Protein AF-A0A136N662-F1 (afdb_monomer_lite)

Radius of gyration: 29.24 Å; chains: 1; bounding box: 61×39×125 Å

pLDDT: mean 88.4, std 15.83, range [29.66, 98.88]

Secondary structure (DSSP, 8-state):
-PPP-------------PPPBSS-EE--TT-SSS-STT-EEEEEESS---EEES--SSS-EEEEE-EETTEE--EEEEEEPPPEE-TT-SSEEEEEEEEEESSSPPPEEEEESS--SSS-GGGS--EEP----PPTT--S-EEEEEEE-GGGTTSEEEEEEEEEE-SS---EEEEEEEEEEE--EE-S-SEEEEEE--TTSPPPPEEEEEEESS--S-EEEE--TTEEEESSSSS-BSEEEE-GGGBTS-EEEEEEE--SSTT-EEEEEEEEEETTEEBS--EEEEEESS-GGG---EEEEEEEEET-HHHHTS-HHHHHHHHHHHHHHH--SEEEEEEE--HHHHHHHHHHH-TTEEEEE-S-BTTBSSTTSTTTTTS-EEEEEEESS-TT-------

Foldseek 3Di:
DDDDDDDDDDPDDPPPPDPEAQWDWFQCQVFDFDRPDLWDKDWPDDDWIWGKDQDGPVGIFIKTKCDDPNFRAWTKMKTKHPWYAQQLALWKKKKWKKFKAWDWDAKWKWKFQPPPSDDDCVVGDIDTWPWDDDDHRPRDIDITIRTTPNVCNGGTMMMMIIDGGHRVTIMMMIIGGITIAHAQKDWPDQEAAQEEAAAQDKDDKDKTKIAGANAAAKKKKAADPPKWKDQPVPDTDRIDMDHPVRHRPMGMIIMIGHHHDAPDKDWDWIWMQRSHTTHPRIRIYIYHNQHPLRDAFEAEDELFQAPNCPRSVDDNVVSLVVLLVVCLRSVGQKYWYWFYQAPVSVVVSQVSSHPQKDKDWDQAFDVGRGVPDPCNNRGITIMMMHRNPDPPDPPPPPD

Sequence (399 aa):
MKFWTFIYLTLLFPLICHAQQNSLDEDFSTCSATLPNNWKQYSVTGSDTWKCTASGYTNNAVFMNGYSGGNNNLNEDWLISPQIILNQFAAPTLSFYCRTKFAGKPIQVYVSNNYLGSGNPNLATWTLLNANLPATNSDSWFFSDKINLTNFKNQAIHIAFKYTSNTDSASLWRVDNIQVYENGITLPNSFLNVGQTEIGSPSITTNFQFTISSFGGTLNVIAPPPFEISKNNINFLNQLNYDSTISAIPQTVYIRINPTIADKVYRDSIVFLCNGNQSKNVEYLLGTSLPDNKTLRVVNWNMRWFGEPSWCACDTSLAKANAIKILKDLHADIYCIQEMVSLTKLAELSAALGPEYDYIAAPYGSGAPNPQSGFYASCQKIHIFLILKKFKIRALLVC

Structure (mmCIF, N/CA/C/O backbone):
data_AF-A0A136N662-F1
#
_entry.id   AF-A0A136N662-F1
#
loop_
_atom_site.group_PDB
_atom_site.id
_atom_site.type_symbol
_atom_site.label_atom_id
_atom_site.label_alt_id
_atom_site.label_comp_id
_atom_site.label_asym_id
_atom_site.label_entity_id
_atom_site.label_seq_id
_atom_site.pdbx_PDB_ins_code
_atom_site.Cartn_x
_atom_site.Cartn_y
_atom_site.Cartn_z
_atom_site.occupancy
_atom_site.B_iso_or_equiv
_atom_site.auth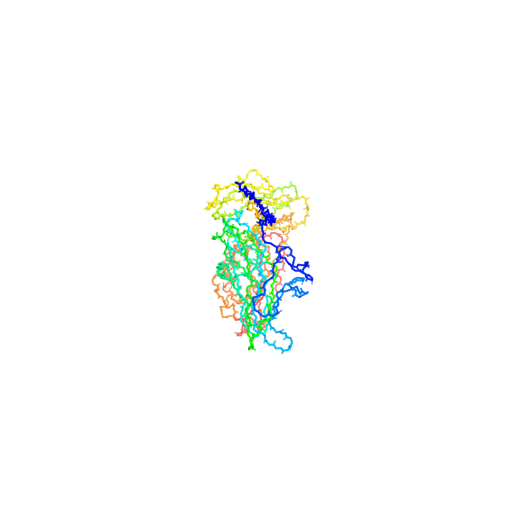_seq_id
_atom_site.auth_comp_id
_atom_site.auth_asym_id
_atom_site.auth_atom_id
_atom_site.pdbx_PDB_model_num
ATOM 1 N N . MET A 1 1 ? -5.300 11.986 -79.986 1.00 38.91 1 MET A N 1
ATOM 2 C CA . MET A 1 1 ? -5.549 12.462 -78.609 1.00 38.91 1 MET A CA 1
ATOM 3 C C . MET A 1 1 ? -5.609 11.227 -77.708 1.00 38.91 1 MET A C 1
ATOM 5 O O . MET A 1 1 ? -6.558 10.466 -77.823 1.00 38.91 1 MET A O 1
ATOM 9 N N . LYS A 1 2 ? -4.542 10.916 -76.956 1.00 34.97 2 LYS A N 1
ATOM 10 C CA . LYS A 1 2 ? -4.480 9.731 -76.074 1.00 34.97 2 LYS A CA 1
ATOM 11 C C . LYS A 1 2 ? -4.885 10.153 -74.659 1.00 34.97 2 LYS A C 1
ATOM 13 O O . LYS A 1 2 ? -4.212 10.996 -74.076 1.00 34.97 2 LYS A O 1
ATOM 18 N N . PHE A 1 3 ? -5.969 9.581 -74.141 1.00 35.03 3 PHE A N 1
ATOM 19 C CA . PHE A 1 3 ? -6.399 9.744 -72.753 1.00 35.03 3 PHE A CA 1
ATOM 20 C C . PHE A 1 3 ? -5.597 8.803 -71.848 1.00 35.03 3 PHE A C 1
ATOM 22 O O . PHE A 1 3 ? -5.471 7.618 -72.147 1.00 35.03 3 PHE A O 1
ATOM 29 N N . TRP A 1 4 ? -5.056 9.341 -70.756 1.00 34.88 4 TRP A N 1
ATOM 30 C CA . TRP A 1 4 ? -4.452 8.572 -69.671 1.00 34.88 4 TRP A CA 1
ATOM 31 C C . TRP A 1 4 ? -5.464 8.467 -68.531 1.00 34.88 4 TRP A C 1
ATOM 33 O O . TRP A 1 4 ? -5.942 9.484 -68.033 1.00 34.88 4 TRP A O 1
ATOM 43 N N . THR A 1 5 ? -5.789 7.245 -68.124 1.00 36.62 5 THR A N 1
ATOM 44 C CA . THR A 1 5 ? -6.635 6.969 -66.959 1.00 36.62 5 THR A CA 1
ATOM 45 C C . THR A 1 5 ? -5.723 6.740 -65.756 1.00 36.62 5 THR A C 1
ATOM 47 O O . THR A 1 5 ? -4.968 5.771 -65.731 1.00 36.62 5 THR A O 1
ATOM 50 N N . PHE A 1 6 ? -5.762 7.636 -64.770 1.00 36.44 6 PHE A N 1
ATOM 51 C CA . PHE A 1 6 ? -5.092 7.431 -63.484 1.00 36.44 6 PHE A CA 1
ATOM 52 C C . PHE A 1 6 ? -5.997 6.601 -62.568 1.00 36.44 6 PHE A C 1
ATOM 54 O O . PHE A 1 6 ? -7.107 7.017 -62.241 1.00 36.44 6 PHE A O 1
ATOM 61 N N . ILE A 1 7 ? -5.516 5.430 -62.153 1.00 36.06 7 ILE A N 1
ATOM 62 C CA . ILE A 1 7 ? -6.143 4.607 -61.115 1.00 36.06 7 ILE A CA 1
ATOM 63 C C . ILE A 1 7 ? -5.545 5.044 -59.775 1.00 36.06 7 ILE A C 1
ATOM 65 O O . ILE A 1 7 ? -4.355 4.851 -59.532 1.00 36.06 7 ILE A O 1
ATOM 69 N N . TYR A 1 8 ? -6.362 5.648 -58.912 1.00 34.62 8 TYR A N 1
ATOM 70 C CA . TYR A 1 8 ? -5.993 5.925 -57.525 1.00 34.62 8 TYR A CA 1
ATOM 71 C C . TYR A 1 8 ? -6.202 4.658 -56.693 1.00 34.62 8 TYR A C 1
ATOM 73 O O . TYR A 1 8 ? -7.333 4.233 -56.469 1.00 34.62 8 TYR A O 1
ATOM 81 N N . LEU A 1 9 ? -5.106 4.053 -56.237 1.00 31.61 9 LEU A N 1
ATOM 82 C CA . LEU A 1 9 ? -5.133 2.967 -55.262 1.00 31.61 9 LEU A CA 1
ATOM 83 C C . LEU A 1 9 ? -5.156 3.580 -53.854 1.00 31.61 9 LEU A C 1
ATOM 85 O O . LEU A 1 9 ? -4.131 4.031 -53.346 1.00 31.61 9 LEU A O 1
ATOM 89 N N . THR A 1 10 ? -6.328 3.636 -53.227 1.00 36.94 10 THR A N 1
ATOM 90 C CA . THR A 1 10 ? -6.467 4.016 -51.817 1.00 36.94 10 THR A CA 1
ATOM 91 C C . THR A 1 10 ? -6.015 2.858 -50.927 1.00 36.94 10 THR A C 1
ATOM 93 O O . THR A 1 10 ? -6.723 1.871 -50.742 1.00 36.94 10 THR A O 1
ATOM 96 N N . LEU A 1 11 ? -4.811 2.975 -50.364 1.00 33.28 11 LEU A N 1
ATOM 97 C CA . LEU A 1 11 ? -4.329 2.107 -49.288 1.00 33.28 11 LEU A CA 1
ATOM 98 C C . LEU A 1 11 ? -5.125 2.405 -48.008 1.00 33.28 11 LEU A C 1
ATOM 100 O O . LEU A 1 11 ? -4.851 3.372 -47.299 1.00 33.28 11 LEU A O 1
ATOM 104 N N . LEU A 1 12 ? -6.127 1.576 -47.719 1.00 36.28 12 LEU A N 1
ATOM 105 C CA . LEU A 1 12 ? -6.777 1.512 -46.411 1.00 36.28 12 LEU A CA 1
ATOM 106 C C . LEU A 1 12 ? -5.811 0.845 -45.424 1.00 36.28 12 LEU A C 1
ATOM 108 O O . LEU A 1 12 ? -5.695 -0.379 -45.390 1.00 36.28 12 LEU A O 1
ATOM 112 N N . 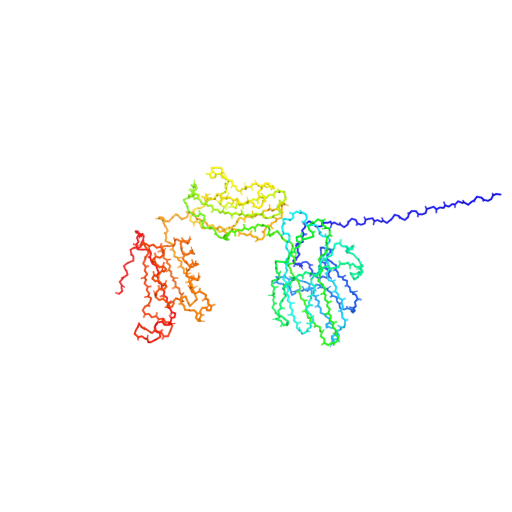PHE A 1 13 ? -5.108 1.645 -44.621 1.00 35.28 13 PHE A N 1
ATOM 113 C CA . PHE A 1 13 ? -4.451 1.130 -43.422 1.00 35.28 13 PHE A CA 1
ATOM 114 C C . PHE A 1 13 ? -5.539 0.768 -42.401 1.00 35.28 13 PHE A C 1
ATOM 116 O O . PHE A 1 13 ? -6.332 1.644 -42.042 1.00 35.28 13 PHE A O 1
ATOM 123 N N . PRO A 1 14 ? -5.618 -0.483 -41.916 1.00 32.88 14 PRO A N 1
ATOM 124 C CA . PRO A 1 14 ? -6.509 -0.800 -40.816 1.00 32.88 14 PRO A CA 1
ATOM 125 C C . PRO A 1 14 ? -6.019 -0.034 -39.584 1.00 32.88 14 PRO A C 1
ATOM 127 O O . PRO A 1 14 ? -4.913 -0.269 -39.095 1.00 32.88 14 PRO A O 1
ATOM 130 N N . LEU A 1 15 ? -6.835 0.893 -39.075 1.00 35.44 15 LEU A N 1
ATOM 131 C CA . LEU A 1 15 ? -6.666 1.388 -37.714 1.00 35.44 15 LEU A CA 1
ATOM 132 C C . LEU A 1 15 ? -6.901 0.198 -36.782 1.00 35.44 15 LEU A C 1
ATOM 134 O O . LEU A 1 15 ? -8.039 -0.172 -36.497 1.00 35.44 15 LEU A O 1
ATOM 138 N N . ILE A 1 16 ? -5.815 -0.419 -36.322 1.00 41.09 16 ILE A N 1
ATOM 139 C CA . ILE A 1 16 ? -5.863 -1.324 -35.181 1.00 41.09 16 ILE A CA 1
ATOM 140 C C . ILE A 1 16 ? -6.202 -0.445 -33.975 1.00 41.09 16 ILE A C 1
ATOM 142 O O . ILE A 1 16 ? -5.335 0.222 -33.405 1.00 41.09 16 ILE A O 1
ATOM 146 N N . CYS A 1 17 ? -7.487 -0.399 -33.624 1.00 38.91 17 CYS A N 1
ATOM 147 C CA . CYS A 1 17 ? -7.939 0.115 -32.341 1.00 38.91 17 CYS A CA 1
ATOM 148 C C . CYS A 1 17 ? -7.358 -0.811 -31.268 1.00 38.91 17 CYS A C 1
ATOM 150 O O . CYS A 1 17 ? -7.852 -1.915 -31.044 1.00 38.91 17 CYS A O 1
ATOM 152 N N . HIS A 1 18 ? -6.246 -0.399 -30.663 1.00 47.88 18 HIS A N 1
ATOM 153 C CA . HIS A 1 18 ? -5.739 -1.058 -29.471 1.00 47.88 18 HIS A CA 1
ATOM 154 C C . HIS A 1 18 ? -6.743 -0.777 -28.351 1.00 47.88 18 HIS A C 1
ATOM 156 O O . HIS A 1 18 ? -7.100 0.381 -28.124 1.00 47.88 18 HIS A O 1
ATOM 162 N N . ALA A 1 19 ? -7.223 -1.826 -27.682 1.00 45.53 19 ALA A N 1
ATOM 163 C CA . ALA A 1 19 ? -8.081 -1.668 -26.517 1.00 45.53 19 ALA A CA 1
ATOM 164 C C . ALA A 1 19 ? -7.332 -0.828 -25.474 1.00 45.53 19 ALA A C 1
ATOM 166 O O . ALA A 1 19 ? -6.252 -1.197 -25.015 1.00 45.53 19 ALA A O 1
ATOM 167 N N . GLN A 1 20 ? -7.885 0.337 -25.161 1.00 55.34 20 GLN A N 1
ATOM 168 C CA . GLN A 1 20 ? -7.310 1.265 -24.204 1.00 55.34 20 GLN A CA 1
ATOM 169 C C . GLN A 1 20 ? -7.636 0.780 -22.790 1.00 55.34 20 GLN A C 1
ATOM 171 O O . GLN A 1 20 ? -8.806 0.555 -22.475 1.00 55.34 20 GLN A O 1
ATOM 176 N N . GLN A 1 21 ? -6.622 0.622 -21.939 1.00 64.31 21 GLN A N 1
ATOM 177 C CA . GLN A 1 21 ? -6.835 0.212 -20.553 1.00 64.31 21 GLN A CA 1
ATOM 178 C C . GLN A 1 21 ? -6.966 1.456 -19.662 1.00 64.31 21 GLN A C 1
ATOM 180 O O . GLN A 1 21 ? -6.140 2.369 -19.714 1.00 64.31 21 GLN A O 1
ATOM 185 N N . ASN A 1 22 ? -8.029 1.514 -18.857 1.00 68.31 22 ASN A N 1
ATOM 186 C CA . ASN A 1 22 ? -8.282 2.635 -17.937 1.00 68.31 22 ASN A CA 1
ATOM 187 C C . ASN A 1 22 ? -7.537 2.494 -16.600 1.00 68.31 22 ASN A C 1
ATOM 189 O O . ASN A 1 22 ? -7.608 3.381 -15.757 1.00 68.31 22 ASN A O 1
ATOM 193 N N . SER A 1 23 ? -6.831 1.384 -16.404 1.00 77.62 23 SER A N 1
ATOM 194 C CA . SER A 1 23 ? -5.969 1.111 -15.260 1.00 77.62 23 SER A CA 1
ATOM 195 C C . SER A 1 23 ? -4.772 0.284 -15.727 1.00 77.62 23 SER A C 1
ATOM 197 O O . SER A 1 23 ? -4.822 -0.342 -16.782 1.00 77.62 23 SER A O 1
ATOM 199 N N . LEU A 1 24 ? -3.686 0.290 -14.962 1.00 91.38 24 LEU A N 1
ATOM 200 C CA . LEU A 1 24 ? -2.587 -0.657 -15.131 1.00 91.38 24 LEU A CA 1
ATOM 201 C C . LEU A 1 24 ? -2.540 -1.485 -13.854 1.00 91.38 24 LEU A C 1
ATOM 203 O O . LEU A 1 24 ? -2.374 -0.903 -12.788 1.00 91.38 24 LEU A O 1
ATOM 207 N N . ASP A 1 25 ? -2.726 -2.793 -13.961 1.00 93.38 25 ASP A N 1
ATOM 208 C CA . ASP A 1 25 ? -2.597 -3.745 -12.856 1.00 93.38 25 ASP A CA 1
ATOM 209 C C . ASP A 1 25 ? -2.176 -5.087 -13.460 1.00 93.38 25 ASP A C 1
ATOM 211 O O . ASP A 1 25 ? -2.947 -5.723 -14.179 1.00 93.38 25 ASP A O 1
ATOM 215 N N . GLU A 1 26 ? -0.905 -5.431 -13.290 1.00 95.81 26 GLU A N 1
ATOM 216 C CA . GLU A 1 26 ? -0.271 -6.597 -13.889 1.00 95.81 26 GLU A CA 1
ATOM 217 C C . GLU A 1 26 ? 0.594 -7.314 -12.852 1.00 95.81 26 GLU A C 1
ATOM 219 O O . GLU A 1 26 ? 1.639 -6.804 -12.438 1.00 95.81 26 GLU A O 1
ATOM 224 N N . ASP A 1 27 ? 0.178 -8.522 -12.482 1.00 96.06 27 ASP A N 1
ATOM 225 C CA . ASP A 1 27 ? 0.889 -9.417 -11.564 1.00 96.06 27 ASP A CA 1
ATOM 226 C C . ASP A 1 27 ? 1.742 -10.475 -12.284 1.00 96.06 27 ASP A C 1
ATOM 228 O O . ASP A 1 27 ? 2.321 -11.349 -11.645 1.00 96.06 27 ASP A O 1
ATOM 232 N N . PHE A 1 28 ? 1.750 -10.456 -13.623 1.00 97.31 28 PHE A N 1
ATOM 233 C CA . PHE A 1 28 ? 2.434 -11.397 -14.506 1.00 97.31 28 PHE A CA 1
ATOM 234 C C . PHE A 1 28 ? 2.198 -12.873 -14.184 1.00 97.31 28 PHE A C 1
ATOM 236 O O . PHE A 1 28 ? 2.929 -13.732 -14.682 1.00 97.31 28 PHE A O 1
ATOM 243 N N . SER A 1 29 ? 1.150 -13.215 -13.433 1.00 95.81 29 SER A N 1
ATOM 244 C CA . SER A 1 29 ? 0.863 -14.587 -13.007 1.00 95.81 29 SER A CA 1
ATOM 245 C C . SER A 1 29 ? 0.690 -15.531 -14.202 1.00 95.81 29 SER A C 1
ATOM 247 O O . SER A 1 29 ? 1.076 -16.699 -14.148 1.00 95.81 29 SER A O 1
ATOM 249 N N . THR A 1 30 ? 0.208 -15.005 -15.331 1.00 95.12 30 THR A N 1
ATOM 250 C CA . THR A 1 30 ? 0.021 -15.729 -16.598 1.00 95.12 30 THR A CA 1
ATOM 251 C C . THR A 1 30 ? 1.241 -15.694 -17.534 1.00 95.12 30 THR A C 1
ATOM 253 O O . THR A 1 30 ? 1.237 -16.347 -18.582 1.00 95.12 30 THR A O 1
ATOM 256 N N . CYS A 1 31 ? 2.318 -14.994 -17.159 1.00 95.50 31 CYS A N 1
ATOM 257 C CA . CYS A 1 31 ? 3.553 -14.896 -17.936 1.00 95.50 31 CYS A CA 1
ATOM 258 C C . CYS A 1 31 ? 4.318 -16.228 -17.894 1.00 95.50 31 CYS A C 1
ATOM 260 O O . CYS A 1 31 ? 5.030 -16.530 -16.938 1.00 95.50 31 CYS A O 1
ATOM 262 N N . SER A 1 32 ? 4.191 -17.027 -18.953 1.00 92.00 32 SER A N 1
ATOM 263 C CA . SER A 1 32 ? 4.828 -18.348 -19.067 1.00 92.00 32 SER A CA 1
ATOM 264 C C . SER A 1 32 ? 5.745 -18.456 -20.288 1.00 92.00 32 SER A C 1
ATOM 266 O O . SER A 1 32 ? 6.920 -18.782 -20.140 1.00 92.00 32 SER A O 1
ATOM 268 N N . ALA A 1 33 ? 5.233 -18.135 -21.480 1.00 90.69 33 ALA A N 1
ATOM 269 C CA . ALA A 1 33 ? 5.994 -18.138 -22.736 1.00 90.69 33 ALA A CA 1
ATOM 270 C C . ALA A 1 33 ? 6.018 -16.769 -23.435 1.00 90.69 33 ALA A C 1
ATOM 272 O O . ALA A 1 33 ? 7.022 -16.399 -24.038 1.00 90.69 33 ALA A O 1
ATOM 273 N N . THR A 1 34 ? 4.928 -16.009 -23.336 1.00 93.62 34 THR A N 1
ATOM 274 C CA . THR A 1 34 ? 4.772 -14.677 -23.933 1.00 93.62 34 THR A CA 1
ATOM 275 C C . THR A 1 34 ? 4.347 -13.673 -22.873 1.00 93.62 34 THR A C 1
ATOM 277 O O . THR A 1 34 ? 3.668 -14.038 -21.912 1.00 93.62 34 THR A O 1
ATOM 280 N N . LEU A 1 35 ? 4.713 -12.406 -23.067 1.00 96.00 35 LEU A N 1
ATOM 281 C CA . LEU A 1 35 ? 4.263 -11.318 -22.202 1.00 96.00 35 LEU A CA 1
ATOM 282 C C . LEU A 1 35 ? 2.723 -11.194 -22.267 1.00 96.00 35 LEU A C 1
ATOM 284 O O . LEU A 1 35 ? 2.173 -11.163 -23.373 1.00 96.00 35 LEU A O 1
ATOM 288 N N . PRO A 1 36 ? 2.020 -11.169 -21.119 1.00 93.75 36 PRO A N 1
ATOM 289 C CA . PRO A 1 36 ? 0.562 -11.114 -21.078 1.00 93.75 36 PRO A CA 1
ATOM 290 C C . PRO A 1 36 ? 0.028 -9.692 -21.292 1.00 93.75 36 PRO A C 1
ATOM 292 O O . PRO A 1 36 ? 0.784 -8.724 -21.360 1.00 93.75 36 PRO A O 1
ATOM 295 N N . ASN A 1 37 ? -1.298 -9.578 -21.414 1.00 91.88 37 ASN A N 1
ATOM 296 C CA . ASN A 1 37 ? -2.053 -8.320 -21.355 1.00 91.88 37 ASN A CA 1
ATOM 297 C C . ASN A 1 37 ? -1.498 -7.183 -22.227 1.00 91.88 37 ASN A C 1
ATOM 299 O O . ASN A 1 37 ? -1.549 -6.026 -21.839 1.00 91.88 37 ASN A O 1
ATOM 303 N N . ASN A 1 38 ? -0.998 -7.501 -23.426 1.00 93.19 38 ASN A N 1
ATOM 304 C CA . ASN A 1 38 ? -0.422 -6.550 -24.387 1.00 93.19 38 ASN A CA 1
ATOM 305 C C . ASN A 1 38 ? 0.864 -5.836 -23.932 1.00 93.19 38 ASN A C 1
ATOM 307 O O . ASN A 1 38 ? 1.262 -4.855 -24.569 1.00 93.19 38 ASN A O 1
ATOM 311 N N . TRP A 1 39 ? 1.536 -6.321 -22.885 1.00 96.94 39 TRP A N 1
ATOM 312 C CA . TRP A 1 39 ? 2.911 -5.925 -22.603 1.00 96.94 39 TRP A CA 1
ATOM 313 C C . TRP A 1 39 ? 3.819 -6.319 -23.764 1.00 96.94 39 TRP A C 1
ATOM 315 O O . TRP A 1 39 ? 3.684 -7.392 -24.357 1.00 96.94 39 TRP A O 1
ATOM 325 N N . LYS A 1 40 ? 4.750 -5.432 -24.105 1.00 96.69 40 LYS A N 1
ATOM 326 C CA . LYS A 1 40 ? 5.654 -5.606 -25.241 1.00 96.69 40 LYS A CA 1
ATOM 327 C C . LYS A 1 40 ? 7.094 -5.539 -24.781 1.00 96.69 40 LYS A C 1
ATOM 329 O O . LYS A 1 40 ? 7.432 -4.789 -23.872 1.00 96.69 40 LYS A O 1
ATOM 334 N N . GLN A 1 41 ? 7.935 -6.302 -25.458 1.00 97.12 41 GLN A N 1
ATOM 335 C CA . GLN A 1 41 ? 9.377 -6.210 -25.349 1.00 97.12 41 GLN A CA 1
ATOM 336 C C . GLN A 1 41 ? 9.928 -5.623 -26.655 1.00 97.12 41 GLN A C 1
ATOM 338 O O . GLN A 1 41 ? 9.386 -5.878 -27.732 1.00 97.12 41 GLN A O 1
ATOM 343 N N . TYR A 1 42 ? 10.989 -4.824 -26.570 1.00 98.44 42 TYR A N 1
ATOM 344 C CA . TYR A 1 42 ? 11.712 -4.347 -27.744 1.00 98.44 42 TYR A CA 1
ATOM 345 C C . TYR A 1 42 ? 13.218 -4.327 -27.492 1.00 98.44 42 TYR A C 1
ATOM 347 O O . TYR A 1 42 ? 13.696 -3.595 -26.621 1.00 98.44 42 TYR A O 1
ATOM 355 N N . SER A 1 43 ? 13.952 -5.060 -28.330 1.00 98.12 43 SER A N 1
ATOM 356 C CA . SER A 1 43 ? 15.413 -5.100 -28.304 1.00 98.12 43 SER A CA 1
ATOM 357 C C . SER A 1 43 ? 15.989 -4.078 -29.272 1.00 98.12 43 SER A C 1
ATOM 359 O O . SER A 1 43 ? 15.726 -4.125 -30.475 1.00 98.12 43 SER A O 1
ATOM 361 N N . VAL A 1 44 ? 16.742 -3.117 -28.740 1.00 98.44 44 VAL A N 1
ATOM 362 C CA . VAL A 1 44 ? 17.444 -2.101 -29.537 1.00 98.44 44 VAL A CA 1
ATOM 363 C C . VAL A 1 44 ? 18.838 -2.599 -29.903 1.00 98.44 44 VAL A C 1
ATOM 365 O O . VAL A 1 44 ? 19.253 -2.473 -31.053 1.00 98.44 44 VAL A O 1
ATOM 368 N N . THR A 1 45 ? 19.541 -3.171 -28.926 1.00 98.19 45 THR A N 1
ATOM 369 C CA . THR A 1 45 ? 20.904 -3.690 -29.069 1.00 98.19 45 THR A CA 1
ATOM 370 C C . THR A 1 45 ? 21.028 -4.981 -28.269 1.00 98.19 45 THR A C 1
ATOM 372 O O . THR A 1 45 ? 20.523 -5.052 -27.151 1.00 98.19 45 THR A O 1
ATOM 375 N N . GLY A 1 46 ? 21.769 -5.957 -28.796 1.00 97.00 46 GLY A N 1
ATOM 376 C CA . GLY A 1 46 ? 21.964 -7.262 -28.158 1.00 97.00 46 GLY A CA 1
ATOM 377 C C . GLY A 1 46 ? 20.847 -8.260 -28.481 1.00 97.00 46 GLY A C 1
ATOM 378 O O . GLY A 1 46 ? 19.892 -7.931 -29.179 1.00 97.00 46 GLY A O 1
ATOM 379 N N . SER A 1 47 ? 21.009 -9.509 -28.041 1.00 96.19 47 SER A N 1
ATOM 380 C CA . SER A 1 47 ? 20.041 -10.595 -28.279 1.00 96.19 47 SER A CA 1
ATOM 381 C C . SER A 1 47 ? 19.278 -11.023 -27.026 1.00 96.19 47 SER A C 1
ATOM 383 O O . SER A 1 47 ? 18.331 -11.805 -27.126 1.00 96.19 47 SER A O 1
ATOM 385 N N . ASP A 1 48 ? 19.682 -10.542 -25.849 1.00 98.12 48 ASP A N 1
ATOM 386 C CA . ASP A 1 48 ? 18.964 -10.801 -24.609 1.00 98.12 48 ASP A CA 1
ATOM 387 C C . ASP A 1 48 ? 17.738 -9.883 -24.526 1.00 98.12 48 ASP A C 1
ATOM 389 O O . ASP A 1 48 ? 17.759 -8.738 -24.987 1.00 98.12 48 ASP A O 1
ATOM 393 N N . THR A 1 49 ? 16.644 -10.407 -23.970 1.00 98.06 49 THR A N 1
ATOM 394 C CA . THR A 1 49 ? 15.317 -9.774 -23.991 1.00 98.06 49 THR A CA 1
ATOM 395 C C . THR A 1 49 ? 14.565 -9.970 -22.678 1.00 98.06 49 THR A C 1
ATOM 397 O O . THR A 1 49 ? 14.729 -10.999 -22.007 1.00 98.06 49 THR A O 1
ATOM 400 N N . TRP A 1 50 ? 13.720 -8.995 -22.325 1.00 98.56 50 TRP A N 1
ATOM 401 C CA . TRP A 1 50 ? 12.728 -9.127 -21.263 1.00 98.56 50 TRP A CA 1
ATOM 402 C C . TRP A 1 50 ? 11.792 -10.292 -21.581 1.00 98.56 50 TRP A C 1
ATOM 404 O O . TRP A 1 50 ? 11.201 -10.356 -22.660 1.00 98.56 50 TRP A O 1
ATOM 414 N N . LYS A 1 51 ? 11.641 -11.220 -20.636 1.00 97.81 51 LYS A N 1
ATOM 415 C CA . LYS A 1 51 ? 10.827 -12.431 -20.818 1.00 97.81 51 LYS A CA 1
ATOM 416 C C . LYS A 1 51 ? 10.283 -12.965 -19.500 1.00 97.81 51 LYS A C 1
ATOM 418 O O . LYS A 1 51 ? 10.710 -12.548 -18.425 1.00 97.81 51 LYS A O 1
ATOM 423 N N . CYS A 1 52 ? 9.347 -13.903 -19.587 1.00 98.19 52 CYS A N 1
ATOM 424 C CA . CYS A 1 52 ? 8.717 -14.514 -18.423 1.00 98.19 52 CYS A CA 1
ATOM 425 C C . CYS A 1 52 ? 9.693 -15.350 -17.579 1.00 98.19 52 CYS A C 1
ATOM 427 O O . CYS A 1 52 ? 10.637 -15.958 -18.088 1.00 98.19 52 CYS A O 1
ATOM 429 N N . THR A 1 53 ? 9.436 -15.415 -16.274 1.00 97.12 53 THR A N 1
ATOM 430 C CA . THR A 1 53 ? 10.121 -16.294 -15.321 1.00 97.12 53 THR A CA 1
ATOM 431 C C . THR A 1 53 ? 9.143 -16.817 -14.278 1.00 97.12 53 THR A C 1
ATOM 433 O O . THR A 1 53 ? 8.259 -16.089 -13.851 1.00 97.12 53 THR A O 1
ATOM 436 N N . ALA A 1 54 ? 9.360 -18.043 -13.798 1.00 96.56 54 ALA A N 1
ATOM 437 C CA . ALA A 1 54 ? 8.611 -18.623 -12.678 1.00 96.56 54 ALA A CA 1
ATOM 438 C C . ALA A 1 54 ? 9.119 -18.187 -11.290 1.00 96.56 54 ALA A C 1
ATOM 440 O O . ALA A 1 54 ? 8.800 -18.799 -10.277 1.00 96.56 54 ALA A O 1
ATOM 441 N N . SER A 1 55 ? 9.989 -17.176 -11.233 1.00 94.31 55 SER A N 1
ATOM 442 C CA . SER A 1 55 ? 10.601 -16.675 -9.998 1.00 94.31 55 SER A CA 1
ATOM 443 C C . SER A 1 55 ? 10.159 -15.243 -9.697 1.00 94.31 55 SER A C 1
ATOM 445 O O . SER A 1 55 ? 10.997 -14.340 -9.635 1.00 94.31 55 SER A O 1
ATOM 447 N N . GLY A 1 56 ? 8.853 -15.036 -9.559 1.00 95.44 56 GLY A N 1
ATOM 448 C CA . GLY A 1 56 ? 8.232 -13.767 -9.186 1.00 95.44 56 GLY A CA 1
ATOM 449 C C . GLY A 1 56 ? 8.183 -13.511 -7.683 1.00 95.44 56 GLY A C 1
ATOM 450 O O . GLY A 1 56 ? 8.822 -14.204 -6.883 1.00 95.44 56 GLY A O 1
ATOM 451 N N . TYR A 1 57 ? 7.474 -12.451 -7.301 1.00 95.56 57 TYR A N 1
ATOM 452 C CA . TYR A 1 57 ? 7.264 -12.088 -5.902 1.00 95.56 57 TYR A CA 1
ATOM 453 C C . TYR A 1 57 ? 6.276 -13.046 -5.237 1.00 95.56 57 TYR A C 1
ATOM 455 O O . TYR A 1 57 ? 6.520 -13.515 -4.126 1.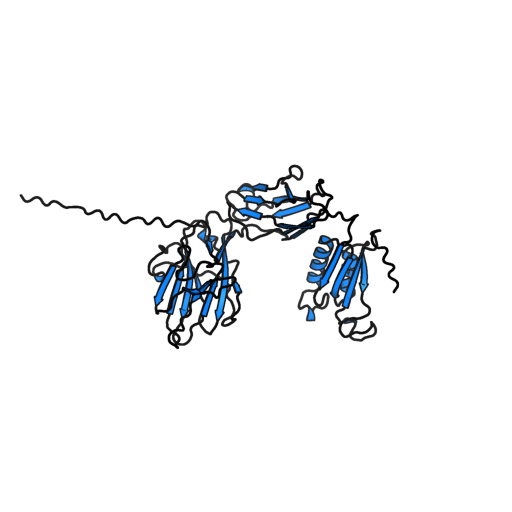00 95.56 57 TYR A O 1
ATOM 463 N N . THR A 1 58 ? 5.185 -13.366 -5.936 1.00 89.06 58 THR A N 1
ATOM 464 C CA . THR A 1 58 ? 4.176 -14.328 -5.467 1.00 89.06 58 THR A CA 1
ATOM 465 C C . THR A 1 58 ? 4.024 -15.519 -6.418 1.00 89.06 58 THR A C 1
ATOM 467 O O . THR A 1 58 ? 3.753 -16.611 -5.934 1.00 89.06 58 THR A O 1
ATOM 470 N N . ASN A 1 59 ? 4.271 -15.356 -7.729 1.00 94.12 59 ASN A N 1
ATOM 471 C CA . ASN A 1 59 ? 4.166 -16.419 -8.743 1.00 94.12 59 ASN A CA 1
ATOM 472 C C . ASN A 1 59 ? 5.213 -16.254 -9.866 1.00 94.12 59 ASN A C 1
ATOM 474 O O . ASN A 1 59 ? 6.415 -16.301 -9.613 1.00 94.12 59 ASN A O 1
ATOM 478 N N . ASN A 1 60 ? 4.754 -16.085 -11.107 1.00 97.50 60 ASN A N 1
ATOM 479 C CA . ASN A 1 60 ? 5.568 -15.710 -12.251 1.00 97.50 60 ASN A CA 1
ATOM 480 C C . ASN A 1 60 ? 5.886 -14.207 -12.199 1.00 97.50 60 ASN A C 1
ATOM 482 O O . ASN A 1 60 ? 5.290 -13.469 -11.430 1.00 97.50 60 ASN A O 1
ATOM 486 N N . ALA A 1 61 ? 6.852 -13.778 -13.001 1.00 97.88 61 ALA A N 1
ATOM 487 C CA . ALA A 1 61 ? 7.232 -12.384 -13.193 1.00 97.88 61 ALA A CA 1
ATOM 488 C C . ALA A 1 61 ? 7.876 -12.219 -14.573 1.00 97.88 61 ALA A C 1
ATOM 490 O O . ALA A 1 61 ? 7.984 -13.170 -15.354 1.00 97.88 61 ALA A O 1
ATOM 491 N N . VAL A 1 62 ? 8.391 -11.025 -14.846 1.00 98.50 62 VAL A N 1
ATOM 492 C CA . VAL A 1 62 ? 9.283 -10.766 -15.977 1.00 98.50 62 VAL A CA 1
ATOM 493 C C . VAL A 1 62 ? 10.707 -10.538 -15.490 1.00 98.50 62 VAL A C 1
ATOM 495 O O . VAL A 1 62 ? 10.941 -9.987 -14.411 1.00 98.50 62 VAL A O 1
ATOM 498 N N . PHE A 1 63 ? 11.682 -10.968 -16.284 1.00 98.31 63 PHE A N 1
ATOM 499 C CA . PHE A 1 63 ? 13.091 -10.751 -15.993 1.00 98.31 63 PHE A CA 1
ATOM 500 C C . PHE A 1 63 ? 13.885 -10.344 -17.221 1.00 98.31 63 PHE A C 1
ATOM 502 O O . PHE A 1 63 ? 13.503 -10.641 -18.352 1.00 98.31 63 PHE A O 1
ATOM 509 N N . MET A 1 64 ? 15.031 -9.728 -16.955 1.00 98.50 64 MET A N 1
ATOM 510 C CA . MET A 1 64 ? 16.021 -9.370 -17.952 1.00 98.50 64 MET A CA 1
ATOM 511 C C . MET A 1 64 ? 17.432 -9.556 -17.404 1.00 98.50 64 MET A C 1
ATOM 513 O O . MET A 1 64 ? 17.717 -9.199 -16.259 1.00 98.50 64 MET A O 1
ATOM 517 N N . ASN A 1 65 ? 18.311 -10.133 -18.217 1.00 98.06 65 ASN A N 1
ATOM 518 C CA . ASN A 1 65 ? 19.723 -10.301 -17.903 1.00 98.06 65 ASN A CA 1
ATOM 519 C C . ASN A 1 65 ? 20.528 -10.345 -19.203 1.00 98.06 65 ASN A C 1
ATOM 521 O O . ASN A 1 65 ? 20.299 -11.229 -20.020 1.00 98.06 65 ASN A O 1
ATOM 525 N N . GLY A 1 66 ? 21.473 -9.421 -19.365 1.00 98.12 66 GLY A N 1
ATOM 526 C CA . GLY A 1 66 ? 22.414 -9.403 -20.485 1.00 98.12 66 GLY A CA 1
ATOM 527 C C . GLY A 1 66 ? 23.572 -10.396 -20.350 1.00 98.12 66 GLY A C 1
ATOM 528 O O . GLY A 1 66 ? 24.502 -10.334 -21.145 1.00 98.12 66 GLY A O 1
ATOM 529 N N . TYR A 1 67 ? 23.584 -11.263 -19.331 1.00 97.69 67 TYR A N 1
ATOM 530 C CA . TYR A 1 67 ? 24.526 -12.376 -19.231 1.00 97.69 67 TYR A CA 1
ATOM 531 C C . TYR A 1 67 ? 23.959 -13.614 -19.929 1.00 97.69 67 TYR A C 1
ATOM 533 O O . TYR A 1 67 ? 23.050 -14.274 -19.410 1.00 97.69 67 TYR A O 1
ATOM 541 N N . SER A 1 68 ? 24.523 -13.962 -21.082 1.00 95.31 68 SER A N 1
ATOM 542 C CA . SER A 1 68 ? 24.148 -15.154 -21.842 1.00 95.31 68 SER A CA 1
ATOM 543 C C . SER A 1 68 ? 25.352 -15.750 -22.572 1.00 95.31 68 SER A C 1
ATOM 545 O O . SER A 1 68 ? 26.367 -15.090 -22.792 1.00 95.31 68 SER A O 1
ATOM 547 N N . GLY A 1 69 ? 25.299 -17.056 -22.860 1.00 93.88 69 GLY A N 1
ATOM 548 C CA . GLY A 1 69 ? 26.420 -17.766 -23.495 1.00 93.88 69 GLY A CA 1
ATOM 549 C C . GLY A 1 69 ? 27.723 -17.761 -22.679 1.00 93.88 69 GLY A C 1
ATOM 550 O O . GLY A 1 69 ? 28.794 -17.943 -23.249 1.00 93.88 69 GLY A O 1
ATOM 551 N N . GLY A 1 70 ? 27.644 -17.531 -21.363 1.00 95.62 70 GLY A N 1
ATOM 552 C CA . GLY A 1 70 ? 28.803 -17.469 -20.468 1.00 95.62 70 GLY A CA 1
ATOM 553 C C . GLY A 1 70 ? 29.471 -16.092 -20.351 1.00 95.62 70 GLY A C 1
ATOM 554 O O . GLY A 1 70 ? 30.451 -15.977 -19.616 1.00 95.62 70 GLY A O 1
ATOM 555 N N . ASN A 1 71 ? 28.952 -15.054 -21.016 1.00 97.12 71 ASN A N 1
ATOM 556 C CA . ASN A 1 71 ? 29.552 -13.717 -21.060 1.00 97.12 71 ASN A CA 1
ATOM 557 C C . ASN A 1 71 ? 28.527 -12.621 -20.742 1.00 97.12 71 ASN A C 1
ATOM 559 O O . ASN A 1 71 ? 27.329 -12.813 -20.942 1.00 97.12 71 ASN A O 1
ATOM 563 N N . ASN A 1 72 ? 28.997 -11.457 -20.279 1.00 98.12 72 ASN A N 1
ATOM 564 C CA . ASN A 1 72 ? 28.171 -10.248 -20.262 1.00 98.12 72 ASN A CA 1
ATOM 565 C C . ASN A 1 72 ? 28.107 -9.668 -21.680 1.00 98.12 72 ASN A C 1
ATOM 567 O O . ASN A 1 72 ? 29.138 -9.537 -22.343 1.00 98.12 72 ASN A O 1
ATOM 571 N N . ASN A 1 73 ? 26.920 -9.265 -22.119 1.00 98.00 73 ASN A N 1
ATOM 572 C CA . ASN A 1 73 ? 26.701 -8.709 -23.446 1.00 98.00 73 ASN A CA 1
ATOM 573 C C . ASN A 1 73 ? 26.311 -7.232 -23.369 1.00 98.00 73 ASN A C 1
ATOM 575 O O . ASN A 1 73 ? 25.621 -6.788 -22.447 1.00 98.00 73 ASN A O 1
ATOM 579 N N . LEU A 1 74 ? 26.721 -6.462 -24.381 1.00 98.31 74 LEU A N 1
ATOM 580 C CA . LEU A 1 74 ? 26.136 -5.150 -24.640 1.00 98.31 74 LEU A CA 1
ATOM 581 C C . LEU A 1 74 ? 24.667 -5.346 -25.011 1.00 98.31 74 LEU A C 1
ATOM 583 O O . LEU A 1 74 ? 24.369 -5.942 -26.045 1.00 98.31 74 LEU A O 1
ATOM 587 N N . ASN A 1 75 ? 23.767 -4.835 -24.176 1.00 98.38 75 ASN A N 1
ATOM 588 C CA . ASN A 1 75 ? 22.338 -5.012 -24.382 1.00 98.38 75 ASN A CA 1
ATOM 589 C C . ASN A 1 75 ? 21.575 -3.731 -24.049 1.00 98.38 75 ASN A C 1
ATOM 591 O O . ASN A 1 75 ? 21.889 -3.050 -23.075 1.00 98.38 75 ASN A O 1
ATOM 595 N N . GLU A 1 76 ? 20.549 -3.436 -24.839 1.00 98.62 76 GLU A N 1
ATOM 596 C CA . GLU A 1 76 ? 19.501 -2.468 -24.538 1.00 98.62 76 GLU A CA 1
ATOM 597 C C . GLU A 1 76 ? 18.158 -3.099 -24.904 1.00 98.62 76 GLU A C 1
ATOM 599 O O . GLU A 1 76 ? 17.879 -3.328 -26.081 1.00 98.62 76 GLU A O 1
ATOM 604 N N . ASP A 1 77 ? 17.332 -3.359 -23.893 1.00 98.81 77 ASP A N 1
ATOM 605 C CA . ASP A 1 77 ? 16.008 -3.952 -24.080 1.00 98.81 77 ASP A CA 1
ATOM 606 C C . ASP A 1 77 ? 14.974 -3.240 -23.207 1.00 98.81 77 ASP A C 1
ATOM 608 O O . ASP A 1 77 ? 15.257 -2.802 -22.085 1.00 98.81 77 ASP A O 1
ATOM 612 N N . TRP A 1 78 ? 13.772 -3.100 -23.749 1.00 98.81 78 TRP A N 1
ATOM 613 C CA . TRP A 1 78 ? 12.687 -2.341 -23.151 1.00 98.81 78 TRP A CA 1
ATOM 614 C C . TRP A 1 78 ? 11.487 -3.242 -22.925 1.00 98.81 78 TRP A C 1
ATOM 616 O O . TRP A 1 78 ? 10.994 -3.845 -23.871 1.00 98.81 78 TRP A O 1
ATOM 626 N N . LEU A 1 79 ? 10.976 -3.268 -21.698 1.00 98.81 79 LEU A N 1
ATOM 627 C CA . LEU A 1 79 ? 9.645 -3.777 -21.392 1.00 98.81 79 LEU A CA 1
ATOM 628 C C . LEU A 1 79 ? 8.683 -2.592 -21.351 1.00 98.81 79 LEU A C 1
ATOM 630 O O . LEU A 1 79 ? 8.922 -1.648 -20.603 1.00 98.81 79 LEU A O 1
ATOM 634 N N . ILE A 1 80 ? 7.615 -2.623 -22.140 1.00 98.69 80 ILE A N 1
ATOM 635 C CA . ILE A 1 80 ? 6.714 -1.490 -22.362 1.00 98.69 80 ILE A CA 1
ATOM 636 C C . ILE A 1 80 ? 5.280 -1.933 -22.081 1.00 98.69 80 ILE A C 1
ATOM 638 O O . ILE A 1 80 ? 4.814 -2.943 -22.613 1.00 98.69 80 ILE A O 1
ATOM 642 N N . SER A 1 81 ? 4.584 -1.165 -21.246 1.00 98.00 81 SER A N 1
ATOM 643 C CA . SER A 1 81 ? 3.188 -1.401 -20.895 1.00 98.00 81 SER A CA 1
ATOM 644 C C . SER A 1 81 ? 2.262 -1.231 -22.105 1.00 98.00 81 SER A C 1
ATOM 646 O O . SER A 1 81 ? 2.614 -0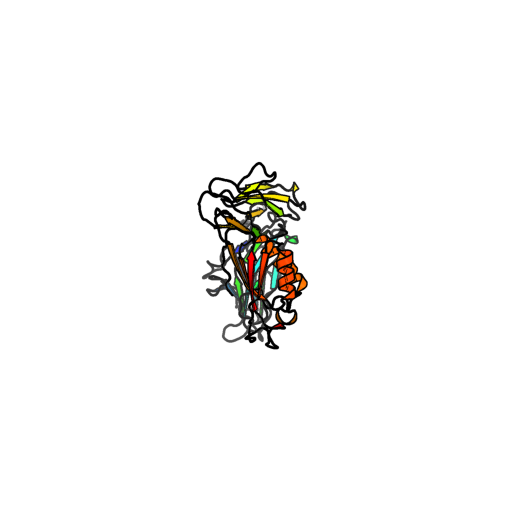.552 -23.079 1.00 98.00 81 SER A O 1
ATOM 648 N N . PRO A 1 82 ? 1.020 -1.731 -22.025 1.00 96.06 82 PRO A N 1
ATOM 649 C CA . PRO A 1 82 ? -0.064 -1.261 -22.881 1.00 96.06 82 PRO A CA 1
ATOM 650 C C . PRO A 1 82 ? -0.253 0.257 -22.776 1.00 96.06 82 PRO A C 1
ATOM 652 O O . PRO A 1 82 ? 0.248 0.901 -21.847 1.00 96.06 82 PRO A O 1
ATOM 655 N N . GLN A 1 83 ? -0.995 0.825 -23.727 1.00 95.06 83 GLN A N 1
ATOM 656 C CA . GLN A 1 83 ? -1.403 2.225 -23.654 1.00 95.06 83 GLN A CA 1
ATOM 657 C C . GLN A 1 83 ? -2.472 2.382 -22.570 1.00 95.06 83 GLN A C 1
ATOM 659 O O . GLN A 1 83 ? -3.511 1.716 -22.619 1.00 95.06 83 GLN A O 1
ATOM 664 N N . ILE A 1 84 ? -2.237 3.295 -21.630 1.00 93.50 84 ILE A N 1
ATOM 665 C CA . ILE A 1 84 ? -3.168 3.603 -20.541 1.00 93.50 84 ILE A CA 1
ATOM 666 C C . ILE A 1 84 ? -3.562 5.080 -20.548 1.00 93.50 84 ILE A C 1
ATOM 668 O O . ILE A 1 84 ? -2.797 5.935 -21.000 1.00 93.50 84 ILE A O 1
ATOM 672 N N . ILE A 1 85 ? -4.757 5.383 -20.038 1.00 90.50 85 ILE A N 1
ATOM 673 C CA . ILE A 1 85 ? -5.222 6.756 -19.788 1.00 90.50 85 ILE A CA 1
ATOM 674 C C . ILE A 1 85 ? -5.576 6.904 -18.313 1.00 90.50 85 ILE A C 1
ATOM 676 O O . ILE A 1 85 ? -6.226 6.043 -17.730 1.00 90.50 85 ILE A O 1
ATOM 680 N N . LEU A 1 86 ? -5.155 8.020 -17.719 1.00 90.00 86 LEU A N 1
ATOM 681 C CA . LEU A 1 86 ? -5.204 8.247 -16.274 1.00 90.00 86 LEU A CA 1
ATOM 682 C C . LEU A 1 86 ? -6.235 9.309 -15.853 1.00 90.00 86 LEU A C 1
ATOM 684 O O . LEU A 1 86 ? -6.177 9.833 -14.741 1.00 90.00 86 LEU A O 1
ATOM 688 N N . ASN A 1 87 ? -7.186 9.638 -16.729 1.00 85.56 87 ASN A N 1
ATOM 689 C CA . ASN A 1 87 ? -8.144 10.727 -16.516 1.00 85.56 87 ASN A CA 1
ATOM 690 C C . ASN A 1 87 ? -9.109 10.471 -15.347 1.00 85.56 87 ASN A C 1
ATOM 692 O O . ASN A 1 87 ? -9.615 11.424 -14.760 1.00 85.56 87 ASN A O 1
ATOM 696 N N . GLN A 1 88 ? -9.332 9.204 -14.991 1.00 83.81 88 GLN A N 1
ATOM 697 C CA . GLN A 1 88 ? -10.185 8.813 -13.869 1.00 83.81 88 GLN A CA 1
ATOM 698 C C . GLN A 1 88 ? -9.485 8.929 -12.504 1.00 83.81 88 GLN A C 1
ATOM 700 O O . GLN A 1 88 ? -10.157 8.878 -11.479 1.00 83.81 88 GLN A O 1
ATOM 705 N N . PHE A 1 89 ? -8.164 9.115 -12.454 1.00 87.94 89 PHE A N 1
ATOM 706 C CA . PHE A 1 89 ? -7.421 9.227 -11.196 1.00 87.94 89 PHE A CA 1
ATOM 707 C C . PHE A 1 89 ? -7.293 10.694 -10.769 1.00 87.94 89 PHE A C 1
ATOM 709 O O . PHE A 1 89 ? -6.936 11.553 -11.569 1.00 87.94 89 PHE A O 1
ATOM 716 N N . ALA A 1 90 ? -7.509 11.009 -9.498 1.00 87.38 90 ALA A N 1
ATOM 717 C CA . ALA A 1 90 ? -7.181 12.287 -8.879 1.00 87.38 90 ALA A CA 1
ATOM 718 C C . ALA A 1 90 ? -5.656 12.458 -8.758 1.00 87.38 90 ALA A C 1
ATOM 720 O O . ALA A 1 90 ? -5.123 13.446 -9.271 1.00 87.38 90 ALA A O 1
ATOM 721 N N . ALA A 1 91 ? -4.953 11.468 -8.204 1.00 90.44 91 ALA A N 1
ATOM 722 C CA . ALA A 1 91 ? -3.494 11.423 -8.112 1.00 90.44 91 ALA A CA 1
ATOM 723 C C . ALA A 1 91 ? -2.960 10.032 -8.524 1.00 90.44 91 ALA A C 1
ATOM 725 O O . ALA A 1 91 ? -2.668 9.197 -7.657 1.00 90.44 91 ALA A O 1
ATOM 726 N N . PRO A 1 92 ? -2.829 9.754 -9.839 1.00 92.25 92 PRO A N 1
ATOM 727 C CA . PRO A 1 92 ? -2.338 8.467 -10.313 1.00 92.25 92 PRO A CA 1
ATOM 728 C C . PRO A 1 92 ? -0.898 8.247 -9.861 1.00 92.25 92 PRO A C 1
ATOM 730 O O . PRO A 1 92 ? -0.020 9.096 -10.053 1.00 92.25 92 PRO A O 1
ATOM 733 N N . THR A 1 93 ? -0.662 7.085 -9.268 1.00 93.69 93 THR A N 1
ATOM 734 C CA . THR A 1 93 ? 0.624 6.725 -8.682 1.00 93.69 93 THR A CA 1
ATOM 735 C C . THR A 1 93 ? 1.020 5.330 -9.134 1.00 93.69 93 THR A C 1
ATOM 737 O O . THR A 1 93 ? 0.229 4.399 -9.021 1.00 93.69 93 THR A O 1
ATOM 740 N N . LEU A 1 94 ? 2.239 5.186 -9.650 1.00 97.00 94 LEU A N 1
ATOM 741 C CA . LEU A 1 94 ? 2.820 3.902 -10.031 1.00 97.00 94 LEU A CA 1
ATOM 742 C C . LEU A 1 94 ? 3.497 3.241 -8.822 1.00 97.00 94 LEU A C 1
ATOM 744 O O . LEU A 1 94 ? 4.174 3.898 -8.025 1.00 97.00 94 LEU A O 1
ATOM 748 N N . SER A 1 95 ? 3.349 1.923 -8.731 1.00 97.50 95 SER A N 1
ATOM 749 C CA . SER A 1 95 ? 4.194 1.059 -7.907 1.00 97.50 95 SER A CA 1
ATOM 750 C C . SER A 1 95 ? 4.468 -0.268 -8.604 1.00 97.50 95 SER A C 1
ATOM 752 O O . SER A 1 95 ? 3.726 -0.661 -9.503 1.00 97.50 95 SER A O 1
ATOM 754 N N . PHE A 1 96 ? 5.534 -0.939 -8.188 1.00 98.38 96 PHE A N 1
ATOM 755 C CA . PHE A 1 96 ? 5.908 -2.274 -8.641 1.00 98.38 96 PHE A CA 1
ATOM 756 C C . PHE A 1 96 ? 6.883 -2.915 -7.650 1.00 98.38 96 PHE A C 1
ATOM 758 O O . PHE A 1 96 ? 7.579 -2.231 -6.896 1.00 98.38 96 PHE A O 1
ATOM 765 N N . TYR A 1 97 ? 6.981 -4.238 -7.675 1.00 98.62 97 TYR A N 1
ATOM 766 C CA . TYR A 1 97 ? 8.063 -4.962 -7.020 1.00 98.62 97 TYR A CA 1
ATOM 767 C C . TYR A 1 97 ? 9.217 -5.161 -7.994 1.00 98.62 97 TYR A C 1
ATOM 769 O O . TYR A 1 97 ? 9.023 -5.456 -9.171 1.00 98.62 97 TYR A O 1
ATOM 777 N N . CYS A 1 98 ? 10.446 -5.022 -7.506 1.00 98.50 98 CYS A N 1
ATOM 778 C CA . CYS A 1 98 ? 11.634 -5.329 -8.289 1.00 98.50 98 CYS A CA 1
ATOM 779 C C . CYS A 1 98 ? 12.712 -6.005 -7.446 1.00 98.50 98 CYS A C 1
ATOM 781 O O . CYS A 1 98 ? 12.752 -5.880 -6.223 1.00 98.50 98 CYS A O 1
ATOM 783 N N . ARG A 1 99 ? 13.592 -6.750 -8.110 1.00 98.38 99 ARG A N 1
ATOM 784 C CA . ARG A 1 99 ? 14.731 -7.436 -7.491 1.00 98.38 99 ARG A CA 1
ATOM 785 C C . ARG A 1 99 ? 15.911 -7.398 -8.441 1.00 98.38 99 ARG A C 1
ATOM 787 O O . ARG A 1 99 ? 15.734 -7.612 -9.640 1.00 98.38 99 ARG A O 1
ATOM 794 N N . THR A 1 100 ? 17.107 -7.193 -7.899 1.00 98.56 100 THR A N 1
ATOM 795 C CA . THR A 1 100 ? 18.347 -7.206 -8.678 1.00 98.56 100 THR A CA 1
ATOM 796 C C . THR A 1 100 ? 19.375 -8.185 -8.118 1.00 98.56 100 THR A C 1
ATOM 798 O O . THR A 1 100 ? 19.455 -8.389 -6.906 1.00 98.56 100 THR A O 1
ATOM 801 N N . LYS A 1 101 ? 20.169 -8.787 -9.004 1.00 98.06 101 LYS A N 1
ATOM 802 C CA . LYS A 1 101 ? 21.328 -9.627 -8.682 1.00 98.06 101 LYS A CA 1
ATOM 803 C C . LYS A 1 101 ? 22.476 -9.309 -9.643 1.00 98.06 101 LYS A C 1
ATOM 805 O O . LYS A 1 101 ? 22.225 -8.911 -10.776 1.00 98.06 101 LYS A O 1
ATOM 810 N N . PHE A 1 102 ? 23.709 -9.547 -9.204 1.00 97.69 102 PHE A N 1
ATOM 811 C CA . PHE A 1 102 ? 24.961 -9.258 -9.911 1.00 97.69 102 PHE A CA 1
ATOM 812 C C . PHE A 1 102 ? 25.255 -7.761 -10.081 1.00 97.69 102 PHE A C 1
ATOM 814 O O . PHE A 1 102 ? 24.410 -6.897 -9.843 1.00 97.69 102 PHE A O 1
ATOM 821 N N . ALA A 1 103 ? 26.502 -7.454 -10.440 1.00 95.69 103 ALA A N 1
ATOM 822 C CA . ALA A 1 103 ? 26.933 -6.093 -10.725 1.00 95.69 103 ALA A CA 1
ATOM 823 C C . ALA A 1 103 ? 26.437 -5.649 -12.108 1.00 95.69 103 ALA A C 1
ATOM 825 O O . ALA A 1 103 ? 26.426 -6.428 -13.059 1.00 95.69 103 ALA A O 1
ATOM 826 N N . GLY A 1 104 ? 26.051 -4.383 -12.225 1.00 96.50 104 GLY A N 1
ATOM 827 C CA . GLY A 1 104 ? 25.604 -3.783 -13.476 1.00 96.50 104 GLY A CA 1
ATOM 828 C C . GLY A 1 104 ? 24.799 -2.518 -13.224 1.00 96.50 104 GLY A C 1
ATOM 829 O O . GLY A 1 104 ? 24.518 -2.158 -12.078 1.00 96.50 104 GLY A O 1
ATOM 830 N N . LYS A 1 105 ? 24.422 -1.840 -14.306 1.00 97.62 105 LYS A N 1
ATOM 831 C CA . LYS A 1 105 ? 23.569 -0.652 -14.223 1.00 97.62 105 LYS A CA 1
ATOM 832 C C . LYS A 1 105 ? 22.180 -1.031 -13.681 1.00 97.62 105 LYS A C 1
ATOM 834 O O . LYS A 1 105 ? 21.706 -2.144 -13.943 1.00 97.62 105 LYS A O 1
ATOM 839 N N . PRO A 1 106 ? 21.522 -0.144 -12.916 1.00 97.88 106 PRO A N 1
ATOM 840 C CA . PRO A 1 106 ? 20.124 -0.332 -12.571 1.00 97.88 106 PRO A CA 1
ATOM 841 C C . PRO A 1 106 ? 19.229 -0.135 -13.798 1.00 97.88 106 PRO A C 1
ATOM 843 O O . PRO A 1 106 ? 19.607 0.555 -14.749 1.00 97.88 106 PRO A O 1
ATOM 846 N N . ILE A 1 107 ? 18.032 -0.723 -13.766 1.00 98.69 107 ILE A N 1
ATOM 847 C CA . ILE A 1 107 ? 16.985 -0.390 -14.740 1.00 98.69 107 ILE A CA 1
ATOM 848 C C . ILE A 1 107 ? 16.558 1.071 -14.585 1.00 98.69 107 ILE A C 1
ATOM 850 O O . ILE A 1 107 ? 1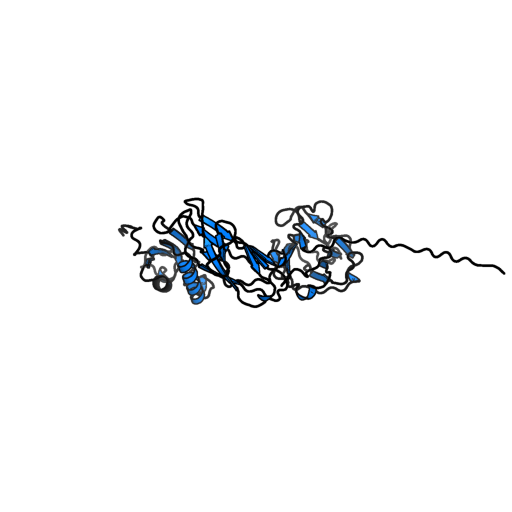6.692 1.667 -13.518 1.00 98.69 107 ILE A O 1
ATOM 854 N N . GLN A 1 108 ? 16.010 1.639 -15.651 1.00 98.75 108 GLN A N 1
ATOM 855 C CA . GLN A 1 108 ? 15.416 2.972 -15.642 1.00 98.75 108 GLN A CA 1
ATOM 856 C C . GLN A 1 108 ? 13.927 2.856 -15.954 1.00 98.75 108 GLN A C 1
ATOM 858 O O . GLN A 1 108 ? 13.543 2.135 -16.875 1.00 98.75 108 GLN A O 1
ATOM 863 N N . VAL A 1 109 ? 13.092 3.563 -15.195 1.00 98.81 109 VAL A N 1
ATOM 864 C CA . VAL A 1 109 ? 11.639 3.568 -15.399 1.00 98.81 109 VAL A CA 1
ATOM 865 C C . VAL A 1 109 ? 11.252 4.856 -16.106 1.00 98.81 109 VAL A C 1
ATOM 867 O O . VAL A 1 109 ? 11.589 5.948 -15.650 1.00 98.81 109 VAL A O 1
ATOM 870 N N . TYR A 1 110 ? 10.551 4.735 -17.221 1.00 98.75 110 TYR A N 1
ATOM 871 C CA . TYR A 1 110 ? 10.187 5.848 -18.081 1.00 98.75 110 TYR A CA 1
ATOM 872 C C . TYR A 1 110 ? 8.685 5.906 -18.318 1.00 98.75 110 TYR A C 1
ATOM 874 O O . TYR A 1 110 ? 7.987 4.898 -18.237 1.00 98.75 110 TYR A O 1
ATOM 882 N N . VAL A 1 111 ? 8.206 7.091 -18.678 1.00 98.50 111 VAL A N 1
ATOM 883 C CA . VAL A 1 111 ? 6.867 7.309 -19.226 1.00 98.50 111 VAL A CA 1
ATOM 884 C C . VAL A 1 111 ? 6.966 8.074 -20.541 1.00 98.50 111 VAL A C 1
ATOM 886 O O . VAL A 1 111 ? 7.795 8.973 -20.681 1.00 98.50 111 VAL A O 1
ATOM 889 N N . SER A 1 112 ? 6.137 7.711 -21.513 1.00 98.06 112 SER A N 1
ATOM 890 C CA . SER A 1 112 ? 6.021 8.404 -22.797 1.00 98.06 112 SER A CA 1
ATOM 891 C C . SER A 1 112 ? 4.559 8.626 -23.139 1.00 98.06 112 SER A C 1
ATOM 893 O O . SER A 1 112 ? 3.737 7.743 -22.919 1.00 98.06 112 SER A O 1
ATOM 895 N N . ASN A 1 113 ? 4.250 9.789 -23.708 1.00 96.38 113 ASN A N 1
ATOM 896 C CA . ASN A 1 113 ? 2.935 10.140 -24.244 1.00 96.38 113 ASN A CA 1
ATOM 897 C C . ASN A 1 113 ? 2.894 10.156 -25.785 1.00 96.38 113 ASN A C 1
ATOM 899 O O . ASN A 1 113 ? 1.881 10.534 -26.368 1.00 96.38 113 ASN A O 1
ATOM 903 N N . ASN A 1 114 ? 4.003 9.802 -26.447 1.00 96.75 114 ASN A N 1
ATOM 904 C CA . ASN A 1 114 ? 4.129 9.825 -27.906 1.00 96.75 114 ASN A CA 1
ATOM 905 C C . ASN A 1 114 ? 4.696 8.528 -28.504 1.00 96.75 114 ASN A C 1
ATOM 907 O O . ASN A 1 114 ? 4.822 8.431 -29.725 1.00 96.75 114 ASN A O 1
ATOM 911 N N . TYR A 1 115 ? 5.018 7.521 -27.686 1.00 97.38 115 TYR A N 1
ATOM 912 C CA . TYR A 1 115 ? 5.293 6.179 -28.190 1.00 97.38 115 TYR A CA 1
ATOM 913 C C . TYR A 1 115 ? 4.013 5.569 -28.771 1.00 97.38 115 TYR A C 1
ATOM 915 O O . TYR A 1 115 ? 2.993 5.495 -28.096 1.00 97.38 115 TYR A O 1
ATOM 923 N N . LEU A 1 116 ? 4.071 5.100 -30.019 1.00 93.25 116 LEU A N 1
ATOM 924 C CA . LEU A 1 116 ? 2.905 4.595 -30.762 1.00 93.25 116 LEU A CA 1
ATOM 925 C C . LEU A 1 116 ? 2.531 3.143 -30.405 1.00 93.25 116 LEU A C 1
ATOM 927 O O . LEU A 1 116 ? 1.773 2.492 -31.124 1.00 93.25 116 LEU A O 1
ATOM 931 N N . GLY A 1 117 ? 3.127 2.588 -29.348 1.00 93.12 117 GLY A N 1
ATOM 932 C CA . GLY A 1 117 ? 2.914 1.209 -28.917 1.00 93.12 117 GLY A CA 1
ATOM 933 C C . GLY A 1 117 ? 3.623 0.147 -29.767 1.00 93.12 117 GLY A C 1
ATOM 934 O O . GLY A 1 117 ? 3.404 -1.043 -29.547 1.00 93.12 117 GLY A O 1
ATOM 935 N N . SER A 1 118 ? 4.444 0.520 -30.752 1.00 94.12 118 SER A N 1
ATOM 936 C CA . SER A 1 118 ? 5.253 -0.421 -31.540 1.00 94.12 118 SER A CA 1
ATOM 937 C C . SER A 1 118 ? 6.481 0.256 -32.153 1.00 94.12 118 SER A C 1
ATOM 939 O O . SER A 1 118 ? 6.572 1.483 -32.193 1.00 94.12 118 SER A O 1
ATOM 941 N N . GLY A 1 119 ? 7.427 -0.554 -32.636 1.00 95.88 119 GLY A N 1
ATOM 942 C CA . GLY A 1 119 ? 8.675 -0.069 -33.222 1.00 95.88 119 GLY A CA 1
ATOM 943 C C . GLY A 1 119 ? 9.697 0.385 -32.178 1.00 95.88 119 GLY A C 1
ATOM 944 O O . GLY A 1 119 ? 9.502 0.213 -30.972 1.00 95.88 119 GLY A O 1
ATOM 945 N N . ASN A 1 120 ? 10.806 0.947 -32.663 1.00 97.75 120 ASN A N 1
ATOM 946 C CA . ASN A 1 120 ? 11.954 1.307 -31.835 1.00 97.75 120 ASN A CA 1
ATOM 947 C C . ASN A 1 120 ? 11.594 2.398 -30.802 1.00 97.75 120 ASN A C 1
ATOM 949 O O . ASN A 1 120 ? 11.276 3.521 -31.208 1.00 97.75 120 ASN A O 1
ATOM 953 N N . PRO A 1 121 ? 11.685 2.121 -29.484 1.00 98.12 121 PRO A N 1
ATOM 954 C CA . PRO A 1 121 ? 11.327 3.080 -28.442 1.00 98.12 121 PRO A CA 1
ATOM 955 C C . PRO A 1 121 ? 12.220 4.324 -28.436 1.00 98.12 121 PRO A C 1
ATOM 957 O O . PRO A 1 121 ? 11.756 5.381 -28.020 1.00 98.12 121 PRO A O 1
ATOM 960 N N . ASN A 1 122 ? 13.448 4.263 -28.962 1.00 97.56 122 ASN A N 1
ATOM 961 C CA . ASN A 1 122 ? 14.339 5.428 -29.034 1.00 97.56 122 ASN A CA 1
ATOM 962 C C . ASN A 1 122 ? 13.897 6.494 -30.053 1.00 97.56 122 ASN A C 1
ATOM 964 O O . ASN A 1 122 ? 14.503 7.561 -30.113 1.00 97.56 122 ASN A O 1
ATOM 968 N N . LEU A 1 123 ? 12.854 6.230 -30.849 1.00 97.44 123 LEU A N 1
ATOM 969 C CA . LEU A 1 123 ? 12.240 7.224 -31.738 1.00 97.44 123 LEU A CA 1
ATOM 970 C C . LEU A 1 123 ? 11.149 8.057 -31.044 1.00 97.44 123 LEU A C 1
ATOM 972 O O . LEU A 1 123 ? 10.666 9.029 -31.621 1.00 97.44 123 LEU A O 1
ATOM 976 N N . ALA A 1 124 ? 10.755 7.683 -29.824 1.00 98.06 124 ALA A N 1
ATOM 977 C CA . ALA A 1 124 ? 9.801 8.417 -29.001 1.00 98.06 124 ALA A CA 1
ATOM 978 C C . ALA A 1 124 ? 10.508 9.269 -27.936 1.00 98.06 124 ALA A C 1
ATOM 980 O O . ALA A 1 124 ? 11.709 9.150 -27.686 1.00 98.06 124 ALA A O 1
ATOM 981 N N . THR A 1 125 ? 9.744 10.139 -27.279 1.00 98.12 125 THR A N 1
ATOM 982 C CA . THR A 1 125 ? 10.214 10.955 -26.158 1.00 98.12 125 THR A CA 1
ATOM 983 C C . THR A 1 125 ? 9.829 10.285 -24.847 1.00 98.12 125 THR A C 1
ATOM 985 O O . THR A 1 125 ? 8.666 9.940 -24.640 1.00 98.12 125 THR A O 1
ATOM 988 N N . TRP A 1 126 ? 10.800 10.134 -23.947 1.00 98.44 126 TRP A N 1
ATOM 989 C CA . TRP A 1 126 ? 10.616 9.483 -22.652 1.00 98.44 126 TRP A CA 1
ATOM 990 C C . TRP A 1 126 ? 11.006 10.420 -21.513 1.00 98.44 126 TRP A C 1
ATOM 992 O O . TRP A 1 126 ? 12.098 10.988 -21.501 1.00 98.44 126 TRP A O 1
ATOM 1002 N N . THR A 1 127 ? 10.126 10.561 -20.527 1.00 98.56 127 THR A N 1
ATOM 1003 C CA . THR A 1 127 ? 10.415 11.234 -19.259 1.00 98.56 127 THR A CA 1
ATOM 1004 C C . THR A 1 127 ? 10.854 10.195 -18.235 1.00 98.56 127 THR A C 1
ATOM 1006 O O . THR A 1 127 ? 10.139 9.221 -17.998 1.00 98.56 127 THR A O 1
ATOM 1009 N N . LEU A 1 128 ? 12.038 10.378 -17.643 1.00 98.44 128 LEU A N 1
ATOM 1010 C CA . LEU A 1 128 ? 12.524 9.509 -16.570 1.00 98.44 128 LEU A CA 1
ATOM 1011 C C . LEU A 1 128 ? 11.666 9.714 -15.318 1.00 98.44 128 LEU A C 1
ATOM 1013 O O . LEU A 1 128 ? 11.492 10.843 -14.861 1.00 98.44 128 LEU A O 1
ATOM 1017 N N . LEU A 1 129 ? 11.155 8.621 -14.761 1.00 98.38 129 LEU A N 1
ATOM 1018 C CA . LEU A 1 129 ? 10.426 8.625 -13.501 1.00 98.38 129 LEU A CA 1
ATOM 1019 C C . LEU A 1 129 ? 11.397 8.448 -12.332 1.00 98.38 129 LEU A C 1
ATOM 1021 O O . LEU A 1 129 ? 12.340 7.659 -12.398 1.00 98.38 129 LEU A O 1
ATOM 1025 N N . ASN A 1 130 ? 11.142 9.162 -11.236 1.00 95.69 130 ASN A N 1
ATOM 1026 C CA . ASN A 1 130 ? 11.944 9.079 -10.015 1.00 95.69 130 ASN A CA 1
ATOM 1027 C C . ASN A 1 130 ? 11.576 7.829 -9.191 1.00 95.69 130 ASN A C 1
ATOM 1029 O O . ASN A 1 130 ? 10.966 7.934 -8.129 1.00 95.69 130 ASN A O 1
ATOM 1033 N N . ALA A 1 131 ? 11.878 6.645 -9.726 1.00 97.50 131 ALA A N 1
ATOM 1034 C CA . ALA A 1 131 ? 11.631 5.372 -9.061 1.00 97.50 131 ALA A CA 1
ATOM 1035 C C . ALA A 1 131 ? 12.757 5.033 -8.074 1.00 97.50 131 ALA A C 1
ATOM 1037 O O . ALA A 1 131 ? 13.934 5.040 -8.435 1.00 97.50 131 ALA A O 1
ATOM 1038 N N . ASN A 1 132 ? 12.391 4.669 -6.844 1.00 97.56 132 ASN A N 1
ATOM 1039 C CA . ASN A 1 132 ? 13.338 4.098 -5.889 1.00 97.56 132 ASN A CA 1
ATOM 1040 C C . ASN A 1 132 ? 13.607 2.636 -6.253 1.00 97.56 132 ASN A C 1
ATOM 1042 O O . ASN A 1 132 ? 12.672 1.889 -6.539 1.00 97.56 132 ASN A O 1
ATOM 1046 N N . LEU A 1 133 ? 14.868 2.218 -6.224 1.00 97.75 133 LEU A N 1
ATOM 1047 C CA . LEU A 1 133 ? 15.288 0.869 -6.596 1.00 97.75 133 LEU A CA 1
ATOM 1048 C C . LEU A 1 133 ? 16.116 0.233 -5.468 1.00 97.75 133 LEU A C 1
ATOM 1050 O O . LEU A 1 133 ? 16.716 0.961 -4.672 1.00 97.75 133 LEU A O 1
ATOM 1054 N N . PRO A 1 134 ? 16.166 -1.111 -5.382 1.00 97.56 134 PRO A N 1
ATOM 1055 C CA . PRO A 1 134 ? 16.998 -1.801 -4.406 1.00 97.56 134 PRO A CA 1
ATOM 1056 C C . PRO A 1 134 ? 18.480 -1.473 -4.589 1.00 97.56 134 PRO A C 1
ATOM 1058 O O . PRO A 1 134 ? 18.935 -1.136 -5.684 1.00 97.56 134 PRO A O 1
ATOM 1061 N N . ALA A 1 135 ? 19.251 -1.661 -3.516 1.00 96.75 135 ALA A N 1
ATOM 1062 C CA . ALA A 1 135 ? 20.704 -1.653 -3.602 1.00 96.75 135 ALA A CA 1
ATOM 1063 C C . ALA A 1 135 ? 21.195 -2.691 -4.628 1.00 96.75 135 ALA A C 1
ATOM 1065 O O . ALA A 1 135 ? 20.633 -3.783 -4.751 1.00 96.75 135 ALA A O 1
ATOM 1066 N N . THR A 1 136 ? 22.263 -2.360 -5.352 1.00 96.00 136 THR A N 1
ATOM 1067 C CA . THR A 1 136 ? 22.871 -3.262 -6.335 1.00 96.00 136 THR A CA 1
ATOM 1068 C C . THR A 1 136 ? 23.201 -4.612 -5.705 1.00 96.00 136 THR A C 1
ATOM 1070 O O . THR A 1 136 ? 23.762 -4.671 -4.612 1.00 96.00 136 THR A O 1
ATOM 1073 N N . ASN A 1 137 ? 22.882 -5.697 -6.416 1.00 97.00 137 ASN A N 1
ATOM 1074 C CA . ASN A 1 137 ? 23.108 -7.070 -5.963 1.00 97.00 137 ASN A CA 1
ATOM 1075 C C . ASN A 1 137 ? 22.476 -7.403 -4.590 1.00 97.00 137 ASN A C 1
ATOM 1077 O O . ASN A 1 137 ? 22.983 -8.267 -3.879 1.00 97.00 137 ASN A O 1
ATOM 1081 N N . SER A 1 138 ? 21.377 -6.740 -4.204 1.00 96.88 138 SER A N 1
ATOM 1082 C CA . SER A 1 138 ? 20.690 -7.037 -2.936 1.00 96.88 138 SER A CA 1
ATOM 1083 C C . SER A 1 138 ? 20.103 -8.448 -2.886 1.00 96.88 138 SER A C 1
ATOM 1085 O O . SER A 1 138 ? 19.940 -9.010 -1.807 1.00 96.88 138 SER A O 1
ATOM 1087 N N . ASP A 1 139 ? 19.745 -8.996 -4.050 1.00 96.62 139 ASP A N 1
ATOM 1088 C CA . ASP A 1 139 ? 19.059 -10.275 -4.227 1.00 96.62 139 ASP A CA 1
ATOM 1089 C C . ASP A 1 139 ? 17.794 -10.433 -3.359 1.00 96.62 139 ASP A C 1
ATOM 1091 O O . ASP A 1 139 ? 17.379 -11.540 -3.018 1.00 96.62 139 ASP A O 1
ATOM 1095 N N . SER A 1 140 ? 17.148 -9.311 -3.043 1.00 96.69 140 SER A N 1
ATOM 1096 C CA . SER A 1 140 ? 15.917 -9.223 -2.263 1.00 96.69 140 SER A CA 1
ATOM 1097 C C . SER A 1 140 ? 14.850 -8.446 -3.029 1.00 96.69 140 SER A C 1
ATOM 1099 O O . SER A 1 140 ? 15.155 -7.518 -3.782 1.00 96.69 140 SER A O 1
ATOM 1101 N N . TRP A 1 141 ? 13.589 -8.852 -2.867 1.00 98.06 141 TRP A N 1
ATOM 1102 C CA . TRP A 1 141 ? 12.460 -8.107 -3.416 1.00 98.06 141 TRP A CA 1
ATOM 1103 C C . TRP A 1 141 ? 12.311 -6.770 -2.692 1.00 98.06 141 TRP A C 1
ATOM 1105 O O . TRP A 1 141 ? 12.285 -6.715 -1.464 1.00 98.06 141 TRP A O 1
ATOM 1115 N N . PHE A 1 142 ? 12.195 -5.705 -3.473 1.00 98.38 142 PHE A N 1
ATOM 1116 C CA . PHE A 1 142 ? 12.019 -4.337 -3.022 1.00 98.38 142 PHE A CA 1
ATOM 1117 C C . PHE A 1 142 ? 10.748 -3.761 -3.638 1.00 98.38 142 PHE A C 1
ATOM 1119 O O . PHE A 1 142 ? 10.516 -3.896 -4.841 1.00 98.38 142 PHE A O 1
ATOM 1126 N N . PHE A 1 143 ? 9.928 -3.124 -2.807 1.00 98.19 143 PHE A N 1
ATOM 1127 C CA . PHE A 1 143 ? 8.708 -2.463 -3.246 1.00 98.19 143 PHE A CA 1
ATOM 1128 C C . PHE A 1 143 ? 9.019 -1.012 -3.622 1.00 98.19 143 PHE A C 1
ATOM 1130 O O . PHE A 1 143 ? 9.363 -0.206 -2.760 1.00 98.19 143 PHE A O 1
ATOM 1137 N N . SER A 1 144 ? 8.927 -0.702 -4.914 1.00 98.12 144 SER A N 1
ATOM 1138 C CA . SER A 1 144 ? 9.037 0.657 -5.438 1.00 98.12 144 SER A CA 1
ATOM 1139 C C . SER A 1 144 ? 7.641 1.263 -5.511 1.00 98.12 144 SER A C 1
ATOM 1141 O O . SER A 1 144 ? 6.782 0.746 -6.223 1.00 98.12 144 SER A O 1
ATOM 1143 N N . ASP A 1 145 ? 7.390 2.334 -4.766 1.00 95.62 145 ASP A N 1
ATOM 1144 C CA . ASP A 1 145 ? 6.073 2.958 -4.654 1.00 95.62 145 ASP A CA 1
ATOM 1145 C C . ASP A 1 145 ? 6.133 4.485 -4.790 1.00 95.62 145 ASP A C 1
ATOM 1147 O O . ASP A 1 145 ? 7.201 5.079 -4.950 1.00 95.62 145 ASP A O 1
ATOM 1151 N N . LYS A 1 146 ? 4.957 5.128 -4.741 1.00 93.12 146 LYS A N 1
ATOM 1152 C CA . LYS A 1 146 ? 4.812 6.596 -4.701 1.00 93.12 146 LYS A CA 1
ATOM 1153 C C . LYS A 1 146 ? 5.409 7.327 -5.911 1.00 93.12 146 LYS A C 1
ATOM 1155 O O . LYS A 1 146 ? 5.751 8.507 -5.824 1.00 93.12 146 LYS A O 1
ATOM 1160 N N . ILE A 1 147 ? 5.476 6.662 -7.062 1.00 96.88 147 ILE A N 1
ATOM 1161 C CA . ILE A 1 147 ? 5.959 7.267 -8.304 1.00 96.88 147 ILE A CA 1
ATOM 1162 C C . ILE A 1 147 ? 4.819 8.072 -8.930 1.00 96.88 147 ILE A C 1
ATOM 1164 O O . ILE A 1 147 ? 3.848 7.520 -9.445 1.00 96.88 147 ILE A O 1
ATOM 1168 N N . ASN A 1 148 ? 4.921 9.396 -8.857 1.00 94.69 148 ASN A N 1
ATOM 1169 C CA . ASN A 1 148 ? 3.855 10.311 -9.258 1.00 94.69 148 ASN A CA 1
ATOM 1170 C C . ASN A 1 148 ? 3.692 10.387 -10.792 1.00 94.69 148 ASN A C 1
ATOM 1172 O O . ASN A 1 148 ? 4.641 10.725 -11.499 1.00 94.69 148 ASN A O 1
ATOM 1176 N N . LEU A 1 149 ? 2.472 10.142 -11.291 1.00 95.00 149 LEU A N 1
ATOM 1177 C CA . LEU A 1 149 ? 2.101 10.257 -12.710 1.00 95.00 149 LEU A CA 1
ATOM 1178 C C . LEU A 1 149 ? 1.102 11.394 -13.000 1.00 95.00 149 LEU A C 1
ATOM 1180 O O . LEU A 1 149 ? 0.548 11.478 -14.094 1.00 95.00 149 LEU A O 1
ATOM 1184 N N . THR A 1 150 ? 0.858 12.291 -12.044 1.00 92.12 150 THR A N 1
ATOM 1185 C CA . THR A 1 150 ? -0.184 13.337 -12.113 1.00 92.12 150 THR A CA 1
ATOM 1186 C C . THR A 1 150 ? -0.049 14.233 -13.346 1.00 92.12 150 THR A C 1
ATOM 1188 O O . THR A 1 150 ? -1.054 14.606 -13.950 1.00 92.12 150 THR A O 1
ATOM 1191 N N . ASN A 1 151 ? 1.180 14.519 -13.787 1.00 92.88 151 ASN A N 1
ATOM 1192 C CA . ASN A 1 151 ? 1.438 15.346 -14.973 1.00 92.88 151 ASN A CA 1
ATOM 1193 C C . ASN A 1 151 ? 0.984 14.695 -16.296 1.00 92.88 151 ASN A C 1
ATOM 1195 O O . ASN A 1 151 ? 0.941 15.370 -17.321 1.00 92.88 151 ASN A O 1
ATOM 1199 N N . PHE A 1 152 ? 0.614 13.412 -16.277 1.00 92.56 152 PHE A N 1
ATOM 1200 C CA . PHE A 1 152 ? 0.227 12.628 -17.451 1.00 92.56 152 PHE A CA 1
ATOM 1201 C C . PHE A 1 152 ? -1.273 12.276 -17.497 1.00 92.56 152 PHE A C 1
ATOM 1203 O O . PHE A 1 152 ? -1.710 11.578 -18.406 1.00 92.56 152 PHE A O 1
ATOM 1210 N N . LYS A 1 153 ? -2.090 12.778 -16.555 1.00 85.75 153 LYS A N 1
ATOM 1211 C CA . LYS A 1 153 ? -3.521 12.429 -16.391 1.00 85.75 153 LYS A CA 1
ATOM 1212 C C . LYS A 1 153 ? -4.373 12.505 -17.660 1.00 85.75 153 LYS A C 1
ATOM 1214 O O . LYS A 1 153 ? -5.231 11.658 -17.884 1.00 85.75 153 LYS A O 1
ATOM 1219 N N . ASN A 1 154 ? -4.137 13.520 -18.483 1.00 84.31 154 ASN A N 1
ATOM 1220 C CA . ASN A 1 154 ? -4.963 13.824 -19.655 1.00 84.31 154 ASN A CA 1
ATOM 1221 C C . ASN A 1 154 ? -4.323 13.350 -20.965 1.00 84.31 154 ASN A C 1
ATOM 1223 O O . ASN A 1 154 ? -4.592 13.909 -22.025 1.00 84.31 154 ASN A O 1
ATOM 1227 N N . GLN A 1 155 ? -3.424 12.372 -20.884 1.00 90.31 155 GLN A N 1
ATOM 1228 C CA . GLN A 1 155 ? -2.656 11.877 -22.016 1.00 90.31 155 GLN A CA 1
ATOM 1229 C C . GLN A 1 155 ? -2.743 10.355 -22.058 1.00 90.31 155 GLN A C 1
ATOM 1231 O O . GLN A 1 155 ? -2.801 9.690 -21.024 1.00 90.31 155 GLN A O 1
ATOM 1236 N N . ALA A 1 156 ? -2.744 9.813 -23.271 1.00 92.69 156 ALA A N 1
ATOM 1237 C CA . ALA A 1 156 ? -2.428 8.414 -23.477 1.00 92.69 156 ALA A CA 1
ATOM 1238 C C . ALA A 1 156 ? -0.938 8.213 -23.240 1.00 92.69 156 ALA A C 1
ATOM 1240 O O . ALA A 1 156 ? -0.129 8.910 -23.850 1.00 92.69 156 ALA A O 1
ATOM 1241 N N . ILE A 1 157 ? -0.589 7.288 -22.351 1.00 96.19 157 ILE A N 1
ATOM 1242 C CA . ILE A 1 157 ? 0.802 7.029 -22.000 1.00 96.19 157 ILE A CA 1
ATOM 1243 C C . ILE A 1 157 ? 1.163 5.551 -22.059 1.00 96.19 157 ILE A C 1
ATOM 1245 O O . ILE A 1 157 ? 0.316 4.670 -21.920 1.00 96.19 157 ILE A O 1
ATOM 1249 N N . HIS A 1 158 ? 2.462 5.313 -22.191 1.00 97.56 158 HIS A N 1
ATOM 1250 C CA . HIS A 1 158 ? 3.125 4.046 -21.938 1.00 97.56 158 HIS A CA 1
ATOM 1251 C C . HIS A 1 158 ? 4.135 4.221 -20.808 1.00 97.56 158 HIS A C 1
ATOM 1253 O O . HIS A 1 158 ? 4.847 5.226 -20.758 1.00 97.56 158 HIS A O 1
ATOM 1259 N N . ILE A 1 159 ? 4.227 3.225 -19.935 1.00 98.38 159 ILE A N 1
ATOM 1260 C CA . ILE A 1 159 ? 5.274 3.102 -18.922 1.00 98.38 159 ILE A CA 1
ATOM 1261 C C . ILE A 1 159 ? 6.255 2.041 -19.412 1.00 98.38 159 ILE A C 1
ATOM 1263 O O . ILE A 1 159 ? 5.839 1.009 -19.936 1.00 98.38 159 ILE A O 1
ATOM 1267 N N . ALA A 1 160 ? 7.553 2.284 -19.261 1.00 98.69 160 ALA A N 1
ATOM 1268 C CA . ALA A 1 160 ? 8.568 1.343 -19.702 1.00 98.69 160 ALA A CA 1
ATOM 1269 C C . ALA A 1 160 ? 9.689 1.136 -18.686 1.00 98.69 160 ALA A C 1
ATOM 1271 O O . ALA A 1 160 ? 10.081 2.054 -17.969 1.00 98.69 160 ALA A O 1
ATOM 1272 N N . PHE A 1 161 ? 10.236 -0.075 -18.685 1.00 98.88 161 PHE A N 1
ATOM 1273 C CA . PHE A 1 161 ? 11.396 -0.485 -17.907 1.00 98.88 161 PHE A CA 1
ATOM 1274 C C . PHE A 1 161 ? 12.541 -0.732 -18.885 1.00 98.88 161 PHE A C 1
ATOM 1276 O O . PHE A 1 161 ? 12.583 -1.743 -19.591 1.00 98.88 161 PHE A O 1
ATOM 1283 N N . LYS A 1 162 ? 13.459 0.232 -18.956 1.00 98.81 162 LYS A N 1
ATOM 1284 C CA . LYS A 1 162 ? 14.648 0.160 -19.800 1.00 98.81 162 LYS A CA 1
ATOM 1285 C C . LYS A 1 162 ? 15.755 -0.576 -19.056 1.00 98.81 162 LYS A C 1
ATOM 1287 O O . LYS A 1 162 ? 16.156 -0.170 -17.963 1.00 98.81 162 LYS A O 1
ATOM 1292 N N . TYR A 1 163 ? 16.282 -1.621 -19.678 1.00 98.81 163 TYR A N 1
ATOM 1293 C CA . TYR A 1 163 ? 17.465 -2.340 -19.229 1.00 98.81 163 TYR A CA 1
ATOM 1294 C C . TYR A 1 163 ? 18.660 -2.002 -20.118 1.00 98.81 163 TYR A C 1
ATOM 1296 O O . TYR A 1 163 ? 18.524 -1.964 -21.340 1.00 98.81 163 TYR A O 1
ATOM 1304 N N . THR A 1 164 ? 19.836 -1.806 -19.512 1.00 98.62 164 THR A N 1
ATOM 1305 C CA . THR A 1 164 ? 21.102 -1.733 -20.254 1.00 98.62 164 THR A CA 1
ATOM 1306 C C . THR A 1 164 ? 22.217 -2.517 -19.565 1.00 98.62 164 THR A C 1
ATOM 1308 O O . THR A 1 164 ? 22.324 -2.504 -18.339 1.00 98.62 164 THR A O 1
ATOM 1311 N N . SER A 1 165 ? 23.080 -3.151 -20.356 1.00 98.44 165 SER A N 1
ATOM 1312 C CA . SER A 1 165 ? 24.301 -3.836 -19.904 1.00 98.44 165 SER A CA 1
ATOM 1313 C C . SER A 1 165 ? 25.461 -3.586 -20.866 1.00 98.44 165 SER A C 1
ATOM 1315 O O . SER A 1 165 ? 25.282 -3.007 -21.937 1.00 98.44 165 SER A O 1
ATOM 1317 N N . ASN A 1 166 ? 26.666 -3.992 -20.475 1.00 97.94 166 ASN A N 1
ATOM 1318 C CA . ASN A 1 166 ? 27.868 -3.945 -21.306 1.00 97.94 166 ASN A CA 1
ATOM 1319 C C . ASN A 1 166 ? 28.685 -5.236 -21.138 1.00 97.94 166 ASN A C 1
ATOM 1321 O O . ASN A 1 166 ? 28.283 -6.142 -20.414 1.00 97.94 166 ASN A O 1
ATOM 1325 N N . THR A 1 167 ? 29.839 -5.317 -21.797 1.00 97.19 167 THR A N 1
ATOM 1326 C CA . THR A 1 167 ? 30.725 -6.492 -21.736 1.00 97.19 167 THR A CA 1
ATOM 1327 C C . THR A 1 167 ? 31.389 -6.703 -20.373 1.00 97.19 167 THR A C 1
ATOM 1329 O O . THR A 1 167 ? 31.866 -7.798 -20.088 1.00 97.19 167 THR A O 1
ATOM 1332 N N . ASP A 1 168 ? 31.383 -5.692 -19.503 1.00 97.50 168 ASP A N 1
ATOM 1333 C CA . ASP A 1 168 ? 31.999 -5.769 -18.173 1.00 97.50 168 ASP A CA 1
ATOM 1334 C C . ASP A 1 168 ? 30.999 -6.210 -17.098 1.00 97.50 168 ASP A C 1
ATOM 1336 O O . ASP A 1 168 ? 31.372 -6.836 -16.107 1.00 97.50 168 ASP A O 1
ATOM 1340 N N . SER A 1 169 ? 29.718 -5.870 -17.269 1.00 97.56 169 SER A N 1
ATOM 1341 C CA . SER A 1 169 ? 28.692 -6.065 -16.248 1.00 97.56 169 SER A CA 1
ATOM 1342 C C . SER A 1 169 ? 27.289 -6.202 -16.842 1.00 97.56 169 SER A C 1
ATOM 1344 O O . SER A 1 169 ? 26.837 -5.372 -17.638 1.00 97.56 169 SER A O 1
ATOM 1346 N N . ALA A 1 170 ? 26.574 -7.232 -16.393 1.00 98.06 170 ALA A N 1
ATOM 1347 C CA . ALA A 1 170 ? 25.171 -7.468 -16.695 1.00 98.06 170 ALA A CA 1
ATOM 1348 C C . ALA A 1 170 ? 24.437 -7.866 -15.410 1.00 98.06 170 ALA A C 1
ATOM 1350 O O . ALA A 1 170 ? 24.588 -8.970 -14.885 1.00 98.06 170 ALA A O 1
ATOM 1351 N N . SER A 1 171 ? 23.638 -6.938 -14.886 1.00 98.12 171 SER A N 1
ATOM 1352 C CA . SER A 1 171 ? 22.779 -7.206 -13.737 1.00 98.12 171 SER A CA 1
ATOM 1353 C C . SER A 1 171 ? 21.569 -8.029 -14.182 1.00 98.12 171 SER A C 1
ATOM 1355 O O . SER A 1 171 ? 21.043 -7.852 -15.278 1.00 98.12 171 SER A O 1
ATOM 1357 N N . LEU A 1 172 ? 21.099 -8.929 -13.329 1.00 98.50 172 LEU A N 1
ATOM 1358 C CA . LEU A 1 172 ? 19.804 -9.579 -13.478 1.00 98.50 172 LEU A CA 1
ATOM 1359 C C . LEU A 1 172 ? 18.756 -8.705 -12.799 1.00 98.50 172 LEU A C 1
ATOM 1361 O O . LEU A 1 172 ? 18.895 -8.404 -11.615 1.00 98.50 172 LEU A O 1
ATOM 1365 N N . TRP A 1 173 ? 17.692 -8.361 -13.515 1.00 98.69 173 TRP A N 1
ATOM 1366 C CA . TRP A 1 173 ? 16.531 -7.668 -12.968 1.00 98.69 173 TRP A CA 1
ATOM 1367 C C . TRP A 1 173 ? 15.276 -8.509 -13.106 1.00 98.69 173 TRP A C 1
ATOM 1369 O O . TRP A 1 173 ? 15.075 -9.182 -14.113 1.00 98.69 173 TRP A O 1
ATOM 1379 N N . ARG A 1 174 ? 14.426 -8.451 -12.083 1.00 98.62 174 ARG A N 1
ATOM 1380 C CA . ARG A 1 174 ? 13.048 -8.942 -12.116 1.00 98.62 174 ARG A CA 1
ATOM 1381 C C . ARG A 1 174 ? 12.106 -7.814 -11.742 1.00 98.62 174 ARG A C 1
ATOM 1383 O O . ARG A 1 174 ? 12.452 -7.015 -10.868 1.00 98.62 174 ARG A O 1
ATOM 1390 N N . VAL A 1 175 ? 10.951 -7.773 -12.390 1.00 98.62 175 VAL A N 1
ATOM 1391 C CA . VAL A 1 175 ? 9.877 -6.811 -12.124 1.00 98.62 175 VAL A CA 1
ATOM 1392 C C . VAL A 1 175 ? 8.565 -7.576 -12.032 1.00 98.62 175 VAL A C 1
ATOM 1394 O O . VAL A 1 175 ? 8.357 -8.527 -12.784 1.00 98.62 175 VAL A O 1
ATOM 1397 N N . ASP A 1 176 ? 7.722 -7.192 -11.083 1.00 98.44 176 ASP A N 1
ATOM 1398 C CA . ASP A 1 176 ? 6.462 -7.868 -10.799 1.00 98.44 176 ASP A CA 1
ATOM 1399 C C . ASP A 1 176 ? 5.429 -6.910 -10.178 1.00 98.44 176 ASP A C 1
ATOM 1401 O O . ASP A 1 176 ? 5.810 -5.845 -9.679 1.00 98.44 176 ASP A O 1
ATOM 1405 N N . ASN A 1 177 ? 4.147 -7.291 -10.171 1.00 97.19 177 ASN A N 1
ATOM 1406 C CA . ASN A 1 177 ? 3.042 -6.555 -9.534 1.00 97.19 177 ASN A CA 1
ATOM 1407 C C . ASN A 1 177 ? 3.022 -5.053 -9.882 1.00 97.19 177 ASN A C 1
ATOM 1409 O O . ASN A 1 177 ? 3.026 -4.187 -8.998 1.00 97.19 177 ASN A O 1
ATOM 1413 N N . ILE A 1 178 ? 3.065 -4.740 -11.177 1.00 97.81 178 ILE A N 1
ATOM 1414 C CA . ILE A 1 178 ? 3.067 -3.369 -11.684 1.00 97.81 178 ILE A CA 1
ATOM 1415 C C . ILE A 1 178 ? 1.644 -2.832 -11.653 1.00 97.81 178 ILE A C 1
ATOM 1417 O O . ILE A 1 178 ? 0.766 -3.350 -12.334 1.00 97.81 178 ILE A O 1
ATOM 1421 N N . GLN A 1 179 ? 1.431 -1.740 -10.926 1.00 95.56 179 GLN A N 1
ATOM 1422 C CA . GLN A 1 179 ? 0.106 -1.146 -10.786 1.00 95.56 179 GLN A CA 1
ATOM 1423 C C . GLN A 1 179 ? 0.147 0.382 -10.800 1.00 95.56 179 GLN A C 1
ATOM 1425 O O . GLN A 1 179 ? 1.038 1.001 -10.210 1.00 95.56 179 GLN A O 1
ATOM 1430 N N . VAL A 1 180 ? -0.867 0.990 -11.411 1.00 93.94 180 VAL A N 1
ATOM 1431 C CA . VAL A 1 180 ? -1.214 2.401 -11.238 1.00 93.94 180 VAL A CA 1
ATOM 1432 C C . VAL A 1 180 ? -2.484 2.489 -10.405 1.00 93.94 180 VAL A C 1
ATOM 1434 O O . VAL A 1 180 ? -3.515 1.930 -10.769 1.00 93.94 180 VAL A O 1
ATOM 1437 N N . TYR A 1 181 ? -2.406 3.205 -9.288 1.00 90.94 181 TYR A N 1
ATOM 1438 C CA . TYR A 1 181 ? -3.481 3.312 -8.307 1.00 90.94 181 TYR A CA 1
ATOM 1439 C C . TYR A 1 181 ? -3.803 4.766 -7.951 1.00 90.94 181 TYR A C 1
ATOM 1441 O O . TYR A 1 181 ? -3.029 5.687 -8.232 1.00 90.94 181 TYR A O 1
ATOM 1449 N N . GLU A 1 182 ? -4.952 4.964 -7.304 1.00 91.19 182 GLU A N 1
ATOM 1450 C CA . GLU A 1 182 ? -5.367 6.257 -6.765 1.00 91.19 182 GLU A CA 1
ATOM 1451 C C . GLU A 1 182 ? -4.688 6.545 -5.418 1.00 91.19 182 GLU A C 1
ATOM 1453 O O . GLU A 1 182 ? -4.791 5.755 -4.477 1.00 91.19 182 GLU A O 1
ATOM 1458 N N . ASN A 1 183 ? -4.041 7.705 -5.301 1.00 90.50 183 ASN A N 1
ATOM 1459 C CA . ASN A 1 183 ? -3.371 8.147 -4.076 1.00 90.50 183 ASN A CA 1
ATOM 1460 C C . ASN A 1 183 ? -3.799 9.554 -3.616 1.00 90.50 183 ASN A C 1
ATOM 1462 O O . ASN A 1 183 ? -3.102 10.203 -2.840 1.00 90.50 183 ASN A O 1
ATOM 1466 N N . GLY A 1 184 ? -4.921 10.064 -4.125 1.00 90.06 184 GLY A N 1
ATOM 1467 C CA . GLY A 1 184 ? -5.399 11.422 -3.865 1.00 90.06 184 GLY A CA 1
ATOM 1468 C C . GLY A 1 184 ? -6.087 11.594 -2.513 1.00 90.06 184 GLY A C 1
ATOM 1469 O O . GLY A 1 184 ? -6.240 12.728 -2.061 1.00 90.06 184 GLY A O 1
ATOM 1470 N N . ILE A 1 185 ? -6.491 10.492 -1.871 1.00 92.94 185 ILE A N 1
ATOM 1471 C CA . ILE A 1 185 ? -7.100 10.482 -0.535 1.00 92.94 185 ILE A CA 1
ATOM 1472 C C . ILE A 1 185 ? -6.013 10.663 0.521 1.00 92.94 185 ILE A C 1
ATOM 1474 O O . ILE A 1 185 ? -5.044 9.915 0.532 1.00 92.94 185 ILE A O 1
ATOM 1478 N N . THR A 1 186 ? -6.195 11.592 1.452 1.00 93.00 186 THR A N 1
ATOM 1479 C CA . THR A 1 186 ? -5.373 11.705 2.662 1.00 93.00 186 THR A CA 1
ATOM 1480 C C . THR A 1 186 ? -6.239 11.440 3.886 1.00 93.00 186 THR A C 1
ATOM 1482 O O . THR A 1 186 ? -7.327 12.005 4.015 1.00 93.00 186 THR A O 1
ATOM 1485 N N . LEU A 1 187 ? -5.737 10.598 4.788 1.00 92.31 187 LEU A N 1
ATOM 1486 C CA . LEU A 1 187 ? -6.365 10.271 6.065 1.00 92.31 187 LEU A CA 1
ATOM 1487 C C . LEU A 1 187 ? -5.433 10.725 7.204 1.00 92.31 187 LEU A C 1
ATOM 1489 O O . LEU A 1 187 ? -4.231 10.456 7.131 1.00 92.31 187 LEU A O 1
ATOM 1493 N N . PRO A 1 188 ? -5.930 11.422 8.244 1.00 85.12 188 PRO A N 1
ATOM 1494 C CA . PRO A 1 188 ? -5.113 11.810 9.397 1.00 85.12 188 PRO A CA 1
ATOM 1495 C C . PRO A 1 188 ? -4.624 10.614 10.223 1.00 85.12 188 PRO A C 1
ATOM 1497 O O . PRO A 1 188 ? -3.539 10.665 10.797 1.00 85.12 188 PRO A O 1
ATOM 1500 N N . ASN A 1 189 ? -5.429 9.555 10.277 1.00 79.31 189 ASN A N 1
ATOM 1501 C CA . ASN A 1 189 ? -5.123 8.269 10.893 1.00 79.31 189 ASN A CA 1
ATOM 1502 C C . ASN A 1 189 ? -5.383 7.176 9.849 1.00 79.31 189 ASN A C 1
ATOM 1504 O O . ASN A 1 189 ? -5.991 7.449 8.828 1.00 79.31 189 ASN A O 1
ATOM 1508 N N . SER A 1 190 ? -4.897 5.959 10.066 1.00 83.69 190 SER A N 1
ATOM 1509 C CA . SER A 1 190 ? -5.204 4.811 9.195 1.00 83.69 190 SER A CA 1
ATOM 1510 C C . SER A 1 190 ? -5.896 3.685 9.955 1.00 83.69 190 SER A C 1
ATOM 1512 O O . SER A 1 190 ? -6.022 2.575 9.447 1.00 83.69 190 SER A O 1
ATOM 1514 N N . PHE A 1 191 ? -6.310 3.950 11.191 1.00 89.00 191 PHE A N 1
ATOM 1515 C CA . PHE A 1 191 ? -6.980 3.002 12.058 1.00 89.00 191 PHE A CA 1
ATOM 1516 C C . PHE A 1 191 ? -7.990 3.734 12.932 1.00 89.00 191 PHE A C 1
ATOM 1518 O O . PHE A 1 191 ? -7.669 4.757 13.546 1.00 89.00 191 PHE A O 1
ATOM 1525 N N . LEU A 1 192 ? -9.171 3.138 13.045 1.00 90.38 192 LEU A N 1
ATOM 1526 C CA . LEU A 1 192 ? -10.260 3.617 13.864 1.00 90.38 192 LEU A CA 1
ATOM 1527 C C . LEU A 1 192 ? -10.894 2.466 14.644 1.00 90.38 192 LEU A C 1
ATOM 1529 O O . LEU A 1 192 ? -11.457 1.519 14.083 1.00 90.38 192 LEU A O 1
ATOM 1533 N N . ASN A 1 193 ? -10.886 2.598 15.967 1.00 90.69 193 ASN A N 1
ATOM 1534 C CA . ASN A 1 193 ? -11.745 1.814 16.836 1.00 90.69 193 ASN A CA 1
ATOM 1535 C C . ASN A 1 193 ? -13.171 2.389 16.797 1.00 90.69 193 ASN A C 1
ATOM 1537 O O . ASN A 1 193 ? -13.473 3.405 17.421 1.00 90.69 193 ASN A O 1
ATOM 1541 N N . VAL A 1 194 ? -14.058 1.741 16.041 1.00 93.69 194 VAL A N 1
ATOM 1542 C CA . VAL A 1 194 ? -15.464 2.144 15.870 1.00 93.69 194 VAL A CA 1
ATOM 1543 C C . VAL A 1 194 ? -16.274 1.916 17.150 1.00 93.69 194 VAL A C 1
ATOM 1545 O O . VAL A 1 194 ? -17.310 2.545 17.361 1.00 93.69 194 VAL A O 1
ATOM 1548 N N . GLY A 1 195 ? -15.790 1.041 18.034 1.00 91.50 195 GLY A N 1
ATOM 1549 C CA . GLY A 1 195 ? -16.389 0.770 19.331 1.00 91.50 195 GLY A CA 1
ATOM 1550 C C . GLY A 1 195 ? -17.107 -0.574 19.392 1.00 91.50 195 GLY A C 1
ATOM 1551 O O . GLY A 1 195 ? -16.717 -1.557 18.761 1.00 91.50 195 GLY A O 1
ATOM 1552 N N . GLN A 1 196 ? -18.129 -0.638 20.239 1.00 91.19 196 GLN A N 1
ATOM 1553 C CA . GLN A 1 196 ? -18.775 -1.890 20.614 1.00 91.19 196 GLN A CA 1
ATOM 1554 C C . GLN A 1 196 ? -20.246 -1.702 20.945 1.00 91.19 196 GLN A C 1
ATOM 1556 O O . GLN A 1 196 ? -20.676 -0.609 21.315 1.00 91.19 196 GLN A O 1
ATOM 1561 N N . THR A 1 197 ? -20.986 -2.796 20.872 1.00 93.81 197 THR A N 1
ATOM 1562 C CA . THR A 1 197 ? -22.408 -2.859 21.209 1.00 93.81 197 THR A CA 1
ATOM 1563 C C . THR A 1 197 ? -22.834 -4.321 21.328 1.00 93.81 197 THR A C 1
ATOM 1565 O O . THR A 1 197 ? -22.065 -5.215 20.988 1.00 93.81 197 THR A O 1
ATOM 1568 N N . GLU A 1 198 ? -24.037 -4.584 21.824 1.00 93.50 198 GLU A N 1
ATOM 1569 C CA . GLU A 1 198 ? -24.657 -5.905 21.696 1.00 93.50 198 GLU A CA 1
ATOM 1570 C C . GLU A 1 198 ? -25.233 -6.092 20.288 1.00 93.50 198 GLU A C 1
ATOM 1572 O O . GLU A 1 198 ? -25.390 -5.140 19.522 1.00 93.50 198 GLU A O 1
ATOM 1577 N N . ILE A 1 199 ? -25.562 -7.332 19.932 1.00 95.06 199 ILE A N 1
ATOM 1578 C CA . ILE A 1 199 ? -26.208 -7.606 18.647 1.00 95.06 199 ILE A CA 1
ATOM 1579 C C . ILE A 1 199 ? -27.544 -6.870 18.507 1.00 95.06 199 ILE A C 1
ATOM 1581 O O . ILE A 1 199 ? -28.282 -6.693 19.475 1.00 95.06 199 ILE A O 1
ATOM 1585 N N . GLY A 1 200 ? -27.869 -6.466 17.280 1.00 93.81 200 GLY A N 1
ATOM 1586 C CA . GLY A 1 200 ? -29.143 -5.822 16.950 1.00 93.81 200 GLY A CA 1
ATOM 1587 C C . GLY A 1 200 ? -29.299 -4.392 17.476 1.00 93.81 200 GLY A C 1
ATOM 1588 O O . GLY A 1 200 ? -30.376 -3.818 17.330 1.00 93.81 200 GLY A O 1
ATOM 1589 N N . SER A 1 201 ? -28.256 -3.813 18.077 1.00 93.56 201 SER A N 1
ATOM 1590 C CA . SER A 1 201 ? -28.231 -2.415 18.510 1.00 93.56 201 SER A CA 1
ATOM 1591 C C . SER A 1 201 ? -26.995 -1.710 17.955 1.00 93.56 201 SER A C 1
ATOM 1593 O O . SER A 1 201 ? -25.902 -2.265 18.055 1.00 93.56 201 SER A O 1
ATOM 1595 N N . PRO A 1 202 ? -27.111 -0.481 17.425 1.00 96.50 202 PRO A N 1
ATOM 1596 C CA . PRO A 1 202 ? -25.953 0.281 16.979 1.00 96.50 202 PRO A CA 1
ATOM 1597 C C . PRO A 1 202 ? -25.099 0.762 18.160 1.00 96.50 202 PRO A C 1
ATOM 1599 O O . PRO A 1 202 ? -25.619 1.108 19.221 1.00 96.50 202 PRO A O 1
ATOM 1602 N N . SER A 1 203 ? -23.784 0.845 17.957 1.00 95.88 203 SER A N 1
ATOM 1603 C CA . SER A 1 203 ? -22.867 1.473 18.909 1.00 95.88 203 SER A CA 1
ATOM 1604 C C . SER A 1 203 ? -23.059 2.990 18.984 1.00 95.88 203 SER A C 1
ATOM 1606 O O . SER A 1 203 ? -23.692 3.609 18.124 1.00 95.88 203 SER A O 1
ATOM 1608 N N . ILE A 1 204 ? -22.427 3.608 19.987 1.00 94.62 204 ILE A N 1
ATOM 1609 C CA . ILE A 1 204 ? -22.185 5.056 19.980 1.00 94.62 204 ILE A CA 1
ATOM 1610 C C . ILE A 1 204 ? -21.411 5.409 18.704 1.00 94.62 204 ILE A C 1
ATOM 1612 O O . ILE A 1 204 ? -20.491 4.689 18.307 1.00 94.62 204 ILE A O 1
ATOM 1616 N N . THR A 1 205 ? -21.800 6.511 18.069 1.00 97.25 205 THR A N 1
ATOM 1617 C CA . THR A 1 205 ? -21.135 7.011 16.869 1.00 97.25 205 THR A CA 1
ATOM 1618 C C . THR A 1 205 ? -19.759 7.594 17.192 1.00 97.25 205 THR A C 1
ATOM 1620 O O . THR A 1 205 ? -19.620 8.416 18.098 1.00 97.25 205 THR A O 1
ATOM 1623 N N . THR A 1 206 ? -18.768 7.255 16.371 1.00 95.31 206 THR A N 1
ATOM 1624 C CA . THR A 1 206 ? -17.491 7.972 16.256 1.00 95.31 206 THR A CA 1
ATOM 1625 C C . THR A 1 206 ? -17.351 8.574 14.851 1.00 95.31 206 THR A C 1
ATOM 1627 O O . THR A 1 206 ? -18.294 8.556 14.060 1.00 95.31 206 THR A O 1
ATOM 1630 N N . ASN A 1 207 ? -16.213 9.176 14.521 1.00 96.19 207 ASN A N 1
ATOM 1631 C CA . ASN A 1 207 ? -15.970 9.725 13.192 1.00 96.19 207 ASN A CA 1
ATOM 1632 C C . ASN A 1 207 ? -14.494 9.665 12.799 1.00 96.19 207 ASN A C 1
ATOM 1634 O O . ASN A 1 207 ? -13.613 9.607 13.653 1.00 96.19 207 ASN A O 1
ATOM 1638 N N . PHE A 1 208 ? -14.252 9.730 11.495 1.00 95.56 208 PHE A N 1
ATOM 1639 C CA . PHE A 1 208 ? -12.945 10.017 10.919 1.00 95.56 208 PHE A CA 1
ATOM 1640 C C . PHE A 1 208 ? -13.070 11.135 9.884 1.00 95.56 208 PHE A C 1
ATOM 1642 O O . PHE A 1 208 ? -14.171 11.493 9.452 1.00 95.56 208 PHE A O 1
ATOM 1649 N N . GLN A 1 209 ? -11.929 11.692 9.489 1.00 96.00 209 GLN A N 1
ATOM 1650 C CA . GLN A 1 209 ? -11.858 12.705 8.445 1.00 96.00 209 GLN A CA 1
ATOM 1651 C C . GLN A 1 209 ? -11.014 12.223 7.278 1.00 96.00 209 GLN A C 1
ATOM 1653 O O . GLN A 1 209 ? -10.060 11.474 7.461 1.00 96.00 209 GLN A O 1
ATOM 1658 N N . PHE A 1 210 ? -11.338 12.703 6.084 1.00 96.19 210 PHE A N 1
ATOM 1659 C CA . PHE A 1 210 ? -10.489 12.540 4.913 1.00 96.19 210 PHE A CA 1
ATOM 1660 C C . PHE A 1 210 ? -10.469 13.824 4.084 1.00 96.19 210 PHE A C 1
ATOM 1662 O O . PHE A 1 210 ? -11.396 14.635 4.135 1.00 96.19 210 PHE A O 1
ATOM 1669 N N . THR A 1 211 ? -9.418 14.004 3.295 1.00 95.38 211 THR A N 1
ATOM 1670 C CA . THR A 1 211 ? -9.358 15.004 2.222 1.00 95.38 211 THR A CA 1
ATOM 1671 C C . THR A 1 211 ? -9.036 14.311 0.907 1.00 95.38 211 THR A C 1
ATOM 1673 O O . THR A 1 211 ? -8.414 13.251 0.894 1.00 95.38 211 THR A O 1
ATOM 1676 N N . ILE A 1 212 ? -9.462 14.899 -0.212 1.00 92.62 212 ILE A N 1
ATOM 1677 C CA . ILE A 1 212 ? -9.091 14.431 -1.549 1.00 92.62 212 ILE A CA 1
ATOM 1678 C C . ILE A 1 212 ? -8.590 15.601 -2.392 1.00 92.62 212 ILE A C 1
ATOM 1680 O O . ILE A 1 212 ? -9.294 16.594 -2.548 1.00 92.62 212 ILE A O 1
ATOM 1684 N N . SER A 1 213 ? -7.368 15.520 -2.911 1.00 86.88 213 SER A N 1
ATOM 1685 C CA . SER A 1 213 ? -6.745 16.610 -3.679 1.00 86.88 213 SER A CA 1
ATOM 1686 C C . SER A 1 213 ? -6.973 16.459 -5.182 1.00 86.88 213 SER A C 1
ATOM 1688 O O . SER A 1 213 ? -6.984 15.343 -5.695 1.00 86.88 213 SER A O 1
ATOM 1690 N N . SER A 1 214 ? -7.101 17.582 -5.902 1.00 79.69 214 SER A N 1
ATOM 1691 C CA . SER A 1 214 ? -7.212 17.618 -7.375 1.00 79.69 214 SER A CA 1
ATOM 1692 C C . SER A 1 214 ? -8.295 16.682 -7.934 1.00 79.69 214 SER A C 1
ATOM 1694 O O . SER A 1 214 ? -8.104 16.022 -8.963 1.00 79.69 214 SER A O 1
ATOM 1696 N N . PHE A 1 215 ? -9.425 16.618 -7.229 1.00 82.88 215 PHE A N 1
ATOM 1697 C CA . PHE A 1 215 ? -10.496 15.671 -7.484 1.00 82.88 215 PHE A CA 1
ATOM 1698 C C . PHE A 1 215 ? -11.540 16.238 -8.447 1.00 82.88 215 PHE A C 1
ATOM 1700 O O . PHE A 1 215 ? -12.110 17.304 -8.221 1.00 82.88 215 PHE A O 1
ATOM 1707 N N . GLY A 1 216 ? -11.810 15.488 -9.514 1.00 82.88 216 GLY A N 1
ATOM 1708 C CA . GLY A 1 216 ? -12.936 15.704 -10.413 1.00 82.88 216 GLY A CA 1
ATOM 1709 C C . GLY A 1 216 ? -13.705 14.396 -10.565 1.00 82.88 216 GLY A C 1
ATOM 1710 O O . GLY A 1 216 ? -13.083 13.358 -10.783 1.00 82.88 216 GLY A O 1
ATOM 1711 N N . GLY A 1 217 ? -15.032 14.447 -10.437 1.00 89.19 217 GLY A N 1
ATOM 1712 C CA . GLY A 1 217 ? -15.918 13.293 -10.600 1.00 89.19 217 GLY A CA 1
ATOM 1713 C C . GLY A 1 217 ? -16.563 12.810 -9.298 1.00 89.19 217 GLY A C 1
ATOM 1714 O O . GLY A 1 217 ? -17.023 13.627 -8.501 1.00 89.19 217 GLY A O 1
ATOM 1715 N N . THR A 1 218 ? -16.662 11.492 -9.116 1.00 93.69 218 THR A N 1
ATOM 1716 C CA . THR A 1 218 ? -17.419 10.839 -8.033 1.00 93.69 218 THR A CA 1
ATOM 1717 C C . THR A 1 218 ? -16.524 10.024 -7.109 1.00 93.69 218 THR A C 1
ATOM 1719 O O . THR A 1 218 ? -15.651 9.295 -7.572 1.00 93.69 218 THR A O 1
ATOM 1722 N N . LEU A 1 219 ? -16.760 10.123 -5.803 1.00 95.69 219 LEU A N 1
ATOM 1723 C CA . LEU A 1 219 ? -16.076 9.336 -4.782 1.00 95.69 219 LEU A CA 1
ATOM 1724 C C . LEU A 1 219 ? -17.112 8.506 -4.032 1.00 95.69 219 LEU A C 1
ATOM 1726 O O . LEU A 1 219 ? -18.029 9.060 -3.420 1.00 95.69 219 LEU A O 1
ATOM 1730 N N . ASN A 1 220 ? -16.943 7.187 -4.046 1.00 96.44 220 ASN A N 1
ATOM 1731 C CA . ASN A 1 220 ? -17.713 6.280 -3.203 1.00 96.44 220 ASN A CA 1
ATOM 1732 C C . ASN A 1 220 ? -16.868 5.896 -1.987 1.00 96.44 220 ASN A C 1
ATOM 1734 O O . ASN A 1 220 ? -15.753 5.400 -2.132 1.00 96.44 220 ASN A O 1
ATOM 1738 N N . VAL A 1 221 ? -17.405 6.134 -0.795 1.00 97.88 221 VAL A N 1
ATOM 1739 C CA . VAL A 1 221 ? -16.835 5.683 0.478 1.00 97.88 221 VAL A CA 1
ATOM 1740 C C . VAL A 1 221 ? -17.695 4.527 0.950 1.00 97.88 221 VAL A C 1
ATOM 1742 O O . VAL A 1 221 ? -18.888 4.726 1.170 1.00 97.88 221 VAL A O 1
ATOM 1745 N N . ILE A 1 222 ? -17.124 3.333 1.052 1.00 98.12 222 ILE A N 1
ATOM 1746 C CA . ILE A 1 222 ? -17.858 2.091 1.306 1.00 98.12 222 ILE A CA 1
ATOM 1747 C C . ILE A 1 222 ? -17.404 1.505 2.641 1.00 98.12 222 ILE A C 1
ATOM 1749 O O . ILE A 1 222 ? -16.208 1.326 2.869 1.00 98.12 222 ILE A O 1
ATOM 1753 N N . ALA A 1 223 ? -18.369 1.197 3.503 1.00 97.81 223 ALA A N 1
ATOM 1754 C CA . ALA A 1 223 ? -18.177 0.511 4.771 1.00 97.81 223 ALA A CA 1
ATOM 1755 C C . ALA A 1 223 ? -18.745 -0.914 4.681 1.00 97.81 223 ALA A C 1
ATOM 1757 O O . ALA A 1 223 ? -19.953 -1.084 4.478 1.00 97.81 223 ALA A O 1
ATOM 1758 N N . PRO A 1 224 ? -17.902 -1.947 4.827 1.00 97.06 224 PRO A N 1
ATOM 1759 C CA . PRO A 1 224 ? -18.366 -3.327 4.886 1.00 97.06 224 PRO A CA 1
ATOM 1760 C C . PRO A 1 224 ? -19.237 -3.587 6.129 1.00 97.06 224 PRO A C 1
ATOM 1762 O O . PRO A 1 224 ? -18.913 -3.102 7.217 1.00 97.06 224 PRO A O 1
ATOM 1765 N N . PRO A 1 225 ? -20.327 -4.373 6.028 1.00 96.44 225 PRO A N 1
ATOM 1766 C CA . PRO A 1 225 ? -21.113 -4.751 7.195 1.00 96.44 225 PRO A CA 1
ATOM 1767 C C . PRO A 1 225 ? -20.254 -5.473 8.247 1.00 96.44 225 PRO A C 1
ATOM 1769 O O . PRO A 1 225 ? -19.404 -6.290 7.890 1.00 96.44 225 PRO A O 1
ATOM 1772 N N . PRO A 1 226 ? -20.494 -5.258 9.548 1.00 97.56 226 PRO A N 1
ATOM 1773 C CA . PRO A 1 226 ? -21.607 -4.512 10.140 1.00 97.56 226 PRO A CA 1
ATOM 1774 C C . PRO A 1 226 ? -21.311 -3.025 10.398 1.00 97.56 226 PRO A C 1
ATOM 1776 O O . PRO A 1 226 ? -21.977 -2.407 11.230 1.00 97.56 226 PRO A O 1
ATOM 1779 N N . PHE A 1 227 ? -20.291 -2.451 9.761 1.00 98.50 227 PHE A N 1
ATOM 1780 C CA . PHE A 1 227 ? -20.016 -1.025 9.883 1.00 98.50 227 PHE A CA 1
ATOM 1781 C C . PHE A 1 227 ? -21.010 -0.217 9.048 1.00 98.50 227 PHE A C 1
ATOM 1783 O O . PHE A 1 227 ? -21.328 -0.568 7.912 1.00 98.50 227 PHE A O 1
ATOM 1790 N N . GLU A 1 228 ? -21.491 0.882 9.617 1.00 98.56 228 GLU A N 1
ATOM 1791 C CA . GLU A 1 228 ? -22.402 1.808 8.955 1.00 98.56 228 GLU A CA 1
ATOM 1792 C C . GLU A 1 228 ? -21.830 3.226 9.043 1.00 98.56 228 GLU A C 1
ATOM 1794 O O . GLU A 1 228 ? -21.341 3.643 10.095 1.00 98.56 228 GLU A O 1
ATOM 1799 N N . ILE A 1 229 ? -21.925 3.985 7.955 1.00 98.69 229 ILE A N 1
ATOM 1800 C CA . ILE A 1 229 ? -21.353 5.325 7.796 1.00 98.69 229 ILE A CA 1
ATOM 1801 C C . ILE A 1 229 ? -22.419 6.370 7.463 1.00 98.69 229 ILE A C 1
ATOM 1803 O O . ILE A 1 229 ? -23.456 6.070 6.875 1.00 98.69 229 ILE A O 1
ATOM 1807 N N . SER A 1 230 ? -22.165 7.623 7.831 1.00 98.62 230 SER A N 1
ATOM 1808 C CA . SER A 1 230 ? -23.097 8.734 7.660 1.00 98.62 230 SER A CA 1
ATOM 1809 C C . SER A 1 230 ? -22.379 10.060 7.410 1.00 98.62 230 SER A C 1
ATOM 1811 O O . SER A 1 230 ? -21.324 10.331 7.980 1.00 98.62 230 SER A O 1
ATOM 1813 N N . LYS A 1 231 ? -22.994 10.932 6.601 1.00 98.25 231 LYS A N 1
ATOM 1814 C CA . LYS A 1 231 ? -22.559 12.333 6.448 1.00 98.25 231 LYS A CA 1
ATOM 1815 C C . LYS A 1 231 ? -23.091 13.256 7.544 1.00 98.25 231 LYS A C 1
ATOM 1817 O O . LYS A 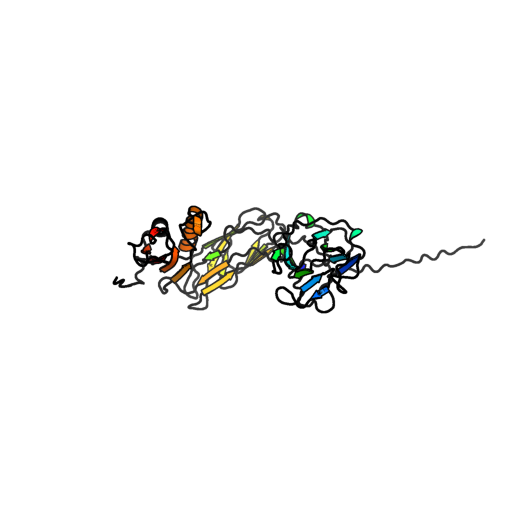1 231 ? -22.531 14.322 7.757 1.00 98.25 231 LYS A O 1
ATOM 1822 N N . ASN A 1 232 ? -24.195 12.886 8.193 1.00 97.56 232 ASN A N 1
ATOM 1823 C CA . ASN A 1 232 ? -24.954 13.780 9.073 1.00 97.56 232 ASN A CA 1
ATOM 1824 C C . ASN A 1 232 ? -25.198 13.211 10.477 1.00 97.56 232 ASN A C 1
ATOM 1826 O O . ASN A 1 232 ? -25.918 13.834 11.250 1.00 97.56 232 ASN A O 1
ATOM 1830 N N . ASN A 1 233 ? -24.629 12.042 10.795 1.00 98.06 233 ASN A N 1
ATOM 1831 C CA . ASN A 1 233 ? -24.824 11.334 12.066 1.00 98.06 233 ASN A CA 1
ATOM 1832 C C . ASN A 1 233 ? -26.295 10.970 12.367 1.00 98.06 233 ASN A C 1
ATOM 1834 O O . ASN A 1 233 ? -26.681 10.801 13.520 1.00 98.06 233 ASN A O 1
ATOM 1838 N N . ILE A 1 234 ? -27.138 10.872 11.337 1.00 96.75 234 ILE A N 1
ATOM 1839 C CA . ILE A 1 234 ? -28.557 10.507 11.471 1.00 96.75 234 ILE A CA 1
ATOM 1840 C C . ILE A 1 234 ? -28.870 9.347 10.526 1.00 96.75 234 ILE A C 1
ATOM 1842 O O . ILE A 1 234 ? -29.322 8.292 10.962 1.00 96.75 234 ILE A O 1
ATOM 1846 N N . ASN A 1 235 ? -28.581 9.521 9.235 1.00 97.50 235 ASN A N 1
ATOM 1847 C CA . ASN A 1 235 ? -28.843 8.519 8.205 1.00 97.50 235 ASN A CA 1
ATOM 1848 C C . ASN A 1 235 ? -27.585 7.686 7.970 1.00 97.50 235 ASN A C 1
ATOM 1850 O O . ASN A 1 235 ? -26.619 8.183 7.384 1.00 97.50 235 ASN A O 1
ATOM 1854 N N . PHE A 1 236 ? -27.599 6.445 8.448 1.00 98.44 236 PHE A N 1
ATOM 1855 C CA . PHE A 1 236 ? -26.488 5.505 8.337 1.00 98.44 236 PHE A CA 1
ATOM 1856 C C . PHE A 1 236 ? -26.706 4.538 7.170 1.00 98.44 236 PHE A C 1
ATOM 1858 O O . PHE A 1 236 ? -27.798 4.006 6.988 1.00 98.44 236 PHE A O 1
ATOM 1865 N N . LEU A 1 237 ? -25.663 4.355 6.363 1.00 98.38 237 LEU A N 1
ATOM 1866 C CA . LEU A 1 237 ? -25.640 3.570 5.130 1.00 98.38 237 LEU A CA 1
ATOM 1867 C C . LEU A 1 237 ? -24.355 2.732 5.075 1.00 98.38 237 LEU A C 1
ATOM 1869 O O . LEU A 1 237 ? -23.423 2.962 5.839 1.00 98.38 237 LEU A O 1
ATOM 1873 N N . ASN A 1 238 ? -24.266 1.798 4.133 1.00 97.31 238 ASN A N 1
ATOM 1874 C CA . ASN A 1 238 ? -23.017 1.091 3.816 1.00 97.31 238 ASN A CA 1
ATOM 1875 C C . ASN A 1 238 ? -22.159 1.829 2.769 1.00 97.31 238 ASN A C 1
ATOM 1877 O O . ASN A 1 238 ? -21.012 1.458 2.540 1.00 97.31 238 ASN A O 1
ATOM 1881 N N . GLN A 1 239 ? -22.699 2.870 2.130 1.00 98.38 239 GLN A N 1
ATOM 1882 C CA . GLN A 1 239 ? -21.997 3.654 1.123 1.00 98.38 239 GLN A CA 1
ATOM 1883 C C . GLN A 1 239 ? -22.406 5.126 1.183 1.00 98.38 239 GLN A C 1
ATOM 1885 O O . GLN A 1 239 ? -23.591 5.460 1.247 1.00 98.38 239 GLN A O 1
ATOM 1890 N N . LEU A 1 240 ? -21.415 6.012 1.096 1.00 98.50 240 LEU A N 1
ATOM 1891 C CA . LEU A 1 240 ? -21.591 7.446 0.891 1.00 98.50 240 LEU A CA 1
ATOM 1892 C C . LEU A 1 240 ? -21.052 7.838 -0.481 1.00 98.50 240 LEU A C 1
ATOM 1894 O O . LEU A 1 240 ? -19.992 7.378 -0.898 1.00 98.50 240 LEU A O 1
ATOM 1898 N N . ASN A 1 241 ? -21.768 8.729 -1.161 1.00 97.88 241 ASN A N 1
ATOM 1899 C CA . ASN A 1 241 ? -21.374 9.254 -2.466 1.00 97.88 241 ASN A CA 1
ATOM 1900 C C . ASN A 1 241 ? -21.026 10.731 -2.336 1.00 97.88 241 ASN A C 1
ATOM 1902 O O . ASN A 1 241 ? -21.818 11.500 -1.789 1.00 97.88 241 ASN A O 1
ATOM 1906 N N . TYR A 1 242 ? -19.867 11.133 -2.836 1.00 97.31 242 TYR A N 1
ATOM 1907 C CA . TYR A 1 242 ? -19.432 12.521 -2.931 1.00 97.31 242 TYR A CA 1
ATOM 1908 C C . TYR A 1 242 ? -19.168 12.878 -4.392 1.00 97.31 242 TYR A C 1
ATOM 1910 O O . TYR A 1 242 ? -18.846 12.006 -5.199 1.00 97.31 242 TYR A O 1
ATOM 1918 N N . ASP A 1 243 ? -19.310 14.155 -4.720 1.00 95.38 243 ASP A N 1
ATOM 1919 C CA . ASP A 1 243 ? -19.007 14.711 -6.035 1.00 95.38 243 ASP A CA 1
ATOM 1920 C C . ASP A 1 243 ? -17.789 15.645 -5.948 1.00 95.38 243 ASP A C 1
ATOM 1922 O O . ASP A 1 243 ? -17.204 15.838 -4.880 1.00 95.38 243 ASP A O 1
ATOM 1926 N N . SER A 1 244 ? -17.407 16.259 -7.065 1.00 92.81 244 SER A N 1
ATOM 1927 C CA . SER A 1 244 ? -16.232 17.130 -7.154 1.00 92.81 244 SER A CA 1
ATOM 1928 C C . SER A 1 244 ? -16.234 18.324 -6.192 1.00 92.81 244 SER A C 1
ATOM 1930 O O . SER A 1 244 ? -15.190 18.953 -6.024 1.00 92.81 244 SER A O 1
ATOM 1932 N N . THR A 1 245 ? -17.358 18.654 -5.545 1.00 95.12 245 THR A N 1
ATOM 1933 C CA . THR A 1 245 ? -17.432 19.783 -4.604 1.00 95.12 245 THR A CA 1
ATOM 1934 C C . THR A 1 245 ? -16.569 19.585 -3.358 1.00 95.12 245 THR A C 1
ATOM 1936 O O . THR A 1 245 ? -16.215 20.569 -2.719 1.00 95.12 245 THR A O 1
ATOM 1939 N N . ILE A 1 246 ? -16.172 18.348 -3.031 1.00 94.94 246 ILE A N 1
ATOM 1940 C CA . ILE A 1 246 ? -15.327 18.064 -1.859 1.00 94.94 246 ILE A CA 1
ATOM 1941 C C . ILE A 1 246 ? -13.822 18.206 -2.109 1.00 94.94 246 ILE A C 1
ATOM 1943 O O . ILE A 1 246 ? -13.027 17.979 -1.195 1.00 94.94 246 ILE A O 1
ATOM 1947 N N . SER A 1 247 ? -13.406 18.528 -3.337 1.00 93.25 247 SER A N 1
ATOM 1948 C CA . SER A 1 247 ? -11.986 18.619 -3.684 1.00 93.25 247 SER A CA 1
ATOM 1949 C C . SER A 1 247 ? -11.263 19.621 -2.779 1.00 93.25 247 SER A C 1
ATOM 1951 O O . SER A 1 247 ? -11.648 20.782 -2.687 1.00 93.25 247 SER A O 1
ATOM 1953 N N . ALA A 1 248 ? -10.187 19.164 -2.140 1.00 92.00 248 ALA A N 1
ATOM 1954 C CA . ALA A 1 248 ? -9.372 19.881 -1.162 1.00 92.00 248 ALA A CA 1
ATOM 1955 C C . ALA A 1 248 ? -10.124 20.374 0.095 1.00 92.00 248 ALA A C 1
ATOM 1957 O O . ALA A 1 248 ? -9.577 21.171 0.856 1.00 92.00 248 ALA A O 1
ATOM 1958 N N . ILE A 1 249 ? -11.339 19.879 0.358 1.00 94.94 249 ILE A N 1
ATOM 1959 C CA . ILE A 1 249 ? -12.138 20.235 1.537 1.00 94.94 249 ILE A CA 1
ATOM 1960 C C . ILE A 1 249 ? -12.224 19.024 2.476 1.00 94.94 249 ILE A C 1
ATOM 1962 O O . ILE A 1 249 ? -12.728 17.978 2.054 1.00 94.94 249 ILE A O 1
ATOM 1966 N N . PRO A 1 250 ? -11.795 19.141 3.749 1.00 96.38 250 PRO A N 1
ATOM 1967 C CA . PRO A 1 250 ? -11.950 18.073 4.734 1.00 96.38 250 PRO A CA 1
ATOM 1968 C C . PRO A 1 250 ? -13.401 17.620 4.871 1.00 96.38 250 PRO A C 1
ATOM 1970 O O . PRO A 1 250 ? -14.299 18.428 5.104 1.00 96.38 250 PRO A O 1
ATOM 1973 N N . GLN A 1 251 ? -13.618 16.316 4.737 1.00 97.38 251 GLN A N 1
ATOM 1974 C CA . GLN A 1 251 ? -14.908 15.672 4.928 1.00 97.38 251 GLN A CA 1
ATOM 1975 C C . GLN A 1 251 ? -14.888 14.881 6.229 1.00 97.38 251 GLN A C 1
ATOM 1977 O O . GLN A 1 251 ? -13.975 14.090 6.457 1.00 97.38 251 GLN A O 1
ATOM 1982 N N . THR A 1 252 ? -15.916 15.061 7.054 1.00 97.44 252 THR A N 1
ATOM 1983 C CA . THR A 1 252 ? -16.151 14.225 8.235 1.00 97.44 252 THR A CA 1
ATOM 1984 C C . THR A 1 252 ? -17.100 13.091 7.866 1.00 97.44 252 THR A C 1
ATOM 1986 O O . THR A 1 252 ? -18.171 13.329 7.303 1.00 97.44 252 THR A O 1
ATOM 1989 N N . VAL A 1 253 ? -16.721 11.861 8.208 1.00 98.25 253 VAL A N 1
ATOM 1990 C CA . VAL A 1 253 ? -17.562 10.670 8.085 1.00 98.25 253 VAL A CA 1
ATOM 1991 C C . VAL A 1 253 ? -17.850 10.143 9.476 1.00 98.25 253 VAL A C 1
ATOM 1993 O O . VAL A 1 253 ? -16.945 9.738 10.202 1.00 98.25 253 VAL A O 1
ATOM 1996 N N . TYR A 1 254 ? -19.125 10.140 9.840 1.00 98.56 254 TYR A N 1
ATOM 1997 C CA . TYR A 1 254 ? -19.600 9.501 11.056 1.00 98.56 254 TYR A CA 1
ATOM 1998 C C . TYR A 1 254 ? -19.720 8.003 10.823 1.00 98.56 254 TYR A C 1
ATOM 2000 O O . TYR A 1 254 ? -20.168 7.584 9.759 1.00 98.56 254 TYR A O 1
ATOM 2008 N N . ILE A 1 255 ? -19.346 7.198 11.807 1.00 98.25 255 ILE A N 1
ATOM 2009 C CA . ILE A 1 255 ? -19.325 5.744 11.693 1.00 98.25 255 ILE A CA 1
ATOM 2010 C C . ILE A 1 255 ? -19.725 5.086 13.009 1.00 98.25 255 ILE A C 1
ATOM 2012 O O . ILE A 1 255 ? -19.398 5.567 14.096 1.00 98.25 255 ILE A O 1
ATOM 2016 N N . ARG A 1 256 ? -20.445 3.974 12.896 1.00 98.12 256 ARG A N 1
ATOM 2017 C CA . ARG A 1 256 ? -20.842 3.108 14.008 1.00 98.12 256 ARG A CA 1
ATOM 2018 C C . ARG A 1 256 ? -20.801 1.646 13.571 1.00 98.12 256 ARG A C 1
ATOM 2020 O O . ARG A 1 256 ? -20.714 1.355 12.379 1.00 98.12 256 ARG A O 1
ATOM 2027 N N . ILE A 1 257 ? -20.889 0.731 14.529 1.00 97.62 257 ILE A N 1
ATOM 2028 C CA . ILE A 1 257 ? -21.060 -0.700 14.261 1.00 97.62 257 ILE A CA 1
ATOM 2029 C C . ILE A 1 257 ? -22.461 -1.148 14.691 1.00 97.62 257 ILE A C 1
ATOM 2031 O O . ILE A 1 257 ? -22.937 -0.742 15.747 1.00 97.62 257 ILE A O 1
ATOM 2035 N N . ASN A 1 258 ? -23.116 -1.983 13.883 1.00 97.25 258 ASN A N 1
ATOM 2036 C CA . ASN A 1 258 ? -24.439 -2.548 14.162 1.00 97.25 258 ASN A CA 1
ATOM 2037 C C . ASN A 1 258 ? -24.449 -4.064 13.861 1.00 97.25 258 ASN A C 1
ATOM 2039 O O . ASN A 1 258 ? -24.894 -4.504 12.798 1.00 97.25 258 ASN A O 1
ATOM 2043 N N . PRO A 1 259 ? -23.842 -4.880 14.738 1.00 97.25 259 PRO A N 1
ATOM 2044 C CA . PRO A 1 259 ? -23.563 -6.281 14.465 1.00 97.25 259 PRO A CA 1
ATOM 2045 C C . PRO A 1 259 ? -24.809 -7.161 14.603 1.00 97.25 259 PRO A C 1
ATOM 2047 O O . PRO A 1 259 ? -25.659 -6.950 15.464 1.00 97.25 259 PRO A O 1
ATOM 2050 N N . THR A 1 260 ? -24.872 -8.217 13.793 1.00 96.69 260 THR A N 1
ATOM 2051 C CA . THR A 1 260 ? -25.929 -9.244 13.850 1.00 96.69 260 THR A CA 1
ATOM 2052 C C . THR A 1 260 ? -25.436 -10.589 14.388 1.00 96.69 260 THR A C 1
ATOM 2054 O O . THR A 1 260 ? -26.246 -11.453 14.710 1.00 96.69 260 THR A O 1
ATOM 2057 N N . ILE A 1 261 ? -24.116 -10.770 14.515 1.00 96.50 261 ILE A N 1
ATOM 2058 C CA . ILE A 1 261 ? -23.487 -11.974 15.072 1.00 96.50 261 ILE A CA 1
ATOM 2059 C C . ILE A 1 261 ? -22.909 -11.624 16.439 1.00 96.50 261 ILE A C 1
ATOM 2061 O O . ILE A 1 261 ? -22.168 -10.643 16.544 1.00 96.50 261 ILE A O 1
ATOM 2065 N N . ALA A 1 262 ? -23.264 -12.420 17.451 1.00 94.25 262 ALA A N 1
ATOM 2066 C CA . ALA A 1 262 ? -22.808 -12.259 18.828 1.00 94.25 262 ALA A CA 1
ATOM 2067 C C . ALA A 1 262 ? -21.348 -12.683 18.996 1.00 94.25 262 ALA A C 1
ATOM 2069 O O . ALA A 1 262 ? -20.804 -13.423 18.178 1.00 94.25 262 ALA A O 1
ATOM 2070 N N . ASP A 1 263 ? -20.733 -12.192 20.070 1.00 91.62 263 ASP A N 1
ATOM 2071 C CA . ASP A 1 263 ? -19.383 -12.545 20.510 1.00 91.62 263 ASP A CA 1
ATOM 2072 C C . ASP A 1 263 ? -18.278 -12.479 19.439 1.00 91.62 263 ASP A C 1
ATOM 2074 O O . ASP A 1 263 ? -17.295 -13.219 19.476 1.00 91.62 263 ASP A O 1
ATOM 2078 N N . LYS A 1 264 ? -18.420 -11.566 18.472 1.00 93.88 264 LYS A N 1
ATOM 2079 C CA . LYS A 1 264 ? -17.529 -11.440 17.323 1.00 93.88 264 LYS A CA 1
ATOM 2080 C C . LYS A 1 264 ? -16.803 -10.100 17.306 1.00 93.88 264 LYS A C 1
ATOM 2082 O O . LYS A 1 264 ? -17.405 -9.036 17.436 1.00 93.88 264 LYS A O 1
ATOM 2087 N N . VAL A 1 265 ? -15.500 -10.176 17.041 1.00 92.62 265 VAL A N 1
ATOM 2088 C CA . VAL A 1 265 ? -14.661 -9.031 16.680 1.00 92.62 265 VAL A CA 1
ATOM 2089 C C . VAL A 1 265 ? -14.640 -8.894 15.160 1.00 92.62 265 VAL A C 1
ATOM 2091 O O . VAL A 1 265 ? -14.388 -9.863 14.442 1.00 92.62 265 VAL A O 1
ATOM 2094 N N . TYR A 1 266 ? -14.885 -7.684 14.674 1.00 95.75 266 TYR A N 1
ATOM 2095 C CA . TYR A 1 266 ? -14.882 -7.322 13.264 1.00 95.75 266 TYR A CA 1
ATOM 2096 C C . TYR A 1 266 ? -13.639 -6.493 12.969 1.00 95.75 266 TYR A C 1
ATOM 2098 O O . TYR A 1 266 ? -13.357 -5.507 13.652 1.00 95.75 266 TYR A O 1
ATOM 2106 N N . ARG A 1 267 ? -12.893 -6.925 11.954 1.00 95.50 267 ARG A N 1
ATOM 2107 C CA . ARG A 1 267 ? -11.731 -6.230 11.407 1.00 95.50 267 ARG A CA 1
ATOM 2108 C C . ARG A 1 267 ? -11.974 -6.087 9.925 1.00 95.50 267 ARG A C 1
ATOM 2110 O O . ARG A 1 267 ? -12.102 -7.098 9.243 1.00 95.50 267 ARG A O 1
ATOM 2117 N N . ASP A 1 268 ? -12.073 -4.854 9.472 1.00 96.31 268 ASP A N 1
ATOM 2118 C CA . ASP A 1 268 ? -12.293 -4.558 8.065 1.00 96.31 268 ASP A CA 1
ATOM 2119 C C . ASP A 1 268 ? -11.673 -3.202 7.733 1.00 96.31 268 ASP A C 1
ATOM 2121 O O . ASP A 1 268 ? -10.866 -2.679 8.505 1.00 96.31 268 ASP A O 1
ATOM 2125 N N . SER A 1 269 ? -12.023 -2.624 6.595 1.00 95.88 269 SER A N 1
ATOM 2126 C CA . SER A 1 269 ? -11.562 -1.303 6.214 1.00 95.88 269 SER A CA 1
ATOM 2127 C C . SER A 1 269 ? -12.563 -0.547 5.357 1.00 95.88 269 SER A C 1
ATOM 2129 O O . SER A 1 269 ? -13.371 -1.142 4.645 1.00 95.88 269 SER A O 1
ATOM 2131 N N . ILE A 1 270 ? -12.483 0.781 5.403 1.00 97.12 270 ILE A N 1
ATOM 2132 C CA . ILE A 1 270 ? -13.190 1.627 4.446 1.00 97.12 270 ILE A CA 1
ATOM 2133 C C . ILE A 1 270 ? -12.530 1.500 3.075 1.00 97.12 270 ILE A C 1
ATOM 2135 O O . ILE A 1 270 ? -11.319 1.685 2.934 1.00 97.12 270 ILE A O 1
ATOM 2139 N N . VAL A 1 271 ? -13.352 1.258 2.056 1.00 94.56 271 VAL A N 1
ATOM 2140 C CA . VAL A 1 271 ? -12.927 1.277 0.655 1.00 94.56 271 VAL A CA 1
ATOM 2141 C C . VAL A 1 271 ? -13.296 2.624 0.043 1.00 94.56 271 VAL A C 1
ATOM 2143 O O . VAL A 1 271 ? -14.458 3.032 0.062 1.00 94.56 271 VAL A O 1
ATOM 2146 N N . PHE A 1 272 ? -12.306 3.308 -0.527 1.00 94.75 272 PHE A N 1
ATOM 2147 C CA . PHE A 1 272 ? -12.504 4.533 -1.299 1.00 94.75 272 PHE A CA 1
ATOM 2148 C C . PHE A 1 272 ? -12.378 4.221 -2.789 1.00 94.75 272 PHE A C 1
ATOM 2150 O O . PHE A 1 272 ? -11.323 3.763 -3.230 1.00 94.75 272 PHE A O 1
ATOM 2157 N N . LEU A 1 273 ? -13.429 4.500 -3.562 1.00 92.56 273 LEU A N 1
ATOM 2158 C CA . LEU A 1 273 ? -13.430 4.390 -5.022 1.00 92.56 273 LEU A CA 1
ATOM 2159 C C . LEU A 1 273 ? -13.531 5.786 -5.644 1.00 92.56 273 LEU A C 1
ATOM 2161 O O . LEU A 1 273 ? -14.593 6.406 -5.624 1.00 92.56 273 LEU A O 1
ATOM 2165 N N . CYS A 1 274 ? -12.426 6.282 -6.193 1.00 91.56 274 CYS A N 1
ATOM 2166 C CA . CYS A 1 274 ? -12.346 7.544 -6.922 1.00 91.56 274 CYS A CA 1
ATOM 2167 C C . CYS A 1 274 ? -12.603 7.281 -8.408 1.00 91.56 274 CYS A C 1
ATOM 2169 O O . CYS A 1 274 ? -11.792 6.643 -9.079 1.00 91.56 274 CYS A O 1
ATOM 2171 N N . ASN A 1 275 ? -13.754 7.722 -8.916 1.00 89.62 275 ASN A N 1
ATOM 2172 C CA . ASN A 1 275 ? -14.215 7.440 -10.281 1.00 89.62 275 ASN A CA 1
ATOM 2173 C C . ASN A 1 275 ? -14.137 5.943 -10.639 1.00 89.62 275 ASN A C 1
ATOM 2175 O O . ASN A 1 275 ? -13.735 5.567 -11.737 1.00 89.62 275 ASN A O 1
ATOM 2179 N N . GLY A 1 276 ? -14.463 5.081 -9.671 1.00 88.12 276 GLY A N 1
ATOM 2180 C CA . GLY A 1 276 ? -14.364 3.625 -9.801 1.00 88.12 276 GLY A CA 1
ATOM 2181 C C . GLY A 1 276 ? -12.976 3.028 -9.533 1.00 88.12 276 GLY A C 1
ATOM 2182 O O . GLY A 1 276 ? -12.882 1.817 -9.365 1.00 88.12 276 GLY A O 1
ATOM 2183 N N . ASN A 1 277 ? -11.915 3.833 -9.422 1.00 87.00 277 ASN A N 1
ATOM 2184 C CA . ASN A 1 277 ? -10.574 3.352 -9.080 1.00 87.00 277 ASN A CA 1
ATOM 2185 C C . ASN A 1 277 ? -10.377 3.293 -7.570 1.00 87.00 277 ASN A C 1
ATOM 2187 O O . ASN A 1 277 ? -10.604 4.273 -6.858 1.00 87.00 277 ASN A O 1
ATOM 2191 N N . GLN A 1 278 ? -9.901 2.154 -7.079 1.00 87.81 278 GLN A N 1
ATOM 2192 C CA . GLN A 1 278 ? -9.646 1.978 -5.660 1.00 87.81 278 GLN A CA 1
ATOM 2193 C C . GLN A 1 278 ? -8.415 2.771 -5.200 1.00 87.81 278 GLN A C 1
ATOM 2195 O O . GLN A 1 278 ? -7.337 2.706 -5.796 1.00 87.81 278 GLN A O 1
ATOM 2200 N N . SER A 1 279 ? -8.583 3.502 -4.100 1.00 90.19 279 SER A N 1
ATOM 2201 C CA . SER A 1 279 ? -7.492 4.146 -3.369 1.00 90.19 279 SER A CA 1
ATOM 2202 C C . SER A 1 279 ? -6.611 3.113 -2.670 1.00 90.19 279 SER A C 1
ATOM 2204 O O . SER A 1 279 ? -7.120 2.155 -2.086 1.00 90.19 279 SER A O 1
ATOM 2206 N N . LYS A 1 280 ? -5.291 3.335 -2.646 1.00 86.06 280 LYS A N 1
ATOM 2207 C CA . LYS A 1 280 ? -4.390 2.569 -1.760 1.00 86.06 280 LYS A CA 1
ATOM 2208 C C . LYS A 1 280 ? -4.430 3.032 -0.310 1.00 86.06 280 LYS A C 1
ATOM 2210 O O . LYS A 1 280 ? -3.982 2.289 0.557 1.00 86.06 280 LYS A O 1
ATOM 2215 N N . ASN A 1 281 ? -4.931 4.235 -0.039 1.00 86.75 281 ASN A N 1
ATOM 2216 C CA . ASN A 1 281 ? -5.111 4.698 1.332 1.00 86.75 281 ASN A CA 1
ATOM 2217 C C . ASN A 1 281 ? -6.352 4.038 1.927 1.00 86.75 281 ASN A C 1
ATOM 2219 O O . ASN A 1 281 ? -7.429 4.080 1.328 1.00 86.75 281 ASN A O 1
ATOM 2223 N N . VAL A 1 282 ? -6.159 3.424 3.091 1.00 87.75 282 VAL A N 1
ATOM 2224 C CA . VAL A 1 282 ? -7.125 2.563 3.770 1.00 87.75 282 VAL A CA 1
ATOM 2225 C C . VAL A 1 282 ? -7.315 3.072 5.196 1.00 87.75 282 VAL A C 1
ATOM 2227 O O . VAL A 1 282 ? -6.334 3.339 5.889 1.00 87.75 282 VAL A O 1
ATOM 2230 N N . GLU A 1 283 ? -8.571 3.176 5.630 1.00 93.62 283 GLU A N 1
ATOM 2231 C CA . GLU A 1 283 ? -8.930 3.373 7.038 1.00 93.62 283 GLU A CA 1
ATOM 2232 C C . GLU A 1 283 ? -9.316 2.009 7.615 1.00 93.62 283 GLU A C 1
ATOM 2234 O O . GLU A 1 283 ? -10.373 1.470 7.278 1.00 93.62 283 GLU A O 1
ATOM 2239 N N . TYR A 1 284 ? -8.454 1.417 8.440 1.00 94.25 284 TYR A N 1
ATOM 2240 C CA . TYR A 1 284 ? -8.738 0.139 9.084 1.00 94.25 284 TYR A CA 1
ATOM 2241 C C . TYR A 1 284 ? -9.734 0.319 10.224 1.00 94.25 284 TYR A C 1
ATOM 2243 O O . TYR A 1 284 ? -9.598 1.207 11.058 1.00 94.25 284 TYR A O 1
ATOM 2251 N N . LEU A 1 285 ? -10.716 -0.568 10.293 1.00 94.94 285 LEU A N 1
ATOM 2252 C CA . LEU A 1 285 ? -11.794 -0.522 11.263 1.00 94.94 285 LEU A CA 1
ATOM 2253 C C . LEU A 1 285 ? -11.680 -1.682 12.244 1.00 94.94 285 LEU A C 1
ATOM 2255 O O . LEU A 1 285 ? -11.482 -2.838 11.857 1.00 94.94 285 LEU A O 1
ATOM 2259 N N . LEU A 1 286 ? -11.883 -1.373 13.520 1.00 93.19 286 LEU A N 1
ATOM 2260 C CA . LEU A 1 286 ? -12.112 -2.356 14.569 1.00 93.19 286 LEU A CA 1
ATOM 2261 C C . LEU A 1 286 ? -13.462 -2.087 15.224 1.00 93.19 286 LEU A C 1
ATOM 2263 O O . LEU A 1 286 ? -13.727 -0.981 15.680 1.00 93.19 286 LEU A O 1
ATOM 2267 N N . GLY A 1 287 ? -14.298 -3.112 15.322 1.00 94.19 287 GLY A N 1
ATOM 2268 C CA . GLY A 1 287 ? -15.508 -3.057 16.131 1.00 94.19 287 GLY A CA 1
ATOM 2269 C C . GLY A 1 287 ? -15.854 -4.427 16.687 1.00 94.19 287 GLY A C 1
ATOM 2270 O O . GLY A 1 287 ? -15.297 -5.439 16.261 1.00 94.19 287 GLY A O 1
ATOM 2271 N N . THR A 1 288 ? -16.743 -4.491 17.670 1.00 93.50 288 THR A N 1
ATOM 2272 C CA . THR A 1 288 ? -17.088 -5.772 18.296 1.00 93.50 288 THR A CA 1
ATOM 2273 C C . THR A 1 288 ? -18.522 -5.821 18.805 1.00 93.50 288 THR A C 1
ATOM 2275 O O . THR A 1 288 ? -19.067 -4.815 19.255 1.00 93.50 288 THR A O 1
ATOM 2278 N N . SER A 1 289 ? -19.125 -7.009 18.759 1.00 95.44 289 SER A N 1
ATOM 2279 C CA . SER A 1 289 ? -20.411 -7.290 19.408 1.00 95.44 289 SER A CA 1
ATOM 2280 C C . SER A 1 289 ? -20.261 -7.707 20.882 1.00 95.44 289 SER A C 1
ATOM 2282 O O . SER A 1 289 ? -21.202 -8.226 21.479 1.00 95.44 289 SER A O 1
ATOM 2284 N N . LEU A 1 290 ? -19.047 -7.587 21.428 1.00 90.94 290 LEU A N 1
ATOM 2285 C CA . LEU A 1 290 ? -18.676 -7.904 22.804 1.00 90.94 290 LEU A CA 1
ATOM 2286 C C . LEU A 1 290 ? -18.612 -6.603 23.618 1.00 90.94 290 LEU A C 1
ATOM 2288 O O . LEU A 1 290 ? -17.621 -5.879 23.501 1.00 90.94 290 LEU A O 1
ATOM 2292 N N . PRO A 1 291 ? -19.634 -6.265 24.419 1.00 81.81 291 PRO A N 1
ATOM 2293 C CA . PRO A 1 291 ? -19.657 -5.008 25.147 1.00 81.81 291 PRO A CA 1
ATOM 2294 C C . PRO A 1 291 ? -18.702 -5.040 26.335 1.00 81.81 291 PRO A C 1
ATOM 2296 O O . PRO A 1 291 ? -18.562 -6.054 27.022 1.00 81.81 291 PRO A O 1
ATOM 2299 N N . ASP A 1 292 ? -18.125 -3.882 26.650 1.00 77.94 292 ASP A N 1
ATOM 2300 C CA . ASP A 1 292 ? -17.081 -3.786 27.658 1.00 77.94 292 ASP A CA 1
ATOM 2301 C C . ASP A 1 292 ? -17.556 -4.300 28.999 1.00 77.94 292 ASP A C 1
ATOM 2303 O O . ASP A 1 292 ? -16.810 -5.007 29.649 1.00 77.94 292 ASP A O 1
ATOM 2307 N N . ASN A 1 293 ? -18.778 -4.013 29.434 1.00 78.06 293 ASN A N 1
ATOM 2308 C CA . ASN A 1 293 ? -19.276 -4.490 30.726 1.00 78.06 293 ASN A CA 1
ATOM 2309 C C . ASN A 1 293 ? -19.358 -6.030 30.849 1.00 78.06 293 ASN A C 1
ATOM 2311 O O . ASN A 1 293 ? -19.537 -6.516 31.963 1.00 78.06 293 ASN A O 1
ATOM 2315 N N . LYS A 1 294 ? -19.179 -6.781 29.755 1.00 79.12 294 LYS A N 1
ATOM 2316 C CA . LYS A 1 294 ? -19.192 -8.250 29.709 1.00 79.12 294 LYS A CA 1
ATOM 2317 C C . LYS A 1 294 ? -17.845 -8.874 29.335 1.00 79.12 294 LYS A C 1
ATOM 2319 O O . LYS A 1 294 ? -17.720 -10.093 29.392 1.00 79.12 294 LYS A O 1
ATOM 2324 N N . THR A 1 295 ? -16.831 -8.077 28.990 1.00 80.00 295 THR A N 1
ATOM 2325 C CA . THR A 1 295 ? -15.530 -8.602 28.546 1.00 80.00 295 THR A CA 1
ATOM 2326 C C . THR A 1 295 ? -14.342 -8.077 29.323 1.00 80.00 295 THR A C 1
ATOM 2328 O O . THR A 1 295 ? -14.362 -6.963 29.841 1.00 80.00 295 THR A O 1
ATOM 2331 N N . LEU A 1 296 ? -13.275 -8.876 29.341 1.00 82.31 296 LEU A N 1
ATOM 2332 C CA . LEU A 1 296 ? -11.941 -8.471 29.761 1.00 82.31 296 LEU A CA 1
ATOM 2333 C C . LEU A 1 296 ? -11.063 -8.277 28.517 1.00 82.31 296 LEU A C 1
ATOM 2335 O O . LEU A 1 296 ? -10.821 -9.227 27.775 1.00 82.31 296 LEU A O 1
ATOM 2339 N N . ARG A 1 297 ? -10.574 -7.058 28.294 1.00 80.94 297 ARG A N 1
ATOM 2340 C CA . ARG A 1 297 ? -9.626 -6.729 27.227 1.00 80.94 297 ARG A CA 1
ATOM 2341 C C . ARG A 1 297 ? -8.209 -6.734 27.772 1.00 80.94 297 ARG A C 1
ATOM 2343 O O . ARG A 1 297 ? -7.875 -5.927 28.637 1.00 80.94 297 ARG A O 1
ATOM 2350 N N . VAL A 1 298 ? -7.376 -7.606 27.219 1.00 85.19 298 VAL A N 1
ATOM 2351 C CA . VAL A 1 298 ? -5.956 -7.699 27.560 1.00 85.19 298 VAL A CA 1
ATOM 2352 C C . VAL A 1 298 ? -5.140 -7.410 26.312 1.00 85.19 298 VAL A C 1
ATOM 2354 O O . VAL A 1 298 ? -5.345 -8.031 25.270 1.00 85.19 298 VAL A O 1
ATOM 2357 N N . VAL A 1 299 ? -4.214 -6.466 26.418 1.00 86.62 299 VAL A N 1
ATOM 2358 C CA . VAL A 1 299 ? -3.261 -6.128 25.361 1.00 86.62 299 VAL A CA 1
ATOM 2359 C C . VAL A 1 299 ? -1.876 -6.539 25.823 1.00 86.62 299 VAL A C 1
ATOM 2361 O O . VAL A 1 299 ? -1.477 -6.207 26.933 1.00 86.62 299 VAL A O 1
ATOM 2364 N N . ASN A 1 300 ? -1.129 -7.232 24.969 1.00 87.75 300 ASN A N 1
ATOM 2365 C CA . ASN A 1 300 ? 0.297 -7.464 25.169 1.00 87.75 300 ASN A CA 1
ATOM 2366 C C . ASN A 1 300 ? 1.072 -6.705 24.091 1.00 87.75 300 ASN A C 1
ATOM 2368 O O . ASN A 1 300 ? 0.791 -6.880 22.905 1.00 87.75 300 ASN A O 1
ATOM 2372 N N . TRP A 1 301 ? 2.004 -5.845 24.498 1.00 88.94 301 TRP A N 1
ATOM 2373 C CA . TRP A 1 301 ? 2.767 -5.010 23.582 1.00 88.94 301 TRP A CA 1
ATOM 2374 C C . TRP A 1 301 ? 4.243 -4.931 23.971 1.00 88.94 301 TRP A C 1
ATOM 2376 O O . TRP A 1 301 ? 4.603 -4.449 25.042 1.00 88.94 301 TRP A O 1
ATOM 2386 N N . ASN A 1 302 ? 5.114 -5.356 23.059 1.00 90.12 302 ASN A N 1
ATOM 2387 C CA . ASN A 1 302 ? 6.546 -5.103 23.141 1.00 90.12 302 ASN A CA 1
ATOM 2388 C C . ASN A 1 302 ? 6.875 -3.715 22.564 1.00 90.12 302 ASN A C 1
ATOM 2390 O O . ASN A 1 302 ? 6.597 -3.445 21.395 1.00 90.12 302 ASN A O 1
ATOM 2394 N N . MET A 1 303 ? 7.463 -2.842 23.387 1.00 88.06 303 MET A N 1
ATOM 2395 C CA . MET A 1 303 ? 7.704 -1.433 23.060 1.00 88.06 303 MET A CA 1
ATOM 2396 C C . MET A 1 303 ? 9.174 -1.088 22.767 1.00 88.06 303 MET A C 1
ATOM 2398 O O . MET A 1 303 ? 9.518 0.090 22.795 1.00 88.06 303 MET A O 1
ATOM 2402 N N . ARG A 1 304 ? 10.025 -2.089 22.493 1.00 88.12 304 ARG A N 1
ATOM 2403 C CA . ARG A 1 304 ? 11.461 -1.984 22.162 1.00 88.12 304 ARG A CA 1
ATOM 2404 C C . ARG A 1 304 ? 12.222 -0.860 22.885 1.00 88.12 304 ARG A C 1
ATOM 2406 O O . ARG A 1 304 ? 12.269 0.279 22.420 1.00 88.12 304 ARG A O 1
ATOM 2413 N N . TRP A 1 305 ? 12.942 -1.213 23.951 1.00 90.25 305 TRP A N 1
ATOM 2414 C CA . TRP A 1 305 ? 13.814 -0.297 24.712 1.00 90.25 305 TRP A CA 1
ATOM 2415 C C . TRP A 1 305 ? 13.125 1.022 25.114 1.00 90.25 305 TRP A C 1
ATOM 2417 O O . TRP A 1 305 ? 13.725 2.099 25.089 1.00 90.25 305 TRP A O 1
ATOM 2427 N N . PHE A 1 306 ? 11.842 0.962 25.470 1.00 91.69 306 PHE A N 1
ATOM 2428 C CA . PHE A 1 306 ? 11.040 2.163 25.665 1.00 91.69 306 PHE A CA 1
ATOM 2429 C C . PHE A 1 306 ? 11.590 3.033 26.799 1.00 91.69 306 PHE A C 1
ATOM 2431 O O . PHE A 1 306 ? 11.757 2.587 27.941 1.00 91.69 306 PHE A O 1
ATOM 2438 N N . GLY A 1 307 ? 11.842 4.300 26.468 1.00 90.06 307 GLY A N 1
ATOM 2439 C CA . GLY A 1 307 ? 12.420 5.282 27.378 1.00 90.06 307 GLY A CA 1
ATOM 2440 C C . GLY A 1 307 ? 13.949 5.289 27.448 1.00 90.06 307 GLY A C 1
ATOM 2441 O O . GLY A 1 307 ? 14.466 6.080 28.229 1.00 90.06 307 GLY A O 1
ATOM 2442 N N . GLU A 1 308 ? 14.653 4.484 26.640 1.00 92.19 308 GLU A N 1
ATOM 2443 C CA . GLU A 1 308 ? 16.117 4.511 26.527 1.00 92.19 308 GLU A CA 1
ATOM 2444 C C . GLU A 1 308 ? 16.570 4.921 25.108 1.00 92.19 308 GLU A C 1
ATOM 2446 O O . GLU A 1 308 ? 16.483 4.110 24.179 1.00 92.19 308 GLU A O 1
ATOM 2451 N N . PRO A 1 309 ? 17.055 6.166 24.913 1.00 91.38 309 PRO A N 1
ATOM 2452 C CA . PRO A 1 309 ? 17.301 6.730 23.584 1.00 91.38 309 PRO A CA 1
ATOM 2453 C C . PRO A 1 309 ? 18.356 5.972 22.774 1.00 91.38 309 PRO A C 1
ATOM 2455 O O . PRO A 1 309 ? 18.204 5.831 21.559 1.00 91.38 309 PRO A O 1
ATOM 2458 N N . SER A 1 310 ? 19.405 5.459 23.423 1.00 92.12 310 SER A N 1
ATOM 2459 C CA . SER A 1 310 ? 20.549 4.863 22.721 1.00 92.12 310 SER A CA 1
ATOM 2460 C C . SER A 1 310 ? 20.180 3.534 22.064 1.00 92.12 310 SER A C 1
ATOM 2462 O O . SER A 1 310 ? 20.559 3.264 20.927 1.00 92.12 310 SER A O 1
ATOM 2464 N N . TRP A 1 311 ? 19.403 2.711 22.767 1.00 88.38 311 TRP A N 1
ATOM 2465 C CA . TRP A 1 311 ? 19.070 1.354 22.331 1.00 88.38 311 TRP A CA 1
ATOM 2466 C C . TRP A 1 311 ? 17.767 1.273 21.531 1.00 88.38 311 TRP A C 1
ATOM 2468 O O . TRP A 1 311 ? 17.632 0.417 20.647 1.00 88.38 311 TRP A O 1
ATOM 2478 N N . CYS A 1 312 ? 16.817 2.183 21.783 1.00 90.31 312 CYS A N 1
ATOM 2479 C CA . CYS A 1 312 ? 15.652 2.315 20.910 1.00 90.31 312 CYS A CA 1
ATOM 2480 C C . CYS A 1 312 ? 16.011 2.981 19.573 1.00 90.31 312 CYS A C 1
ATOM 2482 O O . CYS A 1 312 ? 15.287 2.781 18.599 1.00 90.31 312 CYS A O 1
ATOM 2484 N N . ALA A 1 313 ? 17.122 3.737 19.521 1.00 92.31 313 ALA A N 1
ATOM 2485 C CA . ALA A 1 313 ? 17.517 4.574 18.388 1.00 92.31 313 ALA A CA 1
ATOM 2486 C C . ALA A 1 313 ? 16.367 5.497 17.940 1.00 92.31 313 ALA A C 1
ATOM 2488 O O . ALA A 1 313 ? 16.031 5.587 16.759 1.00 92.31 313 ALA A O 1
ATOM 2489 N N . CYS A 1 314 ? 15.710 6.129 18.916 1.00 91.38 314 CYS A N 1
ATOM 2490 C CA . CYS A 1 314 ? 14.444 6.827 18.734 1.00 91.38 314 CYS A CA 1
ATOM 2491 C C . CYS A 1 314 ? 14.348 8.093 19.600 1.00 91.38 314 CYS A C 1
ATOM 2493 O O . CYS A 1 314 ? 14.980 8.202 20.652 1.00 91.38 314 CYS A O 1
ATOM 2495 N N . ASP A 1 315 ? 13.498 9.038 19.192 1.00 94.69 315 ASP A N 1
ATOM 2496 C CA . ASP A 1 315 ? 13.063 10.129 20.065 1.00 94.69 315 ASP A CA 1
ATOM 2497 C C . ASP A 1 315 ? 12.103 9.567 21.127 1.00 94.69 315 ASP A C 1
ATOM 2499 O O . ASP A 1 315 ? 10.954 9.219 20.842 1.00 94.69 315 ASP A O 1
ATOM 2503 N N . THR A 1 316 ? 12.575 9.476 22.371 1.00 93.31 316 THR A N 1
ATOM 2504 C CA . THR A 1 316 ? 11.803 8.901 23.483 1.00 93.31 316 THR A CA 1
ATOM 2505 C C . THR A 1 316 ? 10.604 9.758 23.899 1.00 93.31 316 THR A C 1
ATOM 2507 O O . THR A 1 316 ? 9.647 9.234 24.478 1.00 93.31 316 THR A O 1
ATOM 2510 N N . SER A 1 317 ? 10.605 11.058 23.591 1.00 93.31 317 SER A N 1
ATOM 2511 C CA . SER A 1 317 ? 9.461 11.940 23.839 1.00 93.31 317 SER A CA 1
ATOM 2512 C C . SER A 1 317 ? 8.365 11.703 22.806 1.00 93.31 317 SER A C 1
ATOM 2514 O O . SER A 1 317 ? 7.199 11.543 23.182 1.00 93.31 317 SER A O 1
ATOM 2516 N N . LEU A 1 318 ? 8.738 11.595 21.528 1.00 93.12 318 LEU A N 1
ATOM 2517 C CA . LEU A 1 318 ? 7.813 11.232 20.454 1.00 93.12 318 LEU A CA 1
ATOM 2518 C C . LEU A 1 318 ? 7.260 9.813 20.644 1.00 93.12 318 LEU A C 1
ATOM 2520 O O . LEU A 1 318 ? 6.050 9.605 20.540 1.00 93.12 318 LEU A O 1
ATOM 2524 N N . ALA A 1 319 ? 8.120 8.850 20.991 1.00 91.62 319 ALA A N 1
ATOM 2525 C CA . ALA A 1 319 ? 7.712 7.476 21.278 1.00 91.62 319 ALA A CA 1
ATOM 2526 C C . ALA A 1 319 ? 6.659 7.429 22.394 1.00 91.62 319 ALA A C 1
ATOM 2528 O O . ALA A 1 319 ? 5.633 6.764 22.246 1.00 91.62 319 ALA A O 1
ATOM 2529 N N . LYS A 1 320 ? 6.854 8.197 23.476 1.00 92.56 320 LYS A N 1
ATOM 2530 C CA . LYS A 1 320 ? 5.857 8.325 24.546 1.00 92.56 320 LYS A CA 1
ATOM 2531 C C . LYS A 1 320 ? 4.548 8.934 24.057 1.00 92.56 320 LYS A C 1
ATOM 2533 O O . LYS A 1 320 ? 3.488 8.391 24.357 1.00 92.56 320 LYS A O 1
ATOM 2538 N N . ALA A 1 321 ? 4.601 10.040 23.318 1.00 92.44 321 ALA A N 1
ATOM 2539 C CA . ALA A 1 321 ? 3.394 10.684 22.805 1.00 92.44 321 ALA A CA 1
ATOM 2540 C C . ALA A 1 321 ? 2.565 9.725 21.930 1.00 92.44 321 ALA A C 1
ATOM 2542 O O . ALA A 1 321 ? 1.342 9.682 22.055 1.00 92.44 321 ALA A O 1
ATOM 2543 N N . ASN A 1 322 ? 3.225 8.914 21.102 1.00 90.94 322 ASN A N 1
ATOM 2544 C CA . ASN A 1 322 ? 2.567 7.908 20.268 1.00 90.94 322 ASN A CA 1
ATOM 2545 C C . ASN A 1 322 ? 2.022 6.732 21.090 1.00 90.94 322 ASN A C 1
ATOM 2547 O O . ASN A 1 322 ? 0.889 6.311 20.865 1.00 90.94 322 ASN A O 1
ATOM 2551 N N . ALA A 1 323 ? 2.772 6.251 22.084 1.00 90.81 323 ALA A N 1
ATOM 2552 C CA . ALA A 1 323 ? 2.307 5.203 22.988 1.00 90.81 323 ALA A CA 1
ATOM 2553 C C . ALA A 1 323 ? 1.039 5.608 23.748 1.00 90.81 323 ALA A C 1
ATOM 2555 O O . ALA A 1 323 ? 0.091 4.832 23.805 1.00 90.81 323 ALA A O 1
ATOM 2556 N N . ILE A 1 324 ? 0.984 6.839 24.270 1.00 90.94 324 ILE A N 1
ATOM 2557 C CA . ILE A 1 324 ? -0.207 7.365 24.954 1.00 90.94 324 ILE A CA 1
ATOM 2558 C C . ILE A 1 324 ? -1.425 7.325 24.027 1.00 90.94 324 ILE A C 1
ATOM 2560 O O . ILE A 1 324 ? -2.496 6.905 24.457 1.00 90.94 324 ILE A O 1
ATOM 2564 N N . LYS A 1 325 ? -1.271 7.744 22.764 1.00 87.88 325 LYS A N 1
ATOM 2565 C CA . LYS A 1 325 ? -2.364 7.719 21.779 1.00 87.88 325 LYS A CA 1
ATOM 2566 C C . LYS A 1 325 ? -2.872 6.296 21.550 1.00 87.88 325 LYS A C 1
ATOM 2568 O O . LYS A 1 325 ? -4.067 6.066 21.680 1.00 87.88 325 LYS A O 1
ATOM 2573 N N . ILE A 1 326 ? -1.964 5.356 21.277 1.00 86.06 326 ILE A N 1
ATOM 2574 C CA . ILE A 1 326 ? -2.305 3.952 20.999 1.00 86.06 326 ILE A CA 1
ATOM 2575 C C . ILE A 1 326 ? -3.008 3.316 22.198 1.00 86.06 326 ILE A C 1
ATOM 2577 O O . ILE A 1 326 ? -4.065 2.715 22.049 1.00 86.06 326 ILE A O 1
ATOM 2581 N N . LEU A 1 327 ? -2.449 3.460 23.399 1.00 87.00 327 LEU A N 1
ATOM 2582 C CA . LEU A 1 327 ? -3.039 2.866 24.594 1.00 87.00 327 LEU A CA 1
ATOM 2583 C C . LEU A 1 327 ? -4.419 3.470 24.891 1.00 87.00 327 LEU A C 1
ATOM 2585 O O . LEU A 1 327 ? -5.361 2.731 25.150 1.00 87.00 327 LEU A O 1
ATOM 2589 N N . LYS A 1 328 ? -4.594 4.792 24.772 1.00 86.12 328 LYS A N 1
ATOM 2590 C CA . LYS A 1 328 ? -5.921 5.411 24.931 1.00 86.12 328 LYS A CA 1
ATOM 2591 C C . LYS A 1 328 ? -6.941 4.897 23.920 1.00 86.12 328 LYS A C 1
ATOM 2593 O O . LYS A 1 328 ? -8.086 4.677 24.297 1.00 86.12 328 LYS A O 1
ATOM 2598 N N . ASP A 1 329 ? -6.524 4.691 22.675 1.00 80.25 329 ASP A N 1
ATOM 2599 C CA . ASP A 1 329 ? -7.392 4.198 21.603 1.00 80.25 329 ASP A CA 1
ATOM 2600 C C . ASP A 1 329 ? -7.790 2.720 21.786 1.00 80.25 329 ASP A C 1
ATOM 2602 O O . ASP A 1 329 ? -8.935 2.325 21.548 1.00 80.25 329 ASP A O 1
ATOM 2606 N N . LEU A 1 330 ? -6.868 1.893 22.294 1.00 81.06 330 LEU A N 1
ATOM 2607 C CA . LEU A 1 330 ? -7.144 0.491 22.615 1.00 81.06 330 LEU A CA 1
ATOM 2608 C C . LEU A 1 330 ? -8.127 0.343 23.785 1.00 81.06 330 LEU A C 1
ATOM 2610 O O . LEU A 1 330 ? -8.958 -0.572 23.770 1.00 81.06 330 LEU A O 1
ATOM 2614 N N . HIS A 1 331 ? -8.033 1.229 24.786 1.00 81.38 331 HIS A N 1
ATOM 2615 C CA . HIS A 1 331 ? -8.908 1.260 25.963 1.00 81.38 331 HIS A CA 1
ATOM 2616 C C . HIS A 1 331 ? -9.081 -0.134 26.612 1.00 81.38 331 HIS A C 1
ATOM 2618 O O . HIS A 1 331 ? -10.188 -0.601 26.898 1.00 81.38 331 HIS A O 1
ATOM 2624 N N . ALA A 1 332 ? -7.966 -0.850 26.771 1.00 83.62 332 ALA A N 1
ATOM 2625 C CA . ALA A 1 332 ? -7.915 -2.183 27.354 1.00 83.62 332 ALA A CA 1
ATOM 2626 C C . ALA A 1 332 ? -8.021 -2.148 28.882 1.00 83.62 332 ALA A C 1
ATOM 2628 O O . ALA A 1 332 ? -7.613 -1.187 29.525 1.00 83.62 332 ALA A O 1
ATOM 2629 N N . ASP A 1 333 ? -8.524 -3.236 29.468 1.00 83.88 333 ASP A N 1
ATOM 2630 C CA . ASP A 1 333 ? -8.602 -3.396 30.920 1.00 83.88 333 ASP A CA 1
ATOM 2631 C C . ASP A 1 333 ? -7.227 -3.708 31.545 1.00 83.88 333 ASP A C 1
ATOM 2633 O O . ASP A 1 333 ? -6.971 -3.362 32.699 1.00 83.88 333 ASP A O 1
ATOM 2637 N N . ILE A 1 334 ? -6.345 -4.361 30.781 1.00 86.44 334 ILE A N 1
ATOM 2638 C CA . ILE A 1 334 ? -4.979 -4.726 31.176 1.00 86.44 334 ILE A CA 1
ATOM 2639 C C . ILE A 1 334 ? -4.033 -4.482 29.997 1.00 86.44 334 ILE A C 1
ATOM 2641 O O . ILE A 1 334 ? -4.292 -4.965 28.891 1.00 86.44 334 ILE A O 1
ATOM 2645 N N . TYR A 1 335 ? -2.903 -3.817 30.248 1.00 87.69 335 TYR A N 1
ATOM 2646 C CA . TYR A 1 335 ? -1.773 -3.780 29.318 1.00 87.69 335 TYR A CA 1
ATOM 2647 C C . TYR A 1 335 ? -0.570 -4.510 29.909 1.00 87.69 335 TYR A C 1
ATOM 2649 O O . TYR A 1 335 ? 0.006 -4.084 30.904 1.00 87.69 335 TYR A O 1
ATOM 2657 N N . CYS A 1 336 ? -0.133 -5.574 29.255 1.00 87.69 336 CYS A N 1
ATOM 2658 C CA . CYS A 1 336 ? 1.146 -6.222 29.502 1.00 87.69 336 CYS A CA 1
ATOM 2659 C C . CYS A 1 336 ? 2.180 -5.592 28.562 1.00 87.69 336 CYS A C 1
ATOM 2661 O O . CYS A 1 336 ? 2.175 -5.863 27.364 1.00 87.69 336 CYS A O 1
ATOM 2663 N N . ILE A 1 337 ? 3.044 -4.726 29.085 1.00 87.38 337 ILE A N 1
ATOM 2664 C CA . ILE A 1 337 ? 4.039 -3.990 28.303 1.00 87.38 337 ILE A CA 1
ATOM 2665 C C . ILE A 1 337 ? 5.426 -4.594 28.510 1.00 87.38 337 ILE A C 1
ATOM 2667 O O . ILE A 1 337 ? 5.901 -4.739 29.632 1.00 87.38 337 ILE A O 1
ATOM 2671 N N . GLN A 1 338 ? 6.105 -4.928 27.420 1.00 88.56 338 GLN A N 1
ATOM 2672 C CA . GLN A 1 338 ? 7.434 -5.537 27.435 1.00 88.56 338 GLN A CA 1
ATOM 2673 C C . GLN A 1 338 ? 8.492 -4.569 26.896 1.00 88.56 338 GLN A C 1
ATOM 2675 O O . GLN A 1 338 ? 8.188 -3.644 26.142 1.00 88.56 338 GLN A O 1
ATOM 2680 N N . GLU A 1 339 ? 9.749 -4.814 27.272 1.00 88.19 339 GLU A N 1
ATOM 2681 C CA . GLU A 1 339 ? 10.925 -4.040 26.851 1.00 88.19 339 GLU A CA 1
ATOM 2682 C C . GLU A 1 339 ? 10.905 -2.557 27.230 1.00 88.19 339 GLU A C 1
ATOM 2684 O O . GLU A 1 339 ? 11.461 -1.712 26.527 1.00 88.19 339 GLU A O 1
ATOM 2689 N N . MET A 1 340 ? 10.316 -2.222 28.373 1.00 87.62 340 MET A N 1
ATOM 2690 C CA . MET A 1 340 ? 10.387 -0.861 28.884 1.00 87.62 340 MET A CA 1
ATOM 2691 C C . MET A 1 340 ? 11.474 -0.729 29.949 1.00 87.62 340 MET A C 1
ATOM 2693 O O . MET A 1 340 ? 11.615 -1.564 30.848 1.00 87.62 340 MET A O 1
ATOM 2697 N N . VAL A 1 341 ? 12.278 0.321 29.795 1.00 91.06 341 VAL A N 1
ATOM 2698 C CA . VAL A 1 341 ? 13.509 0.542 30.558 1.00 91.06 341 VAL A CA 1
ATOM 2699 C C . VAL A 1 341 ? 13.281 1.598 31.635 1.00 91.06 341 VAL A C 1
ATOM 2701 O O . VAL A 1 341 ? 13.581 1.362 32.808 1.00 91.06 341 VAL A O 1
ATOM 2704 N N . SER A 1 342 ? 12.700 2.737 31.246 1.00 89.56 342 SER A N 1
ATOM 2705 C CA . SER A 1 342 ? 12.548 3.912 32.106 1.00 89.56 342 SER A CA 1
ATOM 2706 C C . SER A 1 342 ? 11.281 3.862 32.966 1.00 89.56 342 SER A C 1
ATOM 2708 O O . SER A 1 342 ? 10.171 4.078 32.477 1.00 89.56 342 SER A O 1
ATOM 2710 N N . LEU A 1 343 ? 11.459 3.693 34.281 1.00 87.06 343 LEU A N 1
ATOM 2711 C CA . LEU A 1 343 ? 10.369 3.785 35.265 1.00 87.06 343 LEU A CA 1
ATOM 2712 C C . LEU A 1 343 ? 9.744 5.189 35.331 1.00 87.06 343 LEU A C 1
ATOM 2714 O O . LEU A 1 343 ? 8.568 5.335 35.650 1.00 87.06 343 LEU A O 1
ATOM 2718 N N . THR A 1 344 ? 10.489 6.233 34.968 1.00 90.44 344 THR A N 1
ATOM 2719 C CA . THR A 1 344 ? 9.923 7.582 34.838 1.00 90.44 344 THR A CA 1
ATOM 2720 C C . THR A 1 344 ? 8.926 7.637 33.682 1.00 90.44 344 THR A C 1
ATOM 2722 O O . THR A 1 344 ? 7.813 8.130 33.848 1.00 90.44 344 THR A O 1
ATOM 2725 N N . LYS A 1 345 ? 9.276 7.073 32.516 1.00 89.38 345 LYS A N 1
ATOM 2726 C CA . LYS A 1 345 ? 8.361 7.012 31.365 1.00 89.38 345 LYS A CA 1
ATOM 2727 C C . LYS A 1 345 ? 7.151 6.115 31.627 1.00 89.38 345 LYS A C 1
ATOM 2729 O O . LYS A 1 345 ? 6.070 6.442 31.150 1.00 89.38 345 LYS A O 1
ATOM 2734 N N . LEU A 1 346 ? 7.312 5.042 32.405 1.00 86.19 346 LEU A N 1
ATOM 2735 C CA . LEU A 1 346 ? 6.214 4.212 32.918 1.00 86.19 346 LEU A CA 1
ATOM 2736 C C . LEU A 1 346 ? 5.198 5.040 33.712 1.00 86.19 346 LEU A C 1
ATOM 2738 O O . LEU A 1 346 ? 4.009 5.021 33.402 1.00 86.19 346 LEU A O 1
ATOM 2742 N N . ALA A 1 347 ? 5.682 5.802 34.698 1.00 89.12 347 ALA A N 1
ATOM 2743 C CA . ALA A 1 347 ? 4.842 6.645 35.539 1.00 89.12 347 ALA A CA 1
ATOM 2744 C C . ALA A 1 347 ? 4.134 7.736 34.720 1.00 89.12 347 ALA A C 1
ATOM 2746 O O . ALA A 1 347 ? 2.933 7.948 34.879 1.00 89.12 347 ALA A O 1
ATOM 2747 N N . GLU A 1 348 ? 4.851 8.379 33.791 1.00 92.19 348 GLU A N 1
ATOM 2748 C CA . GLU A 1 348 ? 4.273 9.353 32.856 1.00 92.19 348 GLU A CA 1
ATOM 2749 C C . GLU A 1 348 ? 3.183 8.728 31.968 1.00 92.19 348 GLU A C 1
ATOM 2751 O O . GLU A 1 348 ? 2.170 9.374 31.701 1.00 92.19 348 GLU A O 1
ATOM 2756 N N . LEU A 1 349 ? 3.377 7.485 31.511 1.00 90.00 349 LEU A N 1
ATOM 2757 C CA . LEU A 1 349 ? 2.397 6.757 30.705 1.00 90.00 349 LEU A CA 1
ATOM 2758 C C . LEU A 1 349 ? 1.132 6.478 31.520 1.00 90.00 349 LEU A C 1
ATOM 2760 O O . LEU A 1 349 ? 0.047 6.832 31.069 1.00 90.00 349 LEU A O 1
ATOM 2764 N N . SER A 1 350 ? 1.270 5.927 32.732 1.00 88.50 350 SER A N 1
ATOM 2765 C CA . SER A 1 350 ? 0.129 5.635 33.615 1.00 88.50 350 SER A CA 1
ATOM 2766 C C . SER A 1 350 ? -0.662 6.899 33.935 1.00 88.50 350 SER A C 1
ATOM 2768 O O . SER A 1 350 ? -1.879 6.932 33.770 1.00 88.50 350 SER A O 1
ATOM 2770 N N . ALA A 1 351 ? 0.039 7.971 34.316 1.00 91.25 351 ALA A N 1
ATOM 2771 C CA . ALA A 1 351 ? -0.579 9.258 34.613 1.00 91.25 351 ALA A CA 1
ATOM 2772 C C . ALA A 1 351 ? -1.330 9.827 33.400 1.00 91.25 351 ALA A C 1
ATOM 2774 O O . ALA A 1 351 ? -2.396 10.422 33.549 1.00 91.25 351 ALA A O 1
ATOM 2775 N N . ALA A 1 352 ? -0.797 9.627 32.190 1.00 92.69 352 ALA A N 1
ATOM 2776 C CA . ALA A 1 352 ? -1.451 10.068 30.968 1.00 92.69 352 ALA A CA 1
ATOM 2777 C C . ALA A 1 352 ? -2.694 9.241 30.618 1.00 92.69 352 ALA A C 1
ATOM 2779 O O . ALA A 1 352 ? -3.611 9.810 30.021 1.00 92.69 352 ALA A O 1
ATOM 2780 N N . LEU A 1 353 ? -2.730 7.942 30.944 1.00 89.38 353 LEU A N 1
ATOM 2781 C CA . LEU A 1 353 ? -3.893 7.081 30.702 1.00 89.38 353 LEU A CA 1
ATOM 2782 C C . LEU A 1 353 ? -5.092 7.489 31.554 1.00 89.38 353 LEU A C 1
ATOM 2784 O O . LEU A 1 353 ? -6.201 7.511 31.032 1.00 89.38 353 LEU A O 1
ATOM 2788 N N . GLY A 1 354 ? -4.857 7.885 32.804 1.00 88.94 354 GLY A N 1
ATOM 2789 C CA . GLY A 1 354 ? -5.890 8.397 33.697 1.00 88.94 354 GLY A CA 1
ATOM 2790 C C . GLY A 1 354 ? -5.816 7.782 35.094 1.00 88.94 354 GLY A C 1
ATOM 2791 O O . GLY A 1 354 ? -5.123 6.787 35.303 1.00 88.94 354 GLY A O 1
ATOM 2792 N N . PRO A 1 355 ? -6.531 8.365 36.071 1.00 88.06 355 PRO A N 1
ATOM 2793 C CA . PRO A 1 355 ? -6.512 7.921 37.467 1.00 88.06 355 PRO A CA 1
ATOM 2794 C C . PRO A 1 355 ? -7.126 6.528 37.692 1.00 88.06 355 PRO A C 1
ATOM 2796 O O . PRO A 1 355 ? -7.074 6.002 38.800 1.00 88.06 355 PRO A O 1
ATOM 2799 N N . GLU A 1 356 ? -7.783 5.949 36.689 1.00 83.50 356 GLU A N 1
ATOM 2800 C CA . GLU A 1 356 ? -8.276 4.577 36.709 1.00 83.50 356 GLU A CA 1
ATOM 2801 C C . GLU A 1 356 ? -7.195 3.529 36.430 1.00 83.50 356 GLU A C 1
ATOM 2803 O O . GLU A 1 356 ? -7.454 2.356 36.693 1.00 83.50 356 GLU A O 1
ATOM 2808 N N . TYR A 1 357 ? -6.021 3.925 35.930 1.00 85.69 357 TYR A N 1
ATOM 2809 C CA . TYR A 1 357 ? -4.899 3.032 35.655 1.00 85.69 357 TYR A CA 1
ATOM 2810 C C . TYR A 1 357 ? -3.831 3.130 36.737 1.00 85.69 357 TYR A C 1
ATOM 2812 O O . TYR A 1 357 ? -3.456 4.217 37.174 1.00 85.69 357 TYR A O 1
ATOM 2820 N N . ASP A 1 358 ? -3.290 1.975 37.089 1.00 85.50 358 ASP A N 1
ATOM 2821 C CA . ASP A 1 358 ? -2.084 1.843 37.894 1.00 85.50 358 ASP A CA 1
ATOM 2822 C C . ASP A 1 358 ? -1.139 0.848 37.230 1.00 85.50 358 ASP A C 1
ATOM 2824 O O . ASP A 1 358 ? -1.496 0.175 36.256 1.00 85.50 358 ASP A O 1
ATOM 2828 N N . TYR A 1 359 ? 0.088 0.774 37.724 1.00 85.38 359 TYR A N 1
ATOM 2829 C CA . TYR A 1 359 ? 1.120 -0.044 37.120 1.00 85.38 359 TYR A CA 1
ATOM 2830 C C . TYR A 1 359 ? 1.944 -0.794 38.153 1.00 85.38 359 TYR A C 1
ATOM 2832 O O . TYR A 1 359 ? 2.212 -0.332 39.257 1.00 85.38 359 TYR A O 1
ATOM 2840 N N . ILE A 1 360 ? 2.420 -1.959 37.730 1.00 84.19 360 ILE A N 1
ATOM 2841 C CA . ILE A 1 360 ? 3.390 -2.761 38.457 1.00 84.19 360 ILE A CA 1
ATOM 2842 C C . ILE A 1 360 ? 4.584 -2.970 37.533 1.00 84.19 360 ILE A C 1
ATOM 2844 O O . ILE A 1 360 ? 4.458 -3.508 36.428 1.00 84.19 360 ILE A O 1
ATOM 2848 N N . ALA A 1 361 ? 5.752 -2.538 38.000 1.00 83.88 361 ALA A N 1
ATOM 2849 C CA . ALA A 1 361 ? 7.018 -2.846 37.356 1.00 83.88 361 ALA A CA 1
ATOM 2850 C C . ALA A 1 361 ? 7.545 -4.187 37.870 1.00 83.88 361 ALA A C 1
ATOM 2852 O O . ALA A 1 361 ? 7.541 -4.424 39.080 1.00 83.88 361 ALA A O 1
ATOM 2853 N N . ALA A 1 362 ? 8.032 -5.054 36.976 1.00 85.88 362 ALA A N 1
ATOM 2854 C CA . ALA A 1 362 ? 8.714 -6.265 37.418 1.00 85.88 362 ALA A CA 1
ATOM 2855 C C . ALA A 1 362 ? 9.954 -5.889 38.248 1.00 85.88 362 ALA A C 1
ATOM 2857 O O . ALA A 1 362 ? 10.752 -5.066 37.794 1.00 85.88 362 ALA A O 1
ATOM 2858 N N . PRO A 1 363 ? 10.181 -6.524 39.414 1.00 87.62 363 PRO A N 1
ATOM 2859 C CA . PRO A 1 363 ? 11.354 -6.259 40.246 1.00 87.62 363 PRO A CA 1
ATOM 2860 C C . PRO A 1 363 ? 12.646 -6.853 39.657 1.00 87.62 363 PRO A C 1
ATOM 2862 O O . PRO A 1 363 ? 13.667 -6.900 40.327 1.00 87.62 363 PRO A O 1
ATOM 2865 N N . TYR A 1 364 ? 12.624 -7.316 38.410 1.00 87.75 364 TYR A N 1
ATOM 2866 C CA . TYR A 1 364 ? 13.744 -7.898 37.683 1.00 87.75 364 TYR A CA 1
ATOM 2867 C C . TYR A 1 364 ? 13.662 -7.495 36.207 1.00 87.75 364 TYR A C 1
ATOM 2869 O O . TYR A 1 364 ? 12.622 -7.060 35.710 1.00 87.75 364 TYR A O 1
ATOM 2877 N N . GLY A 1 365 ? 14.764 -7.657 35.485 1.00 88.25 365 GLY A N 1
ATOM 2878 C CA . GLY A 1 365 ? 14.828 -7.417 34.048 1.00 88.25 365 GLY A CA 1
ATOM 2879 C C . GLY A 1 365 ? 15.983 -8.167 33.400 1.00 88.25 365 GLY A C 1
ATOM 2880 O O . GLY A 1 365 ? 16.681 -8.944 34.054 1.00 88.25 365 GLY A O 1
ATOM 2881 N N . SER A 1 366 ? 16.193 -7.942 32.106 1.00 87.25 366 SER A N 1
ATOM 2882 C CA . SER A 1 366 ? 17.257 -8.610 31.349 1.00 87.25 366 SER A CA 1
ATOM 2883 C C . SER A 1 366 ? 18.630 -8.341 31.984 1.00 87.25 366 SER A C 1
ATOM 2885 O O . SER A 1 366 ? 19.074 -7.197 32.049 1.00 87.25 366 SER A O 1
ATOM 2887 N N . GLY A 1 367 ? 19.272 -9.382 32.525 1.00 88.06 367 GLY A N 1
ATOM 2888 C CA . GLY A 1 367 ? 20.553 -9.268 33.241 1.00 88.06 367 GLY A CA 1
ATOM 2889 C C . GLY A 1 367 ? 20.490 -8.622 34.637 1.00 88.06 367 GLY A C 1
ATOM 2890 O O . GLY A 1 367 ? 21.534 -8.387 35.243 1.00 88.06 367 GLY A O 1
ATOM 2891 N N . ALA A 1 368 ? 19.298 -8.348 35.180 1.00 91.56 368 ALA A N 1
ATOM 2892 C CA . ALA A 1 368 ? 19.108 -7.740 36.499 1.00 91.56 368 ALA A CA 1
ATOM 2893 C C . ALA A 1 368 ? 18.154 -8.593 37.360 1.00 91.56 368 ALA A C 1
ATOM 2895 O O . ALA A 1 368 ? 16.938 -8.496 37.189 1.00 91.56 368 ALA A O 1
ATOM 2896 N N . PRO A 1 369 ? 18.665 -9.424 38.289 1.00 89.06 369 PRO A N 1
ATOM 2897 C CA . PRO A 1 369 ? 17.835 -10.368 39.046 1.00 89.06 369 PRO A CA 1
ATOM 2898 C C . PRO A 1 369 ? 16.951 -9.710 40.117 1.00 89.06 369 PRO A C 1
ATOM 2900 O O . PRO A 1 369 ? 16.030 -10.346 40.618 1.00 89.06 369 PRO A O 1
ATOM 2903 N N . ASN A 1 370 ? 17.248 -8.469 40.504 1.00 90.00 370 ASN A N 1
ATOM 2904 C CA . ASN A 1 370 ? 16.516 -7.706 41.511 1.00 90.00 370 ASN A CA 1
ATOM 2905 C C . ASN A 1 370 ? 16.767 -6.190 41.330 1.00 90.00 370 ASN A C 1
ATOM 2907 O O . ASN A 1 370 ? 17.671 -5.814 40.567 1.00 90.00 370 ASN A O 1
ATOM 2911 N N . PRO A 1 371 ? 16.036 -5.313 42.050 1.00 89.25 371 PRO A N 1
ATOM 2912 C CA . PRO A 1 371 ? 16.206 -3.865 41.939 1.00 89.25 371 PRO A CA 1
ATOM 2913 C C . PRO A 1 371 ? 17.539 -3.335 42.485 1.00 89.25 371 PRO A C 1
ATOM 2915 O O . PRO A 1 371 ? 17.903 -2.200 42.191 1.00 89.25 371 PRO A O 1
ATOM 2918 N N . GLN A 1 372 ? 18.272 -4.129 43.273 1.00 92.19 372 GLN A N 1
ATOM 2919 C CA . GLN A 1 372 ? 19.592 -3.771 43.800 1.00 92.19 372 GLN A CA 1
ATOM 2920 C C . GLN A 1 372 ? 20.719 -3.985 42.777 1.00 92.19 372 GLN A C 1
ATOM 2922 O O . GLN A 1 372 ? 21.842 -3.533 43.000 1.00 92.19 372 GLN A O 1
ATOM 2927 N N . SER A 1 373 ? 20.451 -4.661 41.654 1.00 90.44 373 SER A N 1
ATOM 2928 C CA . SER A 1 373 ? 21.429 -4.816 40.576 1.00 90.44 373 SER A CA 1
ATOM 2929 C C . SER A 1 373 ? 21.776 -3.466 39.947 1.00 90.44 373 SER A C 1
ATOM 2931 O O . SER A 1 373 ? 20.887 -2.705 39.563 1.00 90.44 373 SER A O 1
ATOM 2933 N N . GLY A 1 374 ? 23.069 -3.205 39.729 1.00 90.81 374 GLY A N 1
ATOM 2934 C CA . GLY A 1 374 ? 23.536 -2.011 39.013 1.00 90.81 374 GLY A CA 1
ATOM 2935 C C . GLY A 1 374 ? 23.013 -1.906 37.573 1.00 90.81 374 GLY A C 1
ATOM 2936 O O . GLY A 1 374 ? 22.980 -0.817 37.008 1.00 90.81 374 GLY A O 1
ATOM 2937 N N . PHE A 1 375 ? 22.546 -3.017 36.993 1.00 87.81 375 PHE A N 1
ATOM 2938 C CA . PHE A 1 375 ? 21.935 -3.055 35.662 1.00 87.81 375 PHE A CA 1
ATOM 2939 C C . PHE A 1 375 ? 20.423 -2.799 35.679 1.00 87.81 375 PHE A C 1
ATOM 2941 O O . PHE A 1 375 ? 19.824 -2.652 34.618 1.00 87.81 375 PHE A O 1
ATOM 2948 N N . TYR A 1 376 ? 19.776 -2.738 36.851 1.00 89.38 376 TYR A N 1
ATOM 2949 C CA . TYR A 1 376 ? 18.319 -2.629 36.921 1.00 89.38 376 TYR A CA 1
ATOM 2950 C C . TYR A 1 376 ? 17.796 -1.335 36.288 1.00 89.38 376 TYR A C 1
ATOM 2952 O O . TYR A 1 376 ? 16.776 -1.352 35.608 1.00 89.38 376 TYR A O 1
ATOM 2960 N N . ALA A 1 377 ? 18.496 -0.208 36.436 1.00 86.88 377 ALA A N 1
ATOM 2961 C CA . ALA A 1 377 ? 18.063 1.054 35.832 1.00 86.88 377 ALA A CA 1
ATOM 2962 C C . ALA A 1 377 ? 18.056 1.009 34.291 1.00 86.88 377 ALA A C 1
ATOM 2964 O O . ALA A 1 377 ? 17.158 1.573 33.670 1.00 86.88 377 ALA A O 1
ATOM 2965 N N . SER A 1 378 ? 19.015 0.306 33.683 1.00 88.06 378 SER A N 1
ATOM 2966 C CA . SER A 1 378 ? 19.227 0.255 32.230 1.00 88.06 378 SER A CA 1
ATOM 2967 C C . SER A 1 378 ? 18.672 -1.003 31.556 1.00 88.06 378 SER A C 1
ATOM 2969 O O . SER A 1 378 ? 18.659 -1.081 30.328 1.00 88.06 378 SER A O 1
ATOM 2971 N N . CYS A 1 379 ? 18.195 -1.988 32.319 1.00 88.19 379 CYS A N 1
ATOM 2972 C CA . CYS A 1 379 ? 17.654 -3.214 31.752 1.00 88.19 379 CYS A CA 1
ATOM 2973 C C . CYS A 1 379 ? 16.220 -3.049 31.235 1.00 88.19 379 CYS A C 1
ATOM 2975 O O . CYS A 1 379 ? 15.402 -2.282 31.761 1.00 88.19 379 CYS A O 1
ATOM 2977 N N . GLN A 1 380 ? 15.893 -3.862 30.236 1.00 86.31 380 GLN A N 1
ATOM 2978 C CA . GLN A 1 380 ? 14.525 -4.111 29.805 1.00 86.31 380 GLN A CA 1
ATOM 2979 C C . GLN A 1 380 ? 13.779 -4.893 30.885 1.00 86.31 380 GLN A C 1
ATOM 2981 O O . GLN A 1 380 ? 14.243 -5.946 31.329 1.00 86.31 380 GLN A O 1
ATOM 2986 N N . LYS A 1 381 ? 12.606 -4.402 31.274 1.00 83.81 381 LYS A N 1
ATOM 2987 C CA . LYS A 1 381 ? 11.719 -5.069 32.229 1.00 83.81 381 LYS A CA 1
ATOM 2988 C C . LYS A 1 381 ? 10.384 -5.369 31.545 1.00 83.81 381 LYS A C 1
ATOM 2990 O O . LYS A 1 381 ? 10.022 -4.732 30.548 1.00 83.81 381 LYS A O 1
ATOM 2995 N N . ILE A 1 382 ? 9.660 -6.342 32.086 1.00 65.38 382 ILE A N 1
ATOM 2996 C CA . ILE A 1 382 ? 8.237 -6.532 31.793 1.00 65.38 382 ILE A CA 1
ATOM 2997 C C . ILE A 1 382 ? 7.456 -5.678 32.792 1.00 65.38 382 ILE A C 1
ATOM 2999 O O . ILE A 1 382 ? 7.809 -5.604 33.966 1.00 65.38 382 ILE A O 1
ATOM 3003 N N . HIS A 1 383 ? 6.400 -5.029 32.331 1.00 60.25 383 HIS A N 1
ATOM 3004 C CA . HIS A 1 383 ? 5.520 -4.202 33.145 1.00 60.25 383 HIS A CA 1
ATOM 3005 C C . HIS A 1 383 ? 4.080 -4.579 32.869 1.00 60.25 383 HIS A C 1
ATOM 3007 O O . HIS A 1 383 ? 3.726 -4.948 31.751 1.00 60.25 383 HIS A O 1
ATOM 3013 N N . ILE A 1 384 ? 3.239 -4.469 33.884 1.00 58.50 384 ILE A N 1
ATOM 3014 C CA . ILE A 1 384 ? 1.805 -4.696 33.748 1.00 58.50 384 ILE A CA 1
ATOM 3015 C C . ILE A 1 384 ? 1.110 -3.421 34.215 1.00 58.50 384 ILE A C 1
ATOM 3017 O O . ILE A 1 384 ? 1.254 -3.026 35.368 1.00 58.50 384 ILE A O 1
ATOM 3021 N N . PHE A 1 385 ? 0.372 -2.771 33.320 1.00 57.44 385 PHE A N 1
ATOM 3022 C CA . PHE A 1 385 ? -0.600 -1.742 33.672 1.00 57.44 385 PHE A CA 1
ATOM 3023 C C . PHE A 1 385 ? -1.967 -2.394 33.848 1.00 57.44 385 PHE A C 1
ATOM 3025 O O . PHE A 1 385 ? -2.397 -3.198 33.016 1.00 57.44 385 PHE A O 1
ATOM 3032 N N . LEU A 1 386 ? -2.665 -2.024 34.912 1.00 56.94 386 LEU A N 1
ATOM 3033 C CA . LEU A 1 386 ? -3.964 -2.566 35.288 1.00 56.94 386 LEU A CA 1
ATOM 3034 C C . LEU A 1 386 ? -4.949 -1.413 35.474 1.00 56.94 386 LEU A C 1
ATOM 3036 O O . LEU A 1 386 ? -4.627 -0.420 36.126 1.00 56.94 386 LEU A O 1
ATOM 3040 N N . ILE A 1 387 ? -6.173 -1.548 34.956 1.00 55.91 387 ILE A N 1
ATOM 3041 C CA . ILE A 1 387 ? -7.273 -0.684 35.395 1.00 55.91 387 ILE A CA 1
ATOM 3042 C C . ILE A 1 387 ? -7.652 -1.073 36.830 1.00 55.91 387 ILE A C 1
ATOM 3044 O O . ILE A 1 387 ? -8.189 -2.156 37.061 1.00 55.91 387 ILE A O 1
ATOM 3048 N N . LEU A 1 388 ? -7.461 -0.164 37.786 1.00 50.72 388 LEU A N 1
ATOM 3049 C CA . LEU A 1 388 ? -7.865 -0.330 39.186 1.00 50.72 388 LEU A CA 1
ATOM 3050 C C . LEU A 1 388 ? -9.379 -0.197 39.405 1.00 50.72 388 LEU A C 1
ATOM 3052 O O . LEU A 1 388 ? -9.919 -0.736 40.368 1.00 50.72 388 LEU A O 1
ATOM 3056 N N . LYS A 1 389 ? -10.081 0.560 38.549 1.00 48.25 389 LYS A N 1
ATOM 3057 C CA . LYS A 1 389 ? -11.470 0.999 38.806 1.00 48.25 389 LYS A CA 1
ATOM 3058 C C . LYS A 1 389 ? -12.580 0.193 38.135 1.00 48.25 389 LYS A C 1
ATOM 3060 O O . LYS A 1 389 ? -13.753 0.501 38.348 1.00 48.25 389 LYS A O 1
ATOM 3065 N N . LYS A 1 390 ? -12.279 -0.847 37.358 1.00 47.94 390 LYS A N 1
ATOM 3066 C CA . LYS A 1 390 ? -13.334 -1.737 36.856 1.00 47.94 390 LYS A CA 1
ATOM 3067 C C . LYS A 1 390 ? -13.577 -2.849 37.872 1.00 47.94 390 LYS A C 1
ATOM 3069 O O . LYS A 1 390 ? -12.694 -3.656 38.131 1.00 47.94 390 LYS A O 1
ATOM 3074 N N . PHE A 1 391 ? -14.823 -2.964 38.340 1.00 47.28 391 PHE A N 1
ATOM 3075 C CA . PHE A 1 391 ? -15.360 -4.073 39.155 1.00 47.28 391 PHE A CA 1
ATOM 3076 C C . PHE A 1 391 ? -15.117 -5.489 38.579 1.00 47.28 391 PHE A C 1
ATOM 3078 O O . PHE A 1 391 ? -15.524 -6.476 39.186 1.00 47.28 391 PHE A O 1
ATOM 3085 N N . LYS A 1 392 ? -14.485 -5.608 37.406 1.00 49.09 392 LYS A N 1
ATOM 3086 C CA . LYS A 1 392 ? -14.261 -6.856 36.676 1.00 49.09 392 LYS A CA 1
ATOM 3087 C C . LYS A 1 392 ? -13.055 -7.657 37.153 1.00 49.09 392 LYS A C 1
ATOM 3089 O O . LYS A 1 392 ? -13.022 -8.861 36.934 1.00 49.09 392 LYS A O 1
ATOM 3094 N N . ILE A 1 393 ? -12.063 -7.013 37.765 1.00 48.69 393 ILE A N 1
ATOM 3095 C CA . ILE A 1 393 ? -10.828 -7.682 38.178 1.00 48.69 393 ILE A CA 1
ATOM 3096 C C . ILE A 1 393 ? -10.730 -7.584 39.699 1.00 48.69 393 ILE A C 1
ATOM 3098 O O . ILE A 1 393 ? -10.208 -6.619 40.246 1.00 48.69 393 ILE A O 1
ATOM 3102 N N . ARG A 1 394 ? -11.219 -8.610 40.404 1.00 46.09 394 ARG A N 1
ATOM 3103 C CA . ARG A 1 394 ? -10.753 -8.910 41.766 1.00 46.09 394 ARG A CA 1
ATOM 3104 C C . ARG A 1 394 ? -9.489 -9.758 41.651 1.00 46.09 394 ARG A C 1
ATOM 3106 O O . ARG A 1 394 ? -9.497 -10.938 41.986 1.00 46.09 394 ARG A O 1
ATOM 3113 N N . ALA A 1 395 ? -8.418 -9.186 41.112 1.00 43.84 395 ALA A N 1
ATOM 3114 C CA . ALA A 1 395 ? -7.113 -9.808 41.257 1.00 43.84 395 ALA A CA 1
ATOM 3115 C C . ALA A 1 395 ? -6.659 -9.531 42.688 1.00 43.84 395 ALA A C 1
ATOM 3117 O O . ALA A 1 395 ? -6.303 -8.407 43.036 1.00 43.84 395 ALA A O 1
ATOM 3118 N N . LEU A 1 396 ? -6.713 -10.565 43.525 1.00 38.62 396 LEU A N 1
ATOM 3119 C CA . LEU A 1 396 ? -5.918 -10.627 44.738 1.00 38.62 396 LEU A CA 1
ATOM 3120 C C . LEU A 1 396 ? -4.457 -10.713 44.265 1.00 38.62 396 LEU A C 1
ATOM 3122 O O . LEU A 1 396 ? -3.925 -11.800 44.059 1.00 38.62 396 LEU A O 1
ATOM 3126 N N . LEU A 1 397 ? -3.835 -9.568 43.982 1.00 40.38 397 LEU A N 1
ATOM 3127 C CA . LEU A 1 397 ? -2.387 -9.474 43.819 1.00 40.38 397 LEU A CA 1
ATOM 3128 C C . LEU A 1 397 ? -1.781 -9.628 45.214 1.00 40.38 397 LEU A C 1
ATOM 3130 O O . LEU A 1 397 ? -1.459 -8.658 45.892 1.00 40.38 397 LEU A O 1
ATOM 3134 N N . VAL A 1 398 ? -1.729 -10.876 45.673 1.00 29.66 398 VAL A N 1
ATOM 3135 C CA . VAL A 1 398 ? -0.858 -11.269 46.775 1.00 29.66 398 VAL A CA 1
ATOM 3136 C C . VAL A 1 398 ? 0.541 -11.295 46.177 1.00 29.66 398 VAL A C 1
ATOM 3138 O O . VAL A 1 398 ? 0.882 -12.223 45.444 1.00 29.66 398 VAL A O 1
ATOM 3141 N N . CYS A 1 399 ? 1.285 -10.213 46.398 1.00 33.16 399 CYS A N 1
ATOM 3142 C CA . CYS A 1 399 ? 2.739 -10.230 46.296 1.00 33.16 399 CYS A CA 1
ATOM 3143 C C . CYS A 1 399 ? 3.327 -11.024 47.462 1.00 33.16 399 CYS A C 1
ATOM 3145 O O . CYS A 1 399 ? 2.780 -10.899 48.585 1.00 33.16 399 CYS A O 1
#